Protein AF-A0A7S3ZYG3-F1 (afdb_monomer)

Nearest PDB structures (foldseek):
  3cf6-assembly1_E  TM=6.544E-01  e=4.020E-02  Mus musculus
  6h7e-assembly2_B  TM=4.016E-01  e=6.519E-03  Homo sapiens
  6h7e-assembly1_A  TM=4.280E-01  e=1.326E-02  Homo sapiens

Secondary structure (DSSP, 8-state):
--SHHHHHHHHHHHHHHHHHHHHGGG--SHHHHHHHHHHHHHHHHHHHHHSSS--HHHHHHHHHHHHHHHHHHHHHHHHHS--PPPHHHHHHHHHHHHHHTTS-HHHHHHHHTTSEEEEE-TT-EEEEEBTTB-SEEEEEEEEEEEEE-TTS-EEEEE-TT-EESHHHHHHHHHT----GGG-----PEEEEEEEEEEEEEEEHHHHHHHHHT-HHHHHHHHHHHHHHHHHHHHHHHHHHHHHHTSPP----------PPP-----------------THHHHHHHHHHHHHHHHHHHHHHHHHHHHHHHTTS-----PPPS-GGGTSGGGSS----STHHHHHHHHHHHHHHHHHHHHHHHHHHHHHHHHHTTTHHHHHHHHHHHHHHHHHTT--SHHHHHHHHHHHHHHHHHHHHHSSS--HHHHHHHHHHHHHHHHHHHHHHHS----S----HHHHHHHHHHHHHH-TT--HHHHHHHHH-BTTBPPPEEEEE-TTPBPPTTEEEEEEES-EEEE-TTT--EEEEPTT-EETHHHHHHHHHHSPPPP----S---PPPPP------PPPPEEEESSSEEEEEEEHHHHHHHHHH-HHHHHHHHHHHHHHHHHHHHT--TT-GGGG-

Mean predicted aligned error: 15.98 Å

Structure (mmCIF, N/CA/C/O backbone):
data_AF-A0A7S3ZYG3-F1
#
_entry.id   AF-A0A7S3ZYG3-F1
#
loop_
_atom_site.group_PDB
_atom_site.id
_atom_site.type_symbol
_atom_site.label_atom_id
_atom_site.label_alt_id
_atom_site.label_comp_id
_atom_site.label_asym_id
_atom_site.label_entity_id
_atom_site.label_seq_id
_atom_site.pdbx_PDB_ins_code
_atom_site.Cartn_x
_atom_site.Cartn_y
_atom_site.Cartn_z
_atom_site.occupancy
_atom_site.B_iso_or_equiv
_atom_site.auth_seq_id
_atom_site.auth_comp_id
_atom_site.auth_asym_id
_atom_site.auth_atom_id
_atom_site.pdbx_PDB_model_num
ATOM 1 N N . MET A 1 1 ? 14.252 10.894 -60.697 1.00 45.66 1 MET A N 1
ATOM 2 C CA . MET A 1 1 ? 13.821 11.082 -59.293 1.00 45.66 1 MET A CA 1
ATOM 3 C C . MET A 1 1 ? 13.813 9.708 -58.623 1.00 45.66 1 MET A C 1
ATOM 5 O O . MET A 1 1 ? 12.771 9.105 -58.457 1.00 45.66 1 MET A O 1
ATOM 9 N N . ALA A 1 2 ? 14.942 9.004 -58.580 1.00 53.50 2 ALA A N 1
ATOM 10 C CA . ALA A 1 2 ? 16.051 9.154 -57.634 1.00 53.50 2 ALA A CA 1
ATOM 11 C C . ALA A 1 2 ? 15.616 8.928 -56.162 1.00 53.50 2 ALA A C 1
ATOM 13 O O . ALA A 1 2 ? 14.700 9.601 -55.690 1.00 53.50 2 ALA A O 1
ATOM 14 N N . PRO A 1 3 ? 16.261 7.987 -55.450 1.00 61.09 3 PRO A N 1
ATOM 15 C CA . PRO A 1 3 ? 15.777 7.329 -54.238 1.00 61.09 3 PRO A CA 1
ATOM 16 C C . PRO A 1 3 ? 16.012 8.179 -52.985 1.00 61.09 3 PRO A C 1
ATOM 18 O O . PRO A 1 3 ? 16.639 7.705 -52.056 1.00 61.09 3 PRO A O 1
ATOM 21 N N . VAL A 1 4 ? 15.566 9.435 -52.938 1.00 70.62 4 VAL A N 1
ATOM 22 C CA . VAL A 1 4 ? 15.770 10.305 -51.756 1.00 70.62 4 VAL A CA 1
ATOM 23 C C . VAL A 1 4 ? 14.810 9.937 -50.618 1.00 70.62 4 VAL A C 1
ATOM 25 O O . VAL A 1 4 ? 15.166 10.024 -49.446 1.00 70.62 4 VAL A O 1
ATOM 28 N N . LEU A 1 5 ? 13.607 9.466 -50.961 1.00 74.69 5 LEU A N 1
ATOM 29 C CA . LEU A 1 5 ? 12.551 9.156 -49.996 1.00 74.69 5 LEU A CA 1
ATOM 30 C C . LEU A 1 5 ? 12.933 8.054 -48.978 1.00 74.69 5 LEU A C 1
ATOM 32 O O . LEU A 1 5 ? 12.675 8.267 -47.795 1.00 74.69 5 LEU A O 1
ATOM 36 N N . PRO A 1 6 ? 13.586 6.936 -49.368 1.00 77.81 6 PRO A N 1
ATOM 37 C CA . PRO A 1 6 ? 14.059 5.927 -48.416 1.00 77.81 6 PRO A CA 1
ATOM 38 C C . PRO A 1 6 ? 15.040 6.478 -47.371 1.00 77.81 6 PRO A C 1
ATOM 40 O O . PRO A 1 6 ? 14.839 6.255 -46.186 1.00 77.81 6 PRO A O 1
ATOM 43 N N . TRP A 1 7 ? 16.033 7.280 -47.775 1.00 78.25 7 TRP A N 1
ATOM 44 C CA . TRP A 1 7 ? 17.036 7.821 -46.841 1.00 78.25 7 TRP A CA 1
ATOM 45 C C . TRP A 1 7 ? 16.442 8.793 -45.823 1.00 78.25 7 TRP A C 1
ATOM 47 O O . TRP A 1 7 ? 16.851 8.811 -44.662 1.00 78.25 7 TRP A O 1
ATOM 57 N N . VAL A 1 8 ? 15.474 9.607 -46.252 1.00 82.25 8 VAL A N 1
ATOM 58 C CA . VAL A 1 8 ? 14.773 10.531 -45.352 1.00 82.25 8 VAL A CA 1
ATOM 59 C C . VAL A 1 8 ? 13.933 9.748 -44.344 1.00 82.25 8 VAL A C 1
ATOM 61 O O . VAL A 1 8 ? 13.960 10.066 -43.156 1.00 82.25 8 VAL A O 1
ATOM 64 N N . LEU A 1 9 ? 13.231 8.702 -44.791 1.00 84.12 9 LEU A N 1
ATOM 65 C CA . LEU A 1 9 ? 12.429 7.853 -43.912 1.00 84.12 9 LEU A CA 1
ATOM 66 C C . LEU A 1 9 ? 13.303 7.111 -42.889 1.00 84.12 9 LEU A C 1
ATOM 68 O O . LEU A 1 9 ? 12.982 7.120 -41.701 1.00 84.12 9 LEU A O 1
ATOM 72 N N . ASP A 1 10 ? 14.431 6.551 -43.327 1.00 83.25 10 ASP A N 1
ATOM 73 C CA . ASP A 1 10 ? 15.390 5.852 -42.466 1.00 83.25 10 ASP A CA 1
ATOM 74 C C . ASP A 1 10 ? 15.956 6.787 -41.388 1.00 83.25 10 ASP A C 1
ATOM 76 O O . ASP A 1 10 ? 15.989 6.441 -40.204 1.00 83.25 10 ASP A O 1
ATOM 80 N N . GLY A 1 11 ? 16.339 8.008 -41.774 1.00 84.69 11 GLY A N 1
ATOM 81 C CA . GLY A 1 11 ? 16.826 9.020 -40.838 1.00 84.69 11 GLY A CA 1
ATOM 82 C C . GLY A 1 11 ? 15.769 9.446 -39.815 1.00 84.69 11 GLY A C 1
ATOM 83 O O . GLY A 1 11 ? 16.085 9.614 -38.635 1.00 84.69 11 GLY A O 1
ATOM 84 N N . ILE A 1 12 ? 14.509 9.599 -40.231 1.00 87.31 12 ILE A N 1
ATOM 85 C CA . ILE A 1 12 ? 13.410 9.942 -39.318 1.00 87.31 12 ILE A CA 1
ATOM 86 C C . ILE A 1 12 ? 13.159 8.797 -38.335 1.00 87.31 12 ILE A C 1
ATOM 88 O O . ILE A 1 12 ? 13.109 9.044 -37.131 1.00 87.31 12 ILE A O 1
ATOM 92 N N . LEU A 1 13 ? 13.052 7.555 -38.819 1.00 86.50 13 LEU A N 1
ATOM 93 C CA . LEU A 1 13 ? 12.803 6.388 -37.971 1.00 86.50 13 LEU A CA 1
ATOM 94 C C . LEU A 1 13 ? 13.900 6.212 -36.916 1.00 86.50 13 LEU A C 1
ATOM 96 O O . LEU A 1 13 ? 13.578 6.051 -35.739 1.00 86.50 13 LEU A O 1
ATOM 100 N N . ALA A 1 14 ? 15.170 6.332 -37.311 1.00 85.75 14 ALA A N 1
ATOM 101 C CA . ALA A 1 14 ? 16.300 6.243 -36.389 1.00 85.75 14 ALA A CA 1
ATOM 102 C C . ALA A 1 14 ? 16.261 7.329 -35.304 1.00 85.75 14 ALA A C 1
ATOM 104 O O . ALA A 1 14 ? 16.437 7.048 -34.120 1.00 85.75 14 ALA A O 1
ATOM 105 N N . ASN A 1 15 ? 16.023 8.586 -35.687 1.00 88.50 15 ASN A N 1
ATOM 106 C CA . ASN A 1 15 ? 16.016 9.691 -34.727 1.00 88.50 15 ASN A CA 1
ATOM 107 C C . ASN A 1 15 ? 14.804 9.630 -33.790 1.00 88.50 15 ASN A C 1
ATOM 109 O O . ASN A 1 15 ? 14.942 9.896 -32.597 1.00 88.50 15 ASN A O 1
ATOM 113 N N . VAL A 1 16 ? 13.630 9.243 -34.297 1.00 90.69 16 VAL A N 1
ATOM 114 C CA . VAL A 1 16 ? 12.424 9.055 -33.475 1.00 90.69 16 VAL A CA 1
ATOM 115 C C . VAL A 1 16 ? 12.632 7.924 -32.474 1.00 90.69 16 VAL A C 1
ATOM 117 O O . VAL A 1 16 ? 12.309 8.077 -31.293 1.00 90.69 16 VAL A O 1
ATOM 120 N N . SER A 1 17 ? 13.207 6.804 -32.909 1.00 89.19 17 SER A N 1
ATOM 121 C CA . SER A 1 17 ? 13.421 5.657 -32.034 1.00 89.19 17 SER A CA 1
ATOM 122 C C . SER A 1 17 ? 14.435 5.959 -30.925 1.00 89.19 17 SER A C 1
ATOM 124 O O . SER A 1 17 ? 14.202 5.613 -29.767 1.00 89.19 17 SER A O 1
ATOM 126 N N . GLN A 1 18 ? 15.528 6.660 -31.249 1.00 86.88 18 GLN A N 1
ATOM 127 C CA . GLN A 1 18 ? 16.538 7.078 -30.269 1.00 86.88 18 GLN A CA 1
ATOM 128 C C . GLN A 1 18 ? 16.019 8.180 -29.337 1.00 86.88 18 GLN A C 1
ATOM 130 O O . GLN A 1 18 ? 16.192 8.101 -28.123 1.00 86.88 18 GLN A O 1
ATOM 135 N N . GLY A 1 19 ? 15.311 9.177 -29.873 1.00 89.88 19 GLY A N 1
ATOM 136 C CA . GLY A 1 19 ? 14.706 10.240 -29.070 1.00 89.88 19 GLY A CA 1
ATOM 137 C C . GLY A 1 19 ? 13.687 9.700 -28.066 1.00 89.88 19 GLY A C 1
ATOM 138 O O . GLY A 1 19 ? 13.674 10.119 -26.910 1.00 89.88 19 GLY A O 1
ATOM 139 N N . THR A 1 20 ? 12.882 8.715 -28.467 1.00 89.25 20 THR A N 1
ATOM 140 C CA . THR A 1 20 ? 11.936 8.046 -27.559 1.00 89.25 20 THR A CA 1
ATOM 141 C C . THR A 1 20 ? 12.629 7.128 -26.556 1.00 89.25 20 THR A C 1
ATOM 143 O O . THR A 1 20 ? 12.207 7.098 -25.405 1.00 89.25 20 THR A O 1
ATOM 146 N N . ALA A 1 21 ? 13.731 6.461 -26.925 1.00 85.56 21 ALA A N 1
ATOM 147 C CA . ALA A 1 21 ? 14.558 5.722 -25.964 1.00 85.56 21 ALA A CA 1
ATOM 148 C C . ALA A 1 21 ? 15.124 6.652 -24.884 1.00 85.56 21 ALA A C 1
ATOM 150 O O . ALA A 1 21 ? 15.070 6.337 -23.703 1.00 85.56 21 ALA A O 1
ATOM 151 N N . LEU A 1 22 ? 15.623 7.833 -25.258 1.00 86.81 22 LEU A N 1
ATOM 152 C CA . LEU A 1 22 ? 16.083 8.819 -24.279 1.00 86.81 22 LEU A CA 1
ATOM 153 C C . LEU A 1 22 ? 14.931 9.368 -23.431 1.00 86.81 22 LEU A C 1
ATOM 155 O O . LEU A 1 22 ? 15.106 9.631 -22.240 1.00 86.81 22 LEU A O 1
ATOM 159 N N . ALA A 1 23 ? 13.745 9.513 -24.027 1.00 87.94 23 ALA A N 1
ATOM 160 C CA . ALA A 1 23 ? 12.571 10.008 -23.327 1.00 87.94 23 ALA A CA 1
ATOM 161 C C . ALA A 1 23 ? 12.189 9.131 -22.120 1.00 87.94 23 ALA A C 1
ATOM 163 O O . ALA A 1 23 ? 11.681 9.663 -21.131 1.00 87.94 23 ALA A O 1
ATOM 164 N N . THR A 1 24 ? 12.485 7.820 -22.142 1.00 85.69 24 THR A N 1
ATOM 165 C CA . THR A 1 24 ? 12.172 6.909 -21.024 1.00 85.69 24 THR A CA 1
ATOM 166 C C . THR A 1 24 ? 12.816 7.346 -19.709 1.00 85.69 24 THR A C 1
ATOM 168 O O . THR A 1 24 ? 12.233 7.123 -18.653 1.00 85.69 24 THR A O 1
ATOM 171 N N . TYR A 1 25 ? 13.973 8.018 -19.757 1.00 78.69 25 TYR A N 1
ATOM 172 C CA . TYR A 1 25 ? 14.697 8.487 -18.569 1.00 78.69 25 TYR A CA 1
ATOM 173 C C . TYR A 1 25 ? 14.051 9.697 -17.878 1.00 78.69 25 TYR A C 1
ATOM 175 O O . TYR A 1 25 ? 14.407 10.022 -16.744 1.00 78.69 25 TYR A O 1
ATOM 183 N N . PHE A 1 26 ? 13.093 10.370 -18.525 1.00 82.81 26 PHE A N 1
ATOM 184 C CA . PHE A 1 26 ? 12.358 11.475 -17.904 1.00 82.81 26 PHE A CA 1
ATOM 185 C C . PHE A 1 26 ? 11.148 11.009 -17.087 1.00 82.81 26 PHE A C 1
ATOM 187 O O . PHE A 1 26 ? 10.702 11.743 -16.198 1.00 82.81 26 PHE A O 1
ATOM 194 N N . PHE A 1 27 ? 10.636 9.802 -17.344 1.00 81.00 27 PHE A N 1
ATOM 195 C CA . PHE A 1 27 ? 9.450 9.275 -16.675 1.00 81.00 27 PHE A CA 1
ATOM 196 C C . PHE A 1 27 ? 9.808 8.596 -15.351 1.00 81.00 27 PHE A C 1
ATOM 198 O O . PHE A 1 27 ? 10.642 7.699 -15.295 1.00 81.00 27 PHE A O 1
ATOM 205 N N . ILE A 1 28 ? 9.148 9.035 -14.277 1.00 74.56 28 ILE A N 1
ATOM 206 C CA . ILE A 1 28 ? 9.220 8.392 -12.955 1.00 74.56 28 ILE A CA 1
ATOM 207 C C . ILE A 1 28 ? 8.185 7.267 -12.872 1.00 74.56 28 ILE A C 1
ATOM 209 O O . ILE A 1 28 ? 8.443 6.228 -12.269 1.00 74.56 28 ILE A O 1
ATOM 213 N N . ASP A 1 29 ? 7.025 7.471 -13.502 1.00 75.19 29 ASP A N 1
ATOM 214 C CA . ASP A 1 29 ? 5.945 6.500 -13.474 1.00 75.19 29 ASP A CA 1
ATOM 215 C C . ASP A 1 29 ? 6.316 5.258 -14.291 1.00 75.19 29 ASP A C 1
ATOM 217 O O . ASP A 1 29 ? 6.591 5.371 -15.494 1.00 75.19 29 ASP A O 1
ATOM 221 N N . PRO A 1 30 ? 6.259 4.058 -13.686 1.00 80.31 30 PRO A N 1
ATOM 222 C CA . PRO A 1 30 ? 6.648 2.824 -14.360 1.00 80.31 30 PRO A CA 1
ATOM 223 C C . PRO A 1 30 ? 5.768 2.534 -15.582 1.00 80.31 30 PRO A C 1
ATOM 225 O O . PRO A 1 30 ? 6.239 1.949 -16.549 1.00 80.31 30 PRO A O 1
ATOM 228 N N . TRP A 1 31 ? 4.516 2.997 -15.588 1.00 85.88 31 TRP A N 1
ATOM 229 C CA . TRP A 1 31 ? 3.607 2.886 -16.730 1.00 85.88 31 TRP A CA 1
ATOM 230 C C . TRP A 1 31 ? 4.104 3.621 -17.971 1.00 85.88 31 TRP A C 1
ATOM 232 O O . TRP A 1 31 ? 4.250 3.023 -19.038 1.00 85.88 31 TRP A O 1
ATOM 242 N N . ASN A 1 32 ? 4.387 4.914 -17.817 1.00 87.19 32 ASN A N 1
ATOM 243 C CA . ASN A 1 32 ? 4.826 5.762 -18.919 1.00 87.19 32 ASN A CA 1
ATOM 244 C C . ASN A 1 32 ? 6.206 5.330 -19.419 1.00 87.19 32 ASN A C 1
ATOM 246 O O . ASN A 1 32 ? 6.427 5.263 -20.627 1.00 87.19 32 ASN A O 1
ATOM 250 N N . LEU A 1 33 ? 7.102 4.955 -18.498 1.00 88.25 33 LEU A N 1
ATOM 251 C CA . LEU A 1 33 ? 8.426 4.437 -18.836 1.00 88.25 33 LEU A CA 1
ATOM 252 C C . LEU A 1 33 ? 8.328 3.213 -19.756 1.00 88.25 33 LEU A C 1
ATOM 254 O O . LEU A 1 33 ? 8.951 3.192 -20.816 1.00 88.25 33 LEU A O 1
ATOM 258 N N . GLN A 1 34 ? 7.521 2.218 -19.380 1.00 89.62 34 GLN A N 1
ATOM 259 C CA . GLN A 1 34 ? 7.405 0.970 -20.139 1.00 89.62 34 GLN A CA 1
ATOM 260 C C . GLN A 1 34 ? 6.678 1.178 -21.478 1.00 89.62 34 GLN A C 1
ATOM 262 O O . GLN A 1 34 ? 7.076 0.597 -22.487 1.00 89.62 34 GLN A O 1
ATOM 267 N N . ALA A 1 35 ? 5.657 2.042 -21.529 1.00 90.44 35 ALA A N 1
ATOM 268 C CA . ALA A 1 35 ? 4.943 2.359 -22.770 1.00 90.44 35 ALA A CA 1
ATOM 269 C C . ALA A 1 35 ? 5.843 3.064 -23.800 1.00 90.44 35 ALA A C 1
ATOM 271 O O . ALA A 1 35 ? 5.860 2.693 -24.976 1.00 90.44 35 ALA A O 1
ATOM 272 N N . VAL A 1 36 ? 6.635 4.046 -23.358 1.00 92.38 36 VAL A N 1
ATOM 273 C CA . VAL A 1 36 ? 7.582 4.757 -24.230 1.00 92.38 36 VAL A CA 1
ATOM 274 C C . VAL A 1 36 ? 8.729 3.836 -24.660 1.00 92.38 36 VAL A C 1
ATOM 276 O O . VAL A 1 36 ? 9.115 3.856 -25.830 1.00 92.38 36 VAL A O 1
ATOM 279 N N . ALA A 1 37 ? 9.221 2.969 -23.768 1.00 89.38 37 ALA A N 1
ATOM 280 C CA . ALA A 1 37 ? 10.229 1.963 -24.106 1.00 89.38 37 ALA A CA 1
ATOM 281 C C . ALA A 1 37 ? 9.719 0.962 -25.158 1.00 89.38 37 ALA A C 1
ATOM 283 O O . ALA A 1 37 ? 10.444 0.634 -26.099 1.00 89.38 37 ALA A O 1
ATOM 284 N N . LEU A 1 38 ? 8.459 0.522 -25.050 1.00 92.75 38 LEU A N 1
ATOM 285 C CA . LEU A 1 38 ? 7.818 -0.349 -26.038 1.00 92.75 38 LEU A CA 1
ATOM 286 C C . LEU A 1 38 ? 7.710 0.332 -27.411 1.00 92.75 38 LEU A C 1
ATOM 288 O O . LEU A 1 38 ? 8.012 -0.283 -28.438 1.00 92.75 38 LEU A O 1
ATOM 292 N N . PHE A 1 39 ? 7.314 1.608 -27.436 1.00 94.94 39 PHE A N 1
ATOM 293 C CA . PHE A 1 39 ? 7.238 2.395 -28.669 1.00 94.94 39 PHE A CA 1
ATOM 294 C C . PHE A 1 39 ? 8.620 2.572 -29.318 1.00 94.94 39 PHE A C 1
ATOM 296 O O . PHE A 1 39 ? 8.774 2.374 -30.528 1.00 94.94 39 PHE A O 1
ATOM 303 N N . SER A 1 40 ? 9.644 2.865 -28.512 1.00 93.69 40 SER A N 1
ATOM 304 C CA . SER A 1 40 ? 11.026 2.942 -28.989 1.00 93.69 40 SER A CA 1
ATOM 305 C C . SER A 1 40 ? 11.491 1.608 -29.582 1.00 93.69 40 SER A C 1
ATOM 307 O O . SER A 1 40 ? 11.934 1.575 -30.727 1.00 93.69 40 SER A O 1
ATOM 309 N N . ALA A 1 41 ? 11.307 0.488 -28.877 1.00 91.25 41 ALA A N 1
ATOM 310 C CA . ALA A 1 41 ? 11.699 -0.831 -29.380 1.00 91.25 41 ALA A CA 1
ATOM 311 C C . ALA A 1 41 ? 10.996 -1.173 -30.707 1.00 91.25 41 ALA A C 1
ATOM 313 O O . ALA A 1 41 ? 11.632 -1.647 -31.646 1.00 91.25 41 ALA A O 1
ATOM 314 N N . THR A 1 42 ? 9.702 -0.862 -30.825 1.00 94.06 42 THR A N 1
ATOM 315 C CA . THR A 1 42 ? 8.917 -1.106 -32.049 1.00 94.06 42 THR A CA 1
ATOM 316 C C . THR A 1 42 ? 9.461 -0.313 -33.242 1.00 94.06 42 THR A C 1
ATOM 318 O O . THR A 1 42 ? 9.637 -0.861 -34.331 1.00 94.06 42 THR A O 1
ATOM 321 N N . THR A 1 43 ? 9.770 0.971 -33.040 1.00 92.81 43 THR A N 1
ATOM 322 C CA . THR A 1 43 ? 10.337 1.826 -34.096 1.00 92.81 43 THR A CA 1
ATOM 323 C C . THR A 1 43 ? 11.758 1.404 -34.481 1.00 92.81 43 THR A C 1
ATOM 325 O O . THR A 1 43 ? 12.086 1.420 -35.668 1.00 92.81 43 THR A O 1
ATOM 328 N N . GLN A 1 44 ? 12.570 0.931 -33.526 1.00 91.31 44 GLN A N 1
ATOM 329 C CA . GLN A 1 44 ? 13.896 0.367 -33.808 1.00 91.31 44 GLN A CA 1
ATOM 330 C C . GLN A 1 44 ? 13.827 -0.936 -34.614 1.00 91.31 44 GLN A C 1
ATOM 332 O O . GLN A 1 44 ? 14.591 -1.089 -35.567 1.00 91.31 44 GLN A O 1
ATOM 337 N N . VAL A 1 45 ? 12.912 -1.859 -34.280 1.00 92.56 45 VAL A N 1
ATOM 338 C CA . VAL A 1 45 ? 12.698 -3.083 -35.079 1.00 92.56 45 VAL A CA 1
ATOM 339 C C . VAL A 1 45 ? 12.393 -2.713 -36.528 1.00 92.56 45 VAL A C 1
ATOM 341 O O . VAL A 1 45 ? 13.025 -3.248 -37.437 1.00 92.56 45 VAL A O 1
ATOM 344 N N . LEU A 1 46 ? 11.467 -1.771 -36.741 1.00 91.81 46 LEU A N 1
ATOM 345 C CA . LEU A 1 46 ? 11.088 -1.333 -38.082 1.00 91.81 46 LEU A CA 1
ATOM 346 C C . LEU A 1 46 ? 12.280 -0.724 -38.834 1.00 91.81 46 LEU A C 1
ATOM 348 O O . LEU A 1 46 ? 12.519 -1.083 -39.984 1.00 91.81 46 LEU A O 1
ATOM 352 N N . PHE A 1 47 ? 13.055 0.140 -38.176 1.00 91.81 47 PHE A N 1
ATOM 353 C CA . PHE A 1 47 ? 14.247 0.752 -38.760 1.00 91.81 47 PHE A CA 1
ATOM 354 C C . PHE A 1 47 ? 15.285 -0.291 -39.204 1.00 91.81 47 PHE A C 1
ATOM 356 O O . PHE A 1 47 ? 15.657 -0.323 -40.375 1.00 91.81 47 PHE A O 1
ATOM 363 N N . TYR A 1 48 ? 15.723 -1.181 -38.307 1.00 90.31 48 TYR A N 1
ATOM 364 C CA . TYR A 1 48 ? 16.769 -2.164 -38.628 1.00 90.31 48 TYR A CA 1
ATOM 365 C C . TYR A 1 48 ? 16.314 -3.240 -39.621 1.00 90.31 48 TYR A C 1
ATOM 367 O O . TYR A 1 48 ? 17.147 -3.811 -40.329 1.00 90.31 48 TYR A O 1
ATOM 375 N N . PHE A 1 49 ? 15.009 -3.511 -39.689 1.00 91.62 49 PHE A N 1
ATOM 376 C CA . PHE A 1 49 ? 14.430 -4.439 -40.655 1.00 91.62 49 PHE A CA 1
ATOM 377 C C . PHE A 1 49 ? 14.345 -3.845 -42.070 1.00 91.62 49 PHE A C 1
ATOM 379 O O . PHE A 1 49 ? 14.521 -4.572 -43.046 1.00 91.62 49 PHE A O 1
ATOM 386 N N . LEU A 1 50 ? 14.091 -2.535 -42.194 1.00 89.81 50 LEU A N 1
ATOM 387 C CA . LEU A 1 50 ? 13.995 -1.845 -43.488 1.00 89.81 50 LEU A CA 1
ATOM 388 C C . LEU A 1 50 ? 15.360 -1.535 -44.124 1.00 89.81 50 LEU A C 1
ATOM 390 O O . LEU A 1 50 ? 15.425 -1.321 -45.338 1.00 89.81 50 LEU A O 1
ATOM 394 N N . GLN A 1 51 ? 16.444 -1.561 -43.342 1.00 85.88 51 GLN A N 1
ATOM 395 C CA . GLN A 1 51 ? 17.803 -1.417 -43.865 1.00 85.88 51 GLN A CA 1
ATOM 396 C C . GLN A 1 51 ? 18.144 -2.517 -44.880 1.00 85.88 51 GLN A C 1
ATOM 398 O O . GLN A 1 51 ? 17.698 -3.660 -44.779 1.00 85.88 51 GLN A O 1
ATOM 403 N N . ARG A 1 52 ? 18.960 -2.170 -45.882 1.00 87.19 52 ARG A N 1
ATOM 404 C CA . ARG A 1 52 ? 19.448 -3.107 -46.903 1.00 87.19 52 ARG A CA 1
ATOM 405 C C . ARG A 1 52 ? 20.981 -3.162 -46.878 1.00 87.19 52 ARG A C 1
ATOM 407 O O . ARG A 1 52 ? 21.599 -2.185 -47.294 1.00 87.19 52 ARG A O 1
ATOM 414 N N . PRO A 1 53 ? 21.591 -4.289 -46.464 1.00 88.12 53 PRO A N 1
ATOM 415 C CA . PRO A 1 53 ? 20.953 -5.499 -45.927 1.00 88.12 53 PRO A CA 1
ATOM 416 C C . PRO A 1 53 ? 20.362 -5.294 -44.513 1.00 88.12 53 PRO A C 1
ATOM 418 O O . PRO A 1 53 ? 20.853 -4.435 -43.779 1.00 88.12 53 PRO A O 1
ATOM 421 N N . PRO A 1 54 ? 19.341 -6.080 -44.108 1.00 86.06 54 PRO A N 1
ATOM 422 C CA . PRO A 1 54 ? 18.772 -5.992 -42.765 1.00 86.06 54 PRO A CA 1
ATOM 423 C C . PRO A 1 54 ? 19.798 -6.352 -41.695 1.00 86.06 54 PRO A C 1
ATOM 425 O O . PRO A 1 54 ? 20.520 -7.348 -41.818 1.00 86.06 54 PRO A O 1
ATOM 428 N N . VAL A 1 55 ? 19.823 -5.584 -40.606 1.00 88.00 55 VAL A N 1
ATOM 429 C CA . VAL A 1 55 ? 20.763 -5.816 -39.503 1.00 88.00 55 VAL A CA 1
ATOM 430 C C . VAL A 1 55 ? 20.094 -6.678 -38.434 1.00 88.00 55 VAL A C 1
ATOM 432 O O . VAL A 1 55 ? 19.654 -6.203 -37.386 1.00 88.00 55 VAL A O 1
ATOM 435 N N . TRP A 1 56 ? 20.000 -7.978 -38.727 1.00 87.69 56 TRP A N 1
ATOM 436 C CA . TRP A 1 56 ? 19.248 -8.966 -37.940 1.00 87.69 56 TRP A CA 1
ATOM 437 C C . TRP A 1 56 ? 19.613 -9.016 -36.457 1.00 87.69 56 TRP A C 1
ATOM 439 O O . TRP A 1 56 ? 18.736 -9.244 -35.626 1.00 87.69 56 TRP A O 1
ATOM 449 N N . ILE A 1 57 ? 20.877 -8.760 -36.110 1.00 82.75 57 ILE A N 1
ATOM 450 C CA . ILE A 1 57 ? 21.315 -8.756 -34.711 1.00 82.75 57 ILE A CA 1
ATOM 451 C C . ILE A 1 57 ? 20.582 -7.684 -33.889 1.00 82.75 57 ILE A C 1
ATOM 453 O O . ILE A 1 57 ? 20.079 -7.980 -32.807 1.00 82.75 57 ILE A O 1
ATOM 457 N N . PHE A 1 58 ? 20.422 -6.464 -34.411 1.00 83.38 58 PHE A N 1
ATOM 458 C CA . PHE A 1 58 ? 19.688 -5.409 -33.705 1.00 83.38 58 PHE A CA 1
ATOM 459 C C . PHE A 1 58 ? 18.180 -5.641 -33.726 1.00 83.38 58 PHE A C 1
ATOM 461 O O . PHE A 1 58 ? 17.502 -5.295 -32.757 1.00 83.38 58 PHE A O 1
ATOM 468 N N . VAL A 1 59 ? 17.652 -6.252 -34.792 1.00 87.81 59 VAL A N 1
ATOM 469 C CA . VAL A 1 59 ? 16.245 -6.677 -34.844 1.00 87.81 59 VAL A CA 1
ATOM 470 C C . VAL A 1 59 ? 15.956 -7.664 -33.712 1.00 87.81 59 VAL A C 1
ATOM 472 O O . VAL A 1 59 ? 15.004 -7.462 -32.962 1.00 87.81 59 VAL A O 1
ATOM 475 N N . PHE A 1 60 ? 16.804 -8.680 -33.532 1.00 87.25 60 PHE A N 1
ATOM 476 C CA . PHE A 1 60 ? 16.658 -9.673 -32.468 1.00 87.25 60 PHE A CA 1
ATOM 477 C C . PHE A 1 60 ? 16.620 -9.033 -31.070 1.00 87.25 60 PHE A C 1
ATOM 479 O O . PHE A 1 60 ? 15.681 -9.278 -30.308 1.00 87.25 60 PHE A O 1
ATOM 486 N N . TRP A 1 61 ? 17.586 -8.165 -30.749 1.00 85.38 61 TRP A N 1
ATOM 487 C CA . TRP A 1 61 ? 17.638 -7.494 -29.444 1.00 85.38 61 TRP A CA 1
ATOM 488 C C . TRP A 1 61 ? 16.433 -6.581 -29.198 1.00 85.38 61 TRP A C 1
ATOM 490 O O . TRP A 1 61 ? 15.860 -6.598 -28.109 1.00 85.38 61 TRP A O 1
ATOM 500 N N . ASN A 1 62 ? 15.981 -5.843 -30.215 1.00 87.75 62 ASN A N 1
ATOM 501 C CA . ASN A 1 62 ? 14.807 -4.983 -30.079 1.00 87.75 62 ASN A CA 1
ATOM 502 C C . ASN A 1 62 ? 13.497 -5.775 -29.942 1.00 87.75 62 ASN A C 1
ATOM 504 O O . ASN A 1 62 ? 12.610 -5.355 -29.199 1.00 87.75 62 ASN A O 1
ATOM 508 N N . VAL A 1 63 ? 13.378 -6.944 -30.579 1.00 88.81 63 VAL A N 1
ATOM 509 C CA . VAL A 1 63 ? 12.246 -7.860 -30.351 1.00 88.81 63 VAL A CA 1
ATOM 510 C C . VAL A 1 63 ? 12.263 -8.395 -28.916 1.00 88.81 63 VAL A C 1
ATOM 512 O O . VAL A 1 63 ? 11.220 -8.433 -28.262 1.00 88.81 63 VAL A O 1
ATOM 515 N N . LEU A 1 64 ? 13.432 -8.758 -28.382 1.00 84.69 64 LEU A N 1
ATOM 516 C CA . LEU A 1 64 ? 13.550 -9.193 -26.988 1.00 84.69 64 LEU A CA 1
ATOM 517 C C . LEU A 1 64 ? 13.145 -8.075 -26.014 1.00 84.69 64 LEU A C 1
ATOM 519 O O . LEU A 1 64 ? 12.357 -8.307 -25.095 1.00 84.69 64 LEU A O 1
ATOM 523 N N . GLN A 1 65 ? 13.624 -6.855 -26.256 1.00 84.81 65 GLN A N 1
ATOM 524 C CA . GLN A 1 65 ? 13.254 -5.660 -25.504 1.00 84.81 65 GLN A CA 1
ATOM 525 C C . GLN A 1 65 ? 11.740 -5.402 -25.568 1.00 84.81 65 GLN A C 1
ATOM 527 O O . GLN A 1 65 ? 11.103 -5.178 -24.537 1.00 84.81 65 GLN A O 1
ATOM 532 N N . PHE A 1 66 ? 11.133 -5.490 -26.753 1.00 89.69 66 PHE A N 1
ATOM 533 C CA . PHE A 1 66 ? 9.685 -5.382 -26.937 1.00 89.69 66 PHE A CA 1
ATOM 534 C C . PHE A 1 66 ? 8.924 -6.400 -26.070 1.00 89.69 66 PHE A C 1
ATOM 536 O O . PHE A 1 66 ? 7.996 -6.030 -25.344 1.00 89.69 66 PHE A O 1
ATOM 543 N N . CYS A 1 67 ? 9.348 -7.667 -26.077 1.00 88.62 67 CYS A N 1
ATOM 544 C CA . CYS A 1 67 ? 8.737 -8.722 -25.267 1.00 88.62 67 CYS A CA 1
ATOM 545 C C . CYS A 1 67 ? 8.839 -8.430 -23.762 1.00 88.62 67 CYS A C 1
ATOM 547 O O . CYS A 1 67 ? 7.848 -8.575 -23.043 1.00 88.62 67 CYS A O 1
ATOM 549 N N . ILE A 1 68 ? 10.004 -7.980 -23.283 1.00 84.31 68 ILE A N 1
ATOM 550 C CA . ILE A 1 68 ? 10.214 -7.641 -21.866 1.00 84.31 68 ILE A CA 1
ATOM 551 C C . ILE A 1 68 ? 9.282 -6.503 -21.436 1.00 84.31 68 ILE A C 1
ATOM 553 O O . ILE A 1 68 ? 8.554 -6.659 -20.453 1.00 84.31 68 ILE A O 1
A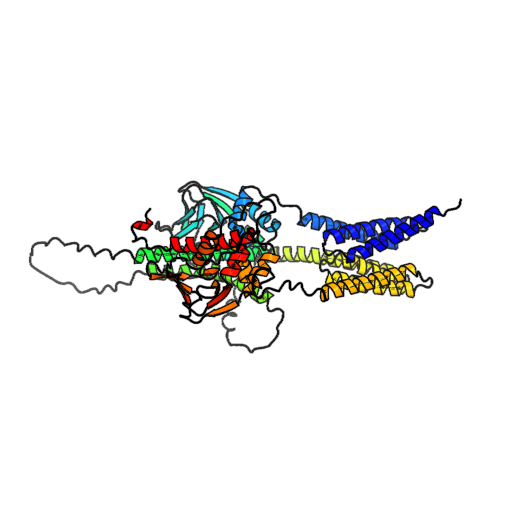TOM 557 N N . ASN A 1 69 ? 9.252 -5.395 -22.185 1.00 85.25 69 ASN A N 1
ATOM 558 C CA . ASN A 1 69 ? 8.388 -4.257 -21.848 1.00 85.25 69 ASN A CA 1
ATOM 559 C C . ASN A 1 69 ? 6.903 -4.637 -21.922 1.00 85.25 69 ASN A C 1
ATOM 561 O O . ASN A 1 69 ? 6.121 -4.233 -21.064 1.00 85.25 69 ASN A O 1
ATOM 565 N N . THR A 1 70 ? 6.507 -5.485 -22.878 1.00 86.25 70 THR A N 1
ATOM 566 C CA . THR A 1 70 ? 5.128 -5.996 -22.968 1.00 86.25 70 THR A CA 1
ATOM 567 C C . THR A 1 70 ? 4.737 -6.772 -21.711 1.00 86.25 70 THR A C 1
ATOM 569 O O . THR A 1 70 ? 3.679 -6.523 -21.135 1.00 86.25 70 THR A O 1
ATOM 572 N N . VAL A 1 71 ? 5.598 -7.677 -21.231 1.00 84.31 71 VAL A N 1
ATOM 573 C CA . VAL A 1 71 ? 5.344 -8.435 -19.993 1.00 84.31 71 VAL A CA 1
ATOM 574 C C . VAL A 1 71 ? 5.245 -7.506 -18.781 1.00 84.31 71 VAL A C 1
ATOM 576 O O . VAL A 1 71 ? 4.377 -7.712 -17.933 1.00 84.31 71 VAL A O 1
ATOM 579 N N . GLN A 1 72 ? 6.088 -6.474 -18.697 1.00 83.19 72 GLN A N 1
ATOM 580 C CA . GLN A 1 72 ? 6.024 -5.491 -17.610 1.00 83.19 72 GLN A CA 1
ATOM 581 C C . GLN A 1 72 ? 4.734 -4.670 -17.657 1.00 83.19 72 GLN A C 1
ATOM 583 O O . GLN A 1 72 ? 4.099 -4.505 -16.620 1.00 83.19 72 GLN A O 1
ATOM 588 N N . ILE A 1 73 ? 4.294 -4.220 -18.836 1.00 85.19 73 ILE A N 1
ATOM 589 C CA . ILE A 1 73 ? 3.010 -3.519 -18.998 1.00 85.19 73 ILE A CA 1
ATOM 590 C C . ILE A 1 73 ? 1.855 -4.428 -18.591 1.00 85.19 73 ILE A C 1
ATOM 592 O O . ILE A 1 73 ? 1.000 -4.010 -17.819 1.00 85.19 73 ILE A O 1
ATOM 596 N N . VAL A 1 74 ? 1.840 -5.685 -19.044 1.00 82.38 74 VAL A N 1
ATOM 597 C CA . VAL A 1 74 ? 0.802 -6.650 -18.650 1.00 82.38 74 VAL A CA 1
ATOM 598 C C . VAL A 1 74 ? 0.825 -6.885 -17.144 1.00 82.38 74 VAL A C 1
ATOM 600 O O . VAL A 1 74 ? -0.236 -6.963 -16.537 1.00 82.38 74 VAL A O 1
ATOM 603 N N . ARG A 1 75 ? 2.002 -6.961 -16.517 1.00 80.06 75 ARG A N 1
ATOM 604 C CA . ARG A 1 75 ? 2.134 -7.095 -15.062 1.00 80.06 75 ARG A CA 1
ATOM 605 C C . ARG A 1 75 ? 1.688 -5.841 -14.316 1.00 80.06 75 ARG A C 1
ATOM 607 O O . ARG A 1 75 ? 1.095 -5.973 -13.256 1.00 80.06 75 ARG A O 1
ATOM 614 N N . LEU A 1 76 ? 1.937 -4.650 -14.845 1.00 77.25 76 LEU A N 1
ATOM 615 C CA . LEU A 1 76 ? 1.439 -3.410 -14.259 1.00 77.25 76 LEU A CA 1
ATOM 616 C C . LEU A 1 76 ? -0.081 -3.306 -14.428 1.00 77.25 76 LEU A C 1
ATOM 618 O O . LEU A 1 76 ? -0.753 -2.964 -13.467 1.00 77.25 76 LEU A O 1
ATOM 622 N N . ALA A 1 77 ? -0.637 -3.669 -15.588 1.00 76.06 77 ALA A N 1
ATOM 623 C CA . ALA A 1 77 ? -2.080 -3.674 -15.875 1.00 76.06 77 ALA A CA 1
ATOM 624 C C . ALA A 1 77 ? -2.827 -4.689 -15.011 1.00 76.06 77 ALA A C 1
ATOM 626 O O . ALA A 1 77 ? -3.727 -4.342 -14.244 1.00 76.06 77 ALA A O 1
ATOM 627 N N . VAL A 1 78 ? -2.360 -5.936 -15.110 1.00 74.38 78 VAL A N 1
ATOM 628 C CA . VAL A 1 78 ? -1.948 -6.771 -13.986 1.00 74.38 78 VAL A CA 1
ATOM 629 C C . VAL A 1 78 ? -2.325 -6.195 -12.648 1.00 74.38 78 VAL A C 1
ATOM 631 O O . VAL A 1 78 ? -3.450 -6.395 -12.231 1.00 74.38 78 VAL A O 1
ATOM 634 N N . ASP A 1 79 ? -1.386 -5.469 -12.040 1.00 64.19 79 ASP A N 1
ATOM 635 C CA . ASP A 1 79 ? -1.309 -4.905 -10.688 1.00 64.19 79 ASP A CA 1
ATOM 636 C C . ASP A 1 79 ? -2.186 -3.662 -10.406 1.00 64.19 79 ASP A C 1
ATOM 638 O O . ASP A 1 79 ? -2.555 -3.470 -9.247 1.00 64.19 79 ASP A O 1
ATOM 642 N N . THR A 1 80 ? -2.622 -2.897 -11.418 1.00 64.50 80 THR A N 1
ATOM 643 C CA . THR A 1 80 ? -3.472 -1.695 -11.238 1.00 64.50 80 THR A CA 1
ATOM 644 C C . THR A 1 80 ? -4.949 -1.841 -11.587 1.00 64.50 80 THR A C 1
ATOM 646 O O . THR A 1 80 ? -5.724 -1.026 -11.102 1.00 64.50 80 THR A O 1
ATOM 649 N N . SER A 1 81 ? -5.373 -2.837 -12.383 1.00 64.88 81 SER A N 1
ATOM 650 C CA . SER A 1 81 ? -6.801 -3.161 -12.559 1.00 64.88 81 SER A CA 1
ATOM 651 C C . SER A 1 81 ? -7.580 -3.046 -11.238 1.00 64.88 81 SER A C 1
ATOM 653 O O . SER A 1 81 ? -7.270 -3.706 -10.236 1.00 64.88 81 SER A O 1
ATOM 655 N N . GLU A 1 82 ? -8.521 -2.109 -11.220 1.00 64.19 82 GLU A N 1
ATOM 656 C CA . GLU A 1 82 ? -9.267 -1.745 -10.026 1.00 64.19 82 GLU A CA 1
ATOM 657 C C . GLU A 1 82 ? -10.015 -2.970 -9.522 1.00 64.19 82 GLU A C 1
ATOM 659 O O . GLU A 1 82 ? -10.732 -3.646 -10.267 1.00 64.19 82 GLU A O 1
ATOM 664 N N . VAL A 1 83 ? -9.813 -3.300 -8.248 1.00 71.81 83 VAL A N 1
ATOM 665 C CA . VAL A 1 83 ? -10.601 -4.366 -7.653 1.00 71.81 83 VAL A CA 1
ATOM 666 C C . VAL A 1 83 ? -11.934 -3.780 -7.263 1.00 71.81 83 VAL A C 1
ATOM 668 O O . VAL A 1 83 ? -12.026 -3.012 -6.313 1.00 71.81 83 VAL A O 1
ATOM 671 N N . GLN A 1 84 ? -12.961 -4.157 -8.011 1.00 73.56 84 GLN A N 1
ATOM 672 C CA . GLN A 1 84 ? -14.330 -3.875 -7.623 1.00 73.56 84 GLN A CA 1
ATOM 673 C C . GLN A 1 84 ? -14.640 -4.672 -6.356 1.00 73.56 84 GLN A C 1
ATOM 675 O O . GLN A 1 84 ? -14.548 -5.903 -6.356 1.00 73.56 84 GLN A O 1
ATOM 680 N N . PHE A 1 85 ? -14.944 -3.956 -5.281 1.00 74.50 85 PHE A N 1
ATOM 681 C CA . PHE A 1 85 ? -15.454 -4.535 -4.049 1.00 74.50 85 PHE A CA 1
ATOM 682 C C . PHE A 1 85 ? -16.971 -4.616 -4.145 1.00 74.50 85 PHE A C 1
ATOM 684 O O . PHE A 1 85 ? -17.615 -3.654 -4.565 1.00 74.50 85 PHE A O 1
ATOM 691 N N . ASP A 1 86 ? -17.531 -5.758 -3.761 1.00 82.56 86 ASP A N 1
ATOM 692 C CA . ASP A 1 86 ? -18.971 -5.839 -3.515 1.00 82.56 86 ASP A CA 1
ATOM 693 C C . ASP A 1 86 ? -19.339 -4.975 -2.291 1.00 82.56 86 ASP A C 1
ATOM 695 O O . ASP A 1 86 ? -18.486 -4.707 -1.443 1.00 82.56 86 ASP A O 1
ATOM 699 N N . GLU A 1 87 ? -20.598 -4.559 -2.156 1.00 82.38 87 GLU A N 1
ATOM 700 C CA . GLU A 1 87 ? -21.061 -3.686 -1.061 1.00 82.38 87 GLU A CA 1
ATOM 701 C C . GLU A 1 87 ? -20.705 -4.268 0.320 1.00 82.38 87 GLU A C 1
ATOM 703 O O . GLU A 1 87 ? -20.244 -3.564 1.219 1.00 82.38 87 GLU A O 1
ATOM 708 N N . ARG A 1 88 ? -20.809 -5.595 0.449 1.00 87.69 88 ARG A N 1
ATOM 709 C CA . ARG A 1 88 ? -20.434 -6.346 1.657 1.00 87.69 88 ARG A CA 1
ATOM 710 C C . ARG A 1 88 ? -18.935 -6.280 1.936 1.00 87.69 88 ARG A C 1
ATOM 712 O O . ARG A 1 88 ? -18.515 -6.113 3.079 1.00 87.69 88 ARG A O 1
ATOM 719 N N . GLU A 1 89 ? -18.119 -6.413 0.895 1.00 83.94 89 GLU A N 1
ATOM 720 C CA . GLU A 1 89 ? -16.664 -6.316 1.014 1.00 83.94 89 GLU A CA 1
ATOM 721 C C . GLU A 1 89 ? -16.246 -4.888 1.368 1.00 83.94 89 GLU A C 1
ATOM 723 O O . GLU A 1 89 ? -15.361 -4.712 2.202 1.00 83.94 89 GLU A O 1
ATOM 728 N N . LEU A 1 90 ? -16.914 -3.883 0.793 1.00 81.38 90 LEU A N 1
ATOM 729 C CA . LEU A 1 90 ? -16.694 -2.472 1.097 1.00 81.38 90 LEU A CA 1
ATOM 730 C C . LEU A 1 90 ? -17.017 -2.164 2.564 1.00 81.38 90 LEU A C 1
ATOM 732 O O . LEU A 1 90 ? -16.270 -1.444 3.218 1.00 81.38 90 LEU A O 1
ATOM 736 N N . GLN A 1 91 ? -18.088 -2.750 3.102 1.00 83.56 91 GLN A N 1
ATOM 737 C CA . GLN A 1 91 ? -18.450 -2.620 4.512 1.00 83.56 91 GLN A CA 1
ATOM 738 C C . GLN A 1 91 ? -17.400 -3.259 5.433 1.00 83.56 91 GLN A C 1
ATOM 740 O O . GLN A 1 91 ? -16.949 -2.623 6.385 1.00 83.56 91 GLN A O 1
ATOM 745 N N . ALA A 1 92 ? -16.951 -4.484 5.136 1.00 84.56 92 ALA A N 1
ATOM 746 C CA . ALA A 1 92 ? -15.877 -5.124 5.903 1.00 84.56 92 ALA A CA 1
ATOM 747 C C . ALA A 1 92 ? -14.554 -4.343 5.810 1.00 84.56 92 ALA A C 1
ATOM 749 O O . ALA A 1 92 ? -13.828 -4.216 6.799 1.00 84.56 92 ALA A O 1
ATOM 750 N N . LEU A 1 93 ? -14.259 -3.781 4.636 1.00 81.81 93 LEU A N 1
ATOM 751 C CA . LEU A 1 93 ? -13.104 -2.920 4.415 1.00 81.81 93 LEU A CA 1
ATOM 752 C C . LEU A 1 93 ? -13.221 -1.618 5.219 1.00 81.81 93 LEU A C 1
ATOM 754 O O . LEU A 1 93 ? -12.257 -1.228 5.861 1.00 81.81 93 LEU A O 1
ATOM 758 N N . ALA A 1 94 ? -14.394 -0.984 5.262 1.00 79.88 94 ALA A N 1
ATOM 759 C CA . ALA A 1 94 ? -14.626 0.242 6.027 1.00 79.88 94 ALA A CA 1
ATOM 760 C C . ALA A 1 94 ? -14.404 0.042 7.535 1.00 79.88 94 ALA A C 1
ATOM 762 O O . ALA A 1 94 ? -13.852 0.916 8.197 1.00 79.88 94 ALA A O 1
ATOM 763 N N . LEU A 1 95 ? -14.764 -1.130 8.067 1.00 80.12 95 LEU A N 1
ATOM 764 C CA . LEU A 1 95 ? -14.531 -1.484 9.472 1.00 80.12 95 LEU A CA 1
ATOM 765 C C . LEU A 1 95 ? -13.063 -1.781 9.792 1.00 80.12 95 LEU A C 1
ATOM 767 O O . LEU A 1 95 ? -12.648 -1.678 10.942 1.00 80.12 95 LEU A O 1
ATOM 771 N N . THR A 1 96 ? -12.278 -2.156 8.783 1.00 75.31 96 THR A N 1
ATOM 772 C CA . THR A 1 96 ? -10.864 -2.523 8.939 1.00 75.31 96 THR A CA 1
ATOM 773 C C . THR A 1 96 ? -9.901 -1.517 8.320 1.00 75.31 96 THR A C 1
ATOM 775 O O . THR A 1 96 ? -8.689 -1.732 8.359 1.00 75.31 96 THR A O 1
ATOM 778 N N . LEU A 1 97 ? -10.426 -0.405 7.793 1.00 65.38 97 LEU A N 1
ATOM 779 C CA . LEU A 1 97 ? -9.689 0.581 7.001 1.00 65.38 97 LEU A CA 1
ATOM 780 C C . LEU A 1 97 ? -8.423 1.031 7.739 1.00 65.38 97 LEU A C 1
ATOM 782 O O . LEU A 1 97 ? -7.325 0.955 7.204 1.00 65.38 97 LEU A O 1
ATOM 786 N N . HIS A 1 98 ? -8.574 1.320 9.035 1.00 64.69 98 HIS A N 1
ATOM 787 C CA . HIS A 1 98 ? -7.499 1.768 9.920 1.00 64.69 98 HIS A CA 1
ATOM 788 C C . HIS A 1 98 ? -6.280 0.838 9.992 1.00 64.69 98 HIS A C 1
ATOM 790 O O . HIS A 1 98 ? -5.197 1.304 10.325 1.00 64.69 98 HIS A O 1
ATOM 796 N N . CYS A 1 99 ? -6.443 -0.460 9.726 1.00 71.44 99 CYS A N 1
ATOM 797 C CA . CYS A 1 99 ? -5.359 -1.442 9.829 1.00 71.44 99 CYS A CA 1
ATOM 798 C C . CYS A 1 99 ? -4.776 -1.814 8.463 1.00 71.44 99 CYS A C 1
ATOM 800 O O . CYS A 1 99 ? -3.672 -2.345 8.391 1.00 71.44 99 CYS A O 1
ATOM 802 N N . PHE A 1 100 ? -5.512 -1.561 7.377 1.00 77.31 100 PHE A N 1
ATOM 803 C CA . PHE A 1 100 ? -5.127 -1.984 6.032 1.00 77.31 100 PHE A CA 1
ATOM 804 C C . PHE A 1 100 ? -4.714 -0.838 5.102 1.00 77.31 100 PHE A C 1
ATOM 806 O O . PHE A 1 100 ? -4.430 -1.103 3.937 1.00 77.31 100 PHE A O 1
ATOM 813 N N . ASP A 1 101 ? -4.609 0.399 5.595 1.00 70.69 101 ASP A N 1
ATOM 814 C CA . ASP A 1 101 ? -4.202 1.566 4.792 1.00 70.69 101 ASP A CA 1
ATOM 815 C C . ASP A 1 101 ? -2.846 1.380 4.082 1.00 70.69 101 ASP A C 1
ATOM 817 O O . ASP A 1 101 ? -2.626 1.903 2.990 1.00 70.69 101 ASP A O 1
ATOM 821 N N . SER A 1 102 ? -1.931 0.603 4.672 1.00 71.06 102 SER A N 1
ATOM 822 C CA . SER A 1 102 ? -0.616 0.298 4.091 1.00 71.06 102 SER A CA 1
ATOM 823 C C . SER A 1 102 ? -0.636 -0.847 3.072 1.00 71.06 102 SER A C 1
ATOM 825 O O . SER A 1 102 ? 0.354 -1.063 2.369 1.00 71.06 102 SER A O 1
ATOM 827 N N . VAL A 1 103 ? -1.740 -1.592 2.975 1.00 78.81 103 VAL A N 1
ATOM 828 C CA . VAL A 1 103 ? -1.835 -2.800 2.156 1.00 78.81 103 VAL A CA 1
ATOM 829 C C . VAL A 1 103 ? -2.562 -2.490 0.844 1.00 78.81 103 VAL A C 1
ATOM 831 O O . VAL A 1 103 ? -3.705 -2.037 0.859 1.00 78.81 103 VAL A O 1
ATOM 834 N N . PRO A 1 104 ? -1.975 -2.814 -0.324 1.00 76.75 104 PRO A N 1
ATOM 835 C CA . PRO A 1 104 ? -2.664 -2.678 -1.603 1.00 76.75 104 PRO A CA 1
ATOM 836 C C . PRO A 1 104 ? -4.043 -3.357 -1.609 1.00 76.75 104 PRO A C 1
ATOM 838 O O . PRO A 1 104 ? -4.158 -4.544 -1.281 1.00 76.75 104 PRO A O 1
ATOM 841 N N . SER A 1 105 ? -5.080 -2.653 -2.079 1.00 79.50 105 SER A N 1
ATOM 842 C CA . SER A 1 105 ? -6.489 -3.096 -2.054 1.00 79.50 105 SER A CA 1
ATOM 843 C C . SER A 1 105 ? -6.706 -4.487 -2.662 1.00 79.50 105 SER A C 1
ATOM 845 O O . SER A 1 105 ? -7.532 -5.267 -2.203 1.00 79.50 105 SER A O 1
ATOM 847 N N . ARG A 1 106 ? -5.881 -4.853 -3.643 1.00 78.81 106 ARG A N 1
ATOM 848 C CA . ARG A 1 106 ? -5.757 -6.191 -4.242 1.00 78.81 106 ARG A CA 1
ATOM 849 C C . ARG A 1 106 ? -5.543 -7.322 -3.251 1.00 78.81 106 ARG A C 1
ATOM 851 O O . ARG A 1 106 ? -6.165 -8.382 -3.358 1.00 78.81 106 ARG A O 1
ATOM 858 N N . LYS A 1 107 ? -4.584 -7.127 -2.350 1.00 87.25 107 LYS A N 1
ATOM 859 C CA . LYS A 1 107 ? -4.196 -8.126 -1.358 1.00 87.25 107 LYS A CA 1
ATOM 860 C C . LYS A 1 107 ? -5.320 -8.284 -0.344 1.00 87.25 107 LYS A C 1
ATOM 862 O O . LYS A 1 107 ? -5.697 -9.416 -0.055 1.00 87.25 107 LYS A O 1
ATOM 867 N N . ILE A 1 108 ? -5.917 -7.169 0.080 1.00 88.06 108 ILE A N 1
ATOM 868 C CA . ILE A 1 108 ? -7.079 -7.168 0.974 1.00 88.06 108 ILE A CA 1
ATOM 869 C C . ILE A 1 108 ? -8.255 -7.887 0.313 1.00 88.06 108 ILE A C 1
ATOM 871 O O . ILE A 1 108 ? -8.790 -8.830 0.884 1.00 88.06 108 ILE A O 1
ATOM 875 N N . ALA A 1 109 ? -8.592 -7.542 -0.932 1.00 86.75 109 ALA A N 1
ATOM 876 C CA . ALA A 1 109 ? -9.668 -8.192 -1.673 1.00 86.75 109 ALA A CA 1
ATOM 877 C C . ALA A 1 109 ? -9.453 -9.701 -1.809 1.00 86.75 109 ALA A C 1
ATOM 879 O O . ALA A 1 109 ? -10.391 -10.480 -1.676 1.00 86.75 109 ALA A O 1
ATOM 880 N N . ARG A 1 110 ? -8.210 -10.145 -2.034 1.00 89.94 110 ARG A N 1
ATOM 881 C CA . ARG A 1 110 ? -7.883 -11.576 -2.060 1.00 89.94 110 ARG A CA 1
ATOM 882 C C . ARG A 1 110 ? -8.172 -12.247 -0.716 1.00 89.94 110 ARG A C 1
ATOM 884 O O . ARG A 1 110 ? -8.628 -13.389 -0.719 1.00 89.94 110 ARG A O 1
ATOM 891 N N . VAL A 1 111 ? -7.903 -11.574 0.403 1.00 92.56 111 VAL A N 1
ATOM 892 C CA . VAL A 1 111 ? -8.241 -12.091 1.734 1.00 92.56 111 VAL A CA 1
ATOM 893 C C . VAL A 1 111 ? -9.746 -12.096 1.942 1.00 92.56 111 VAL A C 1
ATOM 895 O O . VAL A 1 111 ? -10.282 -13.159 2.253 1.00 92.56 111 VAL A O 1
ATO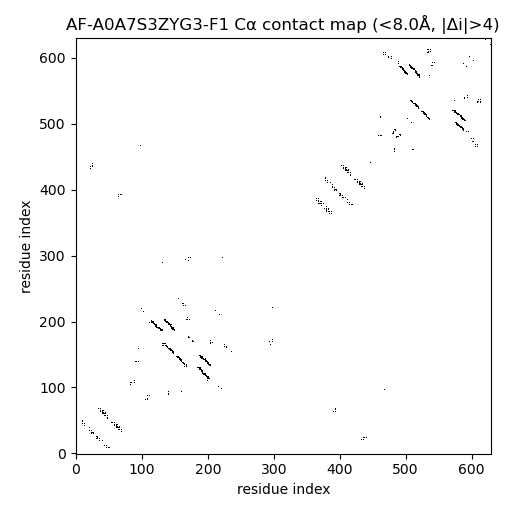M 898 N N . LEU A 1 112 ? -10.429 -10.976 1.700 1.00 91.56 112 LEU A N 1
ATOM 899 C CA . LEU A 1 112 ? -11.878 -10.855 1.871 1.00 91.56 112 LEU A CA 1
ATOM 900 C C . LEU A 1 112 ? -12.626 -11.923 1.058 1.00 91.56 112 LEU A C 1
ATOM 902 O O . LEU A 1 112 ? -13.404 -12.684 1.622 1.00 91.56 112 LEU A O 1
ATOM 906 N N . ARG A 1 113 ? -12.271 -12.100 -0.221 1.00 91.56 113 ARG A N 1
ATOM 907 C CA . ARG A 1 113 ? -12.851 -13.122 -1.119 1.00 91.56 113 ARG A CA 1
ATOM 908 C C . ARG A 1 113 ? -12.506 -14.559 -0.756 1.00 91.56 113 ARG A C 1
ATOM 910 O O . ARG A 1 113 ? -13.133 -15.489 -1.253 1.00 91.56 113 ARG A O 1
ATOM 917 N N . SER A 1 114 ? -11.459 -14.769 0.038 1.00 93.31 114 SER A N 1
ATOM 918 C CA . SER A 1 114 ? -11.126 -16.104 0.542 1.00 93.31 114 SER A CA 1
ATOM 919 C C . SER A 1 114 ? -11.937 -16.492 1.776 1.00 93.31 114 SER A C 1
ATOM 921 O O . SER A 1 114 ? -11.848 -17.647 2.200 1.00 93.31 114 SER A O 1
ATOM 923 N N . GLY A 1 115 ? -12.673 -15.532 2.344 1.00 93.81 115 GLY A N 1
ATOM 924 C CA . GLY A 1 115 ? -13.590 -15.740 3.448 1.00 93.81 115 GLY A CA 1
ATOM 925 C C . GLY A 1 115 ? -14.976 -16.141 2.962 1.00 93.81 115 GLY A C 1
ATOM 926 O O . GLY A 1 115 ? -15.396 -15.822 1.851 1.00 93.81 115 GLY A O 1
ATOM 927 N N . GLU A 1 116 ? -15.681 -16.857 3.819 1.00 96.69 116 GLU A N 1
ATOM 928 C CA . GLU A 1 116 ? -17.059 -17.275 3.631 1.00 96.69 116 GLU A CA 1
ATOM 929 C C . GLU A 1 116 ? -17.963 -16.368 4.461 1.00 96.69 116 GLU A C 1
ATOM 931 O O . GLU A 1 116 ? -17.742 -16.162 5.655 1.00 96.69 116 GLU A O 1
ATOM 936 N N . TRP A 1 117 ? -18.986 -15.805 3.828 1.00 96.31 117 TRP A N 1
ATOM 937 C CA . TRP A 1 117 ? -19.976 -14.983 4.512 1.00 96.31 117 TRP A CA 1
ATOM 938 C C . TRP A 1 117 ? -20.969 -15.876 5.254 1.00 96.31 117 TRP A C 1
ATOM 940 O O . TRP A 1 117 ? -21.604 -16.737 4.646 1.00 96.31 117 TRP A O 1
ATOM 950 N N . LEU A 1 118 ? -21.131 -15.647 6.555 1.00 96.88 118 LEU A N 1
ATOM 951 C CA . LEU A 1 118 ? -22.045 -16.391 7.413 1.00 96.88 118 LEU A CA 1
ATOM 952 C C . LEU A 1 118 ? -23.034 -15.431 8.075 1.00 96.88 118 LEU A C 1
ATOM 954 O O . LEU A 1 118 ? -22.634 -14.488 8.758 1.00 96.88 118 LEU A O 1
ATOM 958 N N . GLN A 1 119 ? -24.326 -15.698 7.900 1.00 97.00 119 GLN A N 1
ATOM 959 C CA . GLN A 1 119 ? -25.400 -15.003 8.601 1.00 97.00 119 GLN A CA 1
ATOM 960 C C . GLN A 1 119 ? -25.980 -15.928 9.669 1.00 97.00 119 GLN A C 1
ATOM 962 O O . GLN A 1 119 ? -26.343 -17.065 9.375 1.00 97.00 119 GLN A O 1
ATOM 967 N N . THR A 1 120 ? -26.032 -15.444 10.904 1.00 97.38 120 THR A N 1
ATOM 968 C CA . THR A 1 120 ? -26.434 -16.214 12.086 1.00 97.38 120 THR A CA 1
ATOM 969 C C . THR A 1 120 ? -27.562 -15.466 12.785 1.00 97.38 120 THR A C 1
ATOM 971 O O . THR A 1 120 ? -27.471 -14.247 12.932 1.00 97.38 120 THR A O 1
ATOM 974 N N . LYS A 1 121 ? -28.638 -16.160 13.169 1.00 97.19 121 LYS A N 1
ATOM 975 C CA . LYS A 1 121 ? -29.770 -15.530 13.863 1.00 97.19 121 LYS A CA 1
ATOM 976 C C . LYS A 1 121 ? -29.491 -15.414 15.356 1.00 97.19 121 LYS A C 1
ATOM 978 O O . LYS A 1 121 ? -28.624 -16.100 15.894 1.00 97.19 121 LYS A O 1
ATOM 983 N N . ASN A 1 122 ? -30.276 -14.585 16.032 1.00 96.25 122 ASN A N 1
ATOM 984 C CA . ASN A 1 122 ? -30.179 -14.426 17.478 1.00 96.25 122 ASN A CA 1
ATOM 985 C C . ASN A 1 122 ? -30.268 -15.773 18.219 1.00 96.25 122 ASN A C 1
ATOM 987 O O . ASN A 1 122 ? -31.221 -16.527 18.022 1.00 96.25 122 ASN A O 1
ATOM 991 N N . GLY A 1 123 ? -29.304 -16.045 19.098 1.00 93.56 123 GLY A N 1
ATOM 992 C CA . GLY A 1 123 ? -29.227 -17.277 19.886 1.00 93.56 123 GLY A CA 1
ATOM 993 C C . GLY A 1 123 ? -28.583 -18.468 19.167 1.00 93.56 123 GLY A C 1
ATOM 994 O O . GLY A 1 123 ? -28.254 -19.458 19.826 1.00 93.56 123 GLY A O 1
ATOM 995 N N . ASP A 1 124 ? -28.343 -18.381 17.855 1.00 95.69 124 ASP A N 1
ATOM 996 C CA . ASP A 1 124 ? -27.636 -19.427 17.120 1.00 95.69 124 ASP A CA 1
ATOM 997 C C . ASP A 1 124 ? -26.129 -19.389 17.419 1.00 95.69 124 ASP A C 1
ATOM 999 O O . ASP A 1 124 ? -25.533 -18.369 17.777 1.00 95.69 124 ASP A O 1
ATOM 1003 N N . THR A 1 125 ? -25.490 -20.549 17.276 1.00 94.38 125 THR A N 1
ATOM 1004 C CA . THR A 1 125 ? -24.046 -20.694 17.500 1.00 94.38 125 THR A CA 1
ATOM 1005 C C . THR A 1 125 ? -23.274 -20.267 16.264 1.00 94.38 125 THR A C 1
ATOM 1007 O O . THR A 1 125 ? -23.434 -20.868 15.207 1.00 94.38 125 THR A O 1
ATOM 1010 N N . VAL A 1 126 ? -22.395 -19.279 16.418 1.00 92.12 126 VAL A N 1
ATOM 1011 C CA . VAL A 1 126 ? -21.486 -18.815 15.362 1.00 92.12 126 VAL A CA 1
ATOM 1012 C C . VAL A 1 126 ? -20.320 -19.792 15.204 1.00 92.12 126 VAL A C 1
ATOM 1014 O O . VAL A 1 126 ? -20.022 -20.247 14.101 1.00 92.12 126 VAL A O 1
ATOM 1017 N N . CYS A 1 127 ? -19.671 -20.137 16.318 1.00 92.00 127 CYS A N 1
ATOM 1018 C CA . CYS A 1 127 ? -18.599 -21.126 16.373 1.00 92.00 127 CYS A CA 1
ATOM 1019 C C . CYS A 1 127 ? -18.436 -21.685 17.789 1.00 92.00 127 CYS A C 1
ATOM 1021 O O . CYS A 1 127 ? -18.900 -21.107 18.772 1.00 92.00 127 CYS A O 1
ATOM 1023 N N . THR A 1 128 ? -17.761 -22.821 17.894 1.00 87.19 128 THR A N 1
ATOM 1024 C CA . THR A 1 128 ? -17.301 -23.393 19.160 1.00 87.19 128 THR A CA 1
ATOM 1025 C C . THR A 1 128 ? -15.790 -23.266 19.212 1.00 87.19 128 THR A C 1
ATOM 1027 O O . THR A 1 128 ? -15.110 -23.648 18.261 1.00 87.19 128 THR A O 1
ATOM 1030 N N . LEU A 1 129 ? -15.288 -22.694 20.299 1.00 82.19 129 LEU A N 1
ATOM 1031 C CA . LEU A 1 129 ? -13.868 -22.581 20.580 1.00 82.19 129 LEU A CA 1
ATOM 1032 C C . LEU A 1 129 ? -13.513 -23.668 21.587 1.00 82.19 129 LEU A C 1
ATOM 1034 O O . LEU A 1 129 ? -13.883 -23.560 22.756 1.00 82.19 129 LEU A O 1
ATOM 1038 N N . GLU A 1 130 ? -12.848 -24.719 21.134 1.00 76.00 130 GLU A N 1
ATOM 1039 C CA . GLU A 1 130 ? -12.275 -25.733 22.014 1.00 76.00 130 GLU A CA 1
ATOM 1040 C C . GLU A 1 130 ? -10.927 -25.197 22.498 1.00 76.00 130 GLU A C 1
ATOM 1042 O O . GLU A 1 130 ? -10.085 -24.798 21.703 1.00 76.00 130 GLU A O 1
ATOM 1047 N N . ASP A 1 131 ? -10.771 -25.063 23.812 1.00 68.31 131 ASP A N 1
ATOM 1048 C CA . ASP A 1 131 ? -9.554 -24.530 24.442 1.00 68.31 131 ASP A CA 1
ATOM 1049 C C . ASP A 1 131 ? -9.185 -23.100 24.013 1.00 68.31 131 ASP A C 1
ATOM 1051 O O . ASP A 1 131 ? -8.025 -22.696 24.000 1.00 68.31 131 ASP A O 1
ATOM 1055 N N . GLY A 1 132 ? -10.204 -22.300 23.681 1.00 64.44 132 GLY A N 1
ATOM 1056 C CA . GLY A 1 132 ? -10.020 -20.943 23.159 1.00 64.44 132 GLY A CA 1
ATOM 1057 C C . GLY A 1 132 ? -9.619 -20.906 21.685 1.00 64.44 132 GLY A C 1
ATOM 1058 O O . GLY A 1 132 ? -9.417 -19.818 21.140 1.00 64.44 132 GLY A O 1
ATOM 1059 N N . GLU A 1 133 ? -9.567 -22.065 21.028 1.00 71.56 133 GLU A N 1
ATOM 1060 C CA . GLU A 1 133 ? -9.223 -22.200 19.629 1.00 71.56 133 GLU A CA 1
ATOM 1061 C C . GLU A 1 133 ? -10.371 -22.741 18.773 1.00 71.56 133 GLU A C 1
ATOM 1063 O O . GLU A 1 133 ? -11.164 -23.578 19.187 1.00 71.56 133 GLU A O 1
ATOM 1068 N N . GLY A 1 134 ? -10.475 -22.247 17.544 1.00 81.38 134 GLY A N 1
ATOM 1069 C CA . GLY A 1 134 ? -11.421 -22.733 16.553 1.00 81.38 134 GLY A CA 1
ATOM 1070 C C . GLY A 1 134 ? -10.734 -23.025 15.228 1.00 81.38 134 GLY A C 1
ATOM 1071 O O . GLY A 1 134 ? -9.694 -22.462 14.893 1.00 81.38 134 GLY A O 1
ATOM 1072 N N . ASP A 1 135 ? -11.374 -23.854 14.407 1.00 88.69 135 ASP A N 1
ATOM 1073 C CA . ASP A 1 135 ? -10.917 -24.118 13.037 1.00 88.69 135 ASP A CA 1
ATOM 1074 C C . ASP A 1 135 ? -10.969 -22.875 12.137 1.00 88.69 135 ASP A C 1
ATOM 1076 O O . ASP A 1 135 ? -10.383 -22.845 11.047 1.00 88.69 135 ASP A O 1
ATOM 1080 N N . HIS A 1 136 ? -11.729 -21.863 12.560 1.00 94.31 136 HIS A N 1
ATOM 1081 C CA . HIS A 1 136 ? -12.027 -20.679 11.779 1.00 94.31 136 HIS A CA 1
ATOM 1082 C C . HIS A 1 136 ? -11.885 -19.409 12.607 1.00 94.31 136 HIS A C 1
ATOM 1084 O O . HIS A 1 136 ? -12.192 -19.385 13.794 1.00 94.31 136 HIS A O 1
ATOM 1090 N N . VAL A 1 137 ? -11.466 -18.347 11.928 1.00 94.62 137 VAL A N 1
ATOM 1091 C CA . VAL A 1 137 ? -11.488 -16.980 12.444 1.00 94.62 137 VAL A CA 1
ATOM 1092 C C . VAL A 1 137 ? -12.695 -16.289 11.854 1.00 94.62 137 VAL A C 1
ATOM 1094 O O . VAL A 1 137 ? -12.916 -16.370 10.644 1.00 94.62 137 VAL A O 1
ATOM 1097 N N . HIS A 1 138 ? -13.460 -15.613 12.696 1.00 96.31 138 HIS A N 1
ATOM 1098 C CA . HIS A 1 138 ? -14.611 -14.832 12.278 1.00 96.31 138 HIS A CA 1
ATOM 1099 C C . HIS A 1 138 ? -14.313 -13.354 12.497 1.00 96.31 138 HIS A C 1
ATOM 1101 O O . HIS A 1 138 ? -13.805 -12.971 13.544 1.00 96.31 138 HIS A O 1
ATOM 1107 N N . PHE A 1 139 ? -14.638 -12.531 11.513 1.00 96.31 139 PHE A N 1
ATOM 1108 C CA . PHE A 1 139 ? -14.662 -11.081 11.625 1.00 96.31 139 PHE A CA 1
ATOM 1109 C C . PHE A 1 139 ? -16.117 -10.624 11.621 1.00 96.31 139 PHE A C 1
ATOM 1111 O O . PHE A 1 139 ? -16.875 -10.966 10.706 1.00 96.31 139 PHE A O 1
ATOM 1118 N N . VAL A 1 140 ? -16.527 -9.913 12.665 1.00 96.38 140 VAL A N 1
ATOM 1119 C CA . VAL A 1 140 ? -17.912 -9.473 12.850 1.00 96.38 140 VAL A CA 1
ATOM 1120 C C . VAL A 1 140 ? -18.141 -8.218 12.012 1.00 96.38 140 VAL A C 1
ATOM 1122 O O . VAL A 1 140 ? -17.590 -7.162 12.303 1.00 96.38 140 VAL A O 1
ATOM 1125 N N . VAL A 1 141 ? -18.941 -8.332 10.951 1.00 94.69 141 VAL A N 1
ATOM 1126 C CA . VAL A 1 141 ? -19.239 -7.212 10.038 1.00 94.69 141 VAL A CA 1
ATOM 1127 C C . VAL A 1 141 ? -20.503 -6.476 10.472 1.00 94.69 141 VAL A C 1
ATOM 1129 O O . VAL A 1 141 ? -20.580 -5.260 10.347 1.00 94.69 141 VAL A O 1
ATOM 1132 N N . GLU A 1 142 ? -21.485 -7.196 11.011 1.00 94.81 142 GLU A N 1
ATOM 1133 C CA . GLU A 1 142 ? -22.704 -6.623 11.585 1.00 94.81 142 GLU A CA 1
ATOM 1134 C C . GLU A 1 142 ? -23.133 -7.439 12.806 1.00 94.81 142 GLU A C 1
ATOM 1136 O O . GLU A 1 142 ? -23.088 -8.671 12.774 1.00 94.81 142 GLU A O 1
ATOM 1141 N N . GLY A 1 143 ? -23.601 -6.752 13.849 1.00 95.44 143 GLY A N 1
ATOM 1142 C CA . GLY A 1 143 ? -24.126 -7.361 15.069 1.00 95.44 143 GLY A CA 1
ATOM 1143 C C . GLY A 1 143 ? -23.059 -7.602 16.138 1.00 95.44 143 GLY A C 1
ATOM 1144 O O . GLY A 1 143 ? -21.971 -7.029 16.103 1.00 95.44 143 GLY A O 1
ATOM 1145 N N . THR A 1 144 ? -23.395 -8.448 17.109 1.00 95.56 144 THR A N 1
ATOM 1146 C CA . THR A 1 144 ? -22.543 -8.737 18.266 1.00 95.56 144 THR A CA 1
ATOM 1147 C C . THR A 1 144 ? -22.503 -10.239 18.529 1.00 95.56 144 THR A C 1
ATOM 1149 O O . THR A 1 144 ? -23.526 -10.920 18.477 1.00 95.56 144 THR A O 1
ATOM 1152 N N . VAL A 1 145 ? -21.324 -10.764 18.855 1.00 96.12 145 VAL A N 1
ATOM 1153 C CA . VAL A 1 145 ? -21.107 -12.168 19.220 1.00 96.12 145 VAL A CA 1
ATOM 1154 C C . VAL A 1 145 ? -20.599 -12.249 20.653 1.00 96.12 145 VAL A C 1
ATOM 1156 O O . VAL A 1 145 ? -19.653 -11.555 21.024 1.00 96.12 145 VAL A O 1
ATOM 1159 N N . GLU A 1 146 ? -21.191 -13.124 21.460 1.00 94.31 146 GLU A N 1
ATOM 1160 C CA . GLU A 1 146 ? -20.727 -13.413 22.818 1.00 94.31 146 GLU A CA 1
ATOM 1161 C C . GLU A 1 146 ? -20.118 -14.802 22.904 1.00 94.31 146 GLU A C 1
ATOM 1163 O O . GLU A 1 146 ? -20.739 -15.788 22.519 1.00 94.31 146 GLU A O 1
ATOM 1168 N N . ALA A 1 147 ? -18.912 -14.896 23.452 1.00 91.31 147 ALA A N 1
ATOM 1169 C CA . ALA A 1 147 ? -18.332 -16.169 23.839 1.00 91.31 147 ALA A CA 1
ATOM 1170 C C . ALA A 1 147 ? -18.827 -16.535 25.240 1.00 91.31 147 ALA A C 1
ATOM 1172 O O . ALA A 1 147 ? -18.518 -15.840 26.205 1.00 91.31 147 ALA A O 1
ATOM 1173 N N . VAL A 1 148 ? -19.578 -17.624 25.357 1.00 90.31 148 VAL A N 1
ATOM 1174 C CA . VAL A 1 148 ? -20.158 -18.116 26.611 1.00 90.31 148 VAL A CA 1
ATOM 1175 C C . VAL A 1 148 ? -19.452 -19.410 27.015 1.00 90.31 148 VAL A C 1
ATOM 1177 O O . VAL A 1 148 ? -19.334 -20.333 26.209 1.00 90.31 148 VAL A O 1
ATOM 1180 N N . SER A 1 149 ? -18.962 -19.499 28.250 1.00 86.62 149 SER A N 1
ATOM 1181 C CA . SER A 1 149 ? -18.379 -20.730 28.793 1.00 86.62 149 SER A CA 1
ATOM 1182 C C . SER A 1 149 ? -19.437 -21.824 28.980 1.00 86.62 149 SER A C 1
ATOM 1184 O O . SER A 1 149 ? -20.641 -21.558 28.976 1.00 86.62 149 SER A O 1
ATOM 1186 N N . ARG A 1 150 ? -19.003 -23.068 29.220 1.00 82.25 150 ARG A N 1
ATOM 1187 C CA . ARG A 1 150 ? -19.914 -24.179 29.566 1.00 82.25 150 ARG A CA 1
ATOM 1188 C C . ARG A 1 150 ? -20.777 -23.895 30.800 1.00 82.25 150 ARG A C 1
ATOM 1190 O O . ARG A 1 150 ? -21.908 -24.366 30.860 1.00 82.25 150 ARG A O 1
ATOM 1197 N N . ASP A 1 151 ? -20.273 -23.086 31.731 1.00 82.19 151 ASP A N 1
ATOM 1198 C CA . ASP A 1 151 ? -20.985 -22.665 32.945 1.00 82.19 151 ASP A CA 1
ATOM 1199 C C . ASP A 1 151 ? -22.062 -21.590 32.678 1.00 82.19 151 ASP A C 1
ATOM 1201 O O . ASP A 1 151 ? -22.733 -21.140 33.606 1.00 82.19 151 ASP A O 1
ATOM 1205 N N . GLY A 1 152 ? -22.218 -21.132 31.429 1.00 85.44 152 GLY A N 1
ATOM 1206 C CA . GLY A 1 152 ? -23.151 -20.063 31.062 1.00 85.44 152 GLY A CA 1
ATOM 1207 C C . GLY A 1 152 ? -22.623 -18.651 31.333 1.00 85.44 152 GLY A C 1
ATOM 1208 O O . GLY A 1 152 ? -23.374 -17.683 31.222 1.00 85.44 152 GLY A O 1
ATOM 1209 N N . HIS A 1 153 ? -21.344 -18.504 31.686 1.00 84.12 153 HIS A N 1
ATOM 1210 C CA . HIS A 1 153 ? -20.731 -17.197 31.905 1.00 84.12 153 HIS A CA 1
ATOM 1211 C C . HIS A 1 153 ? -20.223 -16.605 30.593 1.00 84.12 153 HIS A C 1
ATOM 1213 O O . HIS A 1 153 ? -19.514 -17.268 29.843 1.00 84.12 153 HIS A O 1
ATOM 1219 N N . VAL A 1 154 ? -20.537 -15.336 30.335 1.00 85.25 154 VAL A N 1
ATOM 1220 C CA . VAL A 1 154 ? -19.978 -14.603 29.194 1.00 85.25 154 VAL A CA 1
ATOM 1221 C C . VAL A 1 154 ? -18.495 -14.346 29.459 1.00 85.25 154 VAL A C 1
ATOM 1223 O O . VAL A 1 154 ? -18.141 -13.649 30.409 1.00 85.25 154 VAL A O 1
ATOM 1226 N N . CYS A 1 155 ? -17.637 -14.941 28.634 1.00 83.94 155 CYS A N 1
ATOM 1227 C CA . CYS A 1 155 ? -16.192 -14.765 28.671 1.00 83.94 155 CYS A CA 1
ATOM 1228 C C . CYS A 1 155 ? -15.806 -13.417 28.064 1.00 83.94 155 CYS A C 1
ATOM 1230 O O . CYS A 1 155 ? -15.171 -12.617 28.734 1.00 83.94 155 CYS A O 1
ATOM 1232 N N . TYR A 1 156 ? -16.214 -13.165 26.818 1.00 84.62 156 TYR A N 1
ATOM 1233 C CA . TYR A 1 156 ? -15.954 -11.911 26.113 1.00 84.62 156 TYR A CA 1
ATOM 1234 C C . TYR A 1 156 ? -17.026 -11.643 25.053 1.00 84.62 156 TYR A C 1
ATOM 1236 O O . TYR A 1 156 ? -17.796 -12.533 24.679 1.00 84.62 156 TYR A O 1
ATOM 1244 N N . ARG A 1 157 ? -17.049 -10.406 24.551 1.00 90.31 157 ARG A N 1
ATOM 1245 C CA . ARG A 1 157 ? -17.973 -9.935 23.518 1.00 90.31 157 ARG A CA 1
ATOM 1246 C C . ARG A 1 157 ? -17.196 -9.306 22.360 1.00 90.31 157 ARG A C 1
ATOM 1248 O O . ARG A 1 157 ? -16.361 -8.430 22.586 1.00 90.31 157 ARG A O 1
ATOM 1255 N N . ALA A 1 158 ? -17.486 -9.750 21.141 1.00 91.88 158 ALA A N 1
ATOM 1256 C CA . ALA A 1 158 ? -16.981 -9.180 19.899 1.00 91.88 158 ALA A CA 1
ATOM 1257 C C . ALA A 1 158 ? -18.114 -8.413 19.205 1.00 91.88 158 ALA A C 1
ATOM 1259 O O . ALA A 1 158 ? -19.123 -8.998 18.814 1.00 91.88 158 ALA A O 1
ATOM 1260 N N . ASP A 1 159 ? -17.949 -7.101 19.084 1.00 93.56 159 ASP A N 1
ATOM 1261 C CA . ASP A 1 159 ? -18.885 -6.227 18.372 1.00 93.56 159 ASP A CA 1
ATOM 1262 C C . ASP A 1 159 ? -18.461 -6.084 16.905 1.00 93.56 159 ASP A C 1
ATOM 1264 O O . ASP A 1 159 ? -17.424 -6.610 16.499 1.00 93.56 159 ASP A O 1
ATOM 1268 N N . THR A 1 160 ? -19.238 -5.346 16.116 1.00 93.25 160 THR A N 1
ATOM 1269 C CA . THR A 1 160 ? -18.872 -4.934 14.758 1.00 93.25 160 THR A CA 1
ATOM 1270 C C . THR A 1 160 ? -17.426 -4.418 14.683 1.00 93.25 160 THR A C 1
ATOM 1272 O O . THR A 1 160 ? -17.042 -3.510 15.420 1.00 93.25 160 THR A O 1
ATOM 1275 N N . GLY A 1 161 ? -16.630 -4.988 13.777 1.00 90.31 161 GLY A N 1
ATOM 1276 C CA . GLY A 1 161 ? -15.196 -4.723 13.633 1.00 90.31 161 GLY A CA 1
ATOM 1277 C C . GLY A 1 161 ? -14.289 -5.617 14.488 1.00 90.31 161 GLY A C 1
ATOM 1278 O O . GLY A 1 161 ? -13.070 -5.540 14.354 1.00 90.31 161 GLY A O 1
ATOM 1279 N N . GLY A 1 162 ? -14.853 -6.463 15.351 1.00 92.12 162 GLY A N 1
ATOM 1280 C CA . GLY A 1 162 ? -14.100 -7.380 16.200 1.00 92.12 162 GLY A CA 1
ATOM 1281 C C . GLY A 1 162 ? -13.850 -8.746 15.563 1.00 92.12 162 GLY A C 1
ATOM 1282 O O . GLY A 1 162 ? -14.544 -9.165 14.629 1.00 92.12 162 GLY A O 1
ATOM 1283 N N . PHE A 1 163 ? -12.866 -9.467 16.097 1.00 94.38 163 PHE A N 1
ATOM 1284 C CA . PHE A 1 163 ? -12.549 -10.832 15.685 1.00 94.38 163 PHE A CA 1
ATOM 1285 C C . PHE A 1 163 ? -13.059 -11.861 16.698 1.00 94.38 163 PHE A C 1
ATOM 1287 O O . PHE A 1 163 ? -13.353 -11.558 17.851 1.00 94.38 163 PHE A O 1
ATOM 1294 N N . VAL A 1 164 ? -13.193 -13.106 16.261 1.00 93.56 164 VAL A N 1
ATOM 1295 C CA . VAL A 1 164 ? -13.425 -14.275 17.111 1.00 93.56 164 VAL A CA 1
ATOM 1296 C C . VAL A 1 164 ? -12.509 -15.382 16.602 1.00 93.56 164 VAL A C 1
ATOM 1298 O O . VAL A 1 164 ? -12.452 -15.634 15.395 1.00 93.56 164 VAL A O 1
ATOM 1301 N N . GLY A 1 165 ? -11.787 -16.039 17.510 1.00 90.06 165 GLY A N 1
ATOM 1302 C CA . GLY A 1 165 ? -10.788 -17.054 17.157 1.00 90.06 165 GLY A CA 1
ATOM 1303 C C . GLY A 1 165 ? -9.411 -16.470 16.814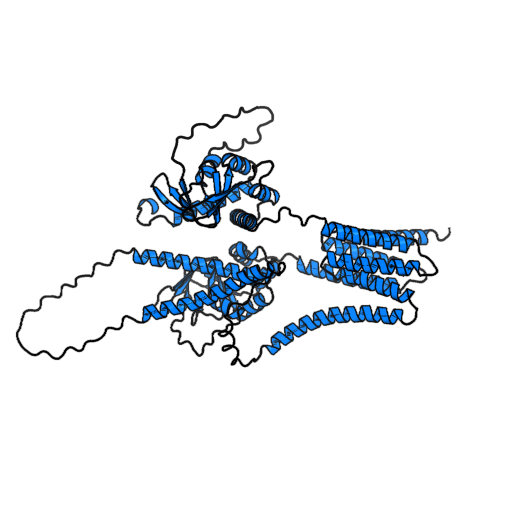 1.00 90.06 165 GLY A C 1
ATOM 1304 O O . GLY A 1 165 ? -8.616 -17.123 16.135 1.00 90.06 165 GLY A O 1
ATOM 1305 N N . GLU A 1 166 ? -9.100 -15.249 17.265 1.00 88.19 166 GLU A N 1
ATOM 1306 C CA . GLU A 1 166 ? -7.799 -14.611 17.028 1.00 88.19 166 GLU A CA 1
ATOM 1307 C C . GLU A 1 166 ? -6.611 -15.407 17.588 1.00 88.19 166 GLU A C 1
ATOM 1309 O O . GLU A 1 166 ? -5.551 -15.440 16.962 1.00 88.19 166 GLU A O 1
ATOM 1314 N N . ALA A 1 167 ? -6.798 -16.103 18.716 1.00 84.00 167 ALA A N 1
ATOM 1315 C CA . ALA A 1 167 ? -5.770 -16.941 19.328 1.00 84.00 167 ALA A CA 1
ATOM 1316 C C . ALA A 1 167 ? -5.334 -18.063 18.372 1.00 84.00 167 ALA A C 1
ATOM 1318 O O . ALA A 1 167 ? -4.142 -18.225 18.113 1.00 84.00 167 ALA A O 1
ATOM 1319 N N . SER A 1 168 ? -6.289 -18.749 17.737 1.00 87.56 168 SER A N 1
ATOM 1320 C CA . SER A 1 168 ? -5.998 -19.787 16.740 1.00 87.56 168 SER A CA 1
ATOM 1321 C C . SER A 1 168 ? -5.214 -19.252 15.555 1.00 87.56 168 SER A C 1
ATOM 1323 O O . SER A 1 168 ? -4.315 -19.926 15.052 1.00 87.56 168 SER A O 1
ATOM 1325 N N . LEU A 1 169 ? -5.530 -18.037 15.092 1.00 90.00 169 LEU A N 1
ATOM 1326 C CA . LEU A 1 169 ? -4.775 -17.419 14.005 1.00 90.00 169 LEU A CA 1
ATOM 1327 C C . LEU A 1 169 ? -3.353 -17.076 14.437 1.00 90.00 169 LEU A C 1
ATOM 1329 O O . LEU A 1 169 ? -2.416 -17.358 13.688 1.00 90.00 169 LEU A O 1
ATOM 1333 N N . ALA A 1 170 ? -3.189 -16.510 15.633 1.00 86.44 170 ALA A N 1
ATOM 1334 C CA . ALA A 1 170 ? -1.889 -16.182 16.205 1.00 86.44 170 ALA A CA 1
ATOM 1335 C C . ALA A 1 170 ? -0.998 -17.431 16.307 1.00 86.44 170 ALA A C 1
ATOM 1337 O O . ALA A 1 170 ? 0.117 -17.436 15.777 1.00 86.44 170 ALA A O 1
ATOM 1338 N N . HIS A 1 171 ? -1.518 -18.521 16.874 1.00 84.06 171 HIS A N 1
ATOM 1339 C CA . HIS A 1 171 ? -0.841 -19.820 16.947 1.00 84.06 171 HIS A CA 1
ATOM 1340 C C . HIS A 1 171 ? -0.503 -20.376 15.559 1.00 84.06 171 HIS A C 1
ATOM 1342 O O . HIS A 1 171 ? 0.651 -20.705 15.249 1.00 84.06 171 HIS A O 1
ATOM 1348 N N . ALA A 1 172 ? -1.490 -20.398 14.661 1.00 86.56 172 ALA A N 1
ATOM 1349 C CA . ALA A 1 172 ? -1.318 -20.924 13.315 1.00 86.56 172 ALA A CA 1
ATOM 1350 C C . ALA A 1 172 ? -0.339 -20.116 12.465 1.00 86.56 172 ALA A C 1
ATOM 1352 O O . ALA A 1 172 ? 0.252 -20.696 11.555 1.00 86.56 172 ALA A O 1
ATOM 1353 N N . VAL A 1 173 ? -0.147 -18.818 12.719 1.00 86.75 173 VAL A N 1
ATOM 1354 C CA . VAL A 1 173 ? 0.870 -18.006 12.038 1.00 86.75 173 VAL A CA 1
ATOM 1355 C C . VAL A 1 173 ? 2.240 -18.160 12.693 1.00 86.75 173 VAL A C 1
ATOM 1357 O O . VAL A 1 173 ? 3.221 -18.343 11.966 1.00 86.75 173 VAL A O 1
ATOM 1360 N N . SER A 1 174 ? 2.323 -18.169 14.022 1.00 82.06 174 SER A N 1
ATOM 1361 C CA . SER A 1 174 ? 3.583 -18.352 14.757 1.00 82.06 174 SER A CA 1
ATOM 1362 C C . SER A 1 174 ? 4.182 -19.750 14.576 1.00 82.06 174 SER A C 1
ATOM 1364 O O . SER A 1 174 ? 5.379 -19.939 14.762 1.00 82.06 174 SER A O 1
ATOM 1366 N N . GLY A 1 175 ? 3.380 -20.729 14.141 1.00 76.62 175 GLY A N 1
ATOM 1367 C CA . GLY A 1 175 ? 3.843 -22.111 13.947 1.00 76.62 175 GLY A CA 1
ATOM 1368 C C . GLY A 1 175 ? 3.937 -22.892 15.251 1.00 76.62 175 GLY A C 1
ATOM 1369 O O . GLY A 1 175 ? 4.283 -24.067 15.239 1.00 76.62 175 GLY A O 1
ATOM 1370 N N . THR A 1 176 ? 3.563 -22.248 16.350 1.00 65.69 176 THR A N 1
ATOM 1371 C CA . THR A 1 176 ? 3.288 -22.842 17.644 1.00 65.69 176 THR A CA 1
ATOM 1372 C C . THR A 1 176 ? 1.873 -23.406 17.604 1.00 65.69 176 THR A C 1
ATOM 1374 O O . THR A 1 176 ? 0.939 -22.808 18.131 1.00 65.69 176 THR A O 1
ATOM 1377 N N . LEU A 1 177 ? 1.696 -24.544 16.924 1.00 54.78 177 LEU A N 1
ATOM 1378 C CA . LEU A 1 177 ? 0.534 -25.379 17.226 1.00 54.78 177 LEU A CA 1
ATOM 1379 C C . LEU A 1 177 ? 0.625 -25.735 18.715 1.00 54.78 177 LEU A C 1
ATOM 1381 O O . LEU A 1 177 ? 1.713 -26.133 19.148 1.00 54.78 177 LEU A O 1
ATOM 1385 N N . PRO A 1 178 ? -0.446 -25.558 19.501 1.00 53.25 178 PRO A N 1
ATOM 1386 C CA . PRO A 1 178 ? -0.470 -26.088 20.852 1.00 53.25 178 PRO A CA 1
ATOM 1387 C C . PRO A 1 178 ? -0.175 -27.586 20.782 1.00 53.25 178 PRO A C 1
ATOM 1389 O O . PRO A 1 178 ? -0.729 -28.299 19.944 1.00 53.25 178 PRO A O 1
ATOM 1392 N N . ASP A 1 179 ? 0.734 -28.060 21.626 1.00 47.56 179 ASP A N 1
ATOM 1393 C CA . ASP A 1 179 ? 0.916 -29.490 21.835 1.00 47.56 179 ASP A CA 1
ATOM 1394 C C . ASP A 1 179 ? -0.287 -29.960 22.670 1.00 47.56 179 ASP A C 1
ATOM 1396 O O . ASP A 1 179 ? -0.297 -29.837 23.897 1.00 47.56 179 ASP A O 1
ATOM 1400 N N . TYR A 1 180 ? -1.366 -30.363 21.987 1.00 48.41 180 TYR A N 1
ATOM 1401 C CA . TYR A 1 180 ? -2.670 -30.686 22.589 1.00 48.41 180 TYR A CA 1
ATOM 1402 C C . TYR A 1 180 ? -2.621 -31.882 23.559 1.00 48.41 180 TYR A C 1
ATOM 1404 O O . TYR A 1 180 ? -3.560 -32.084 24.322 1.00 48.41 180 TYR A O 1
ATOM 1412 N N . ASP A 1 181 ? -1.525 -32.645 23.590 1.00 45.03 181 ASP A N 1
ATOM 1413 C CA . ASP A 1 181 ? -1.401 -33.844 24.427 1.00 45.03 181 ASP A CA 1
ATOM 1414 C C . ASP A 1 181 ? -1.035 -33.549 25.900 1.00 45.03 181 ASP A C 1
ATOM 1416 O O . ASP A 1 181 ? -1.032 -34.463 26.724 1.00 45.03 181 ASP A O 1
ATOM 1420 N N . ALA A 1 182 ? -0.740 -32.294 26.274 1.00 39.78 182 ALA A N 1
ATOM 1421 C CA . ALA A 1 182 ? -0.225 -31.960 27.614 1.00 39.78 182 ALA A CA 1
ATOM 1422 C C . ALA A 1 182 ? -1.119 -31.035 28.462 1.00 39.78 182 ALA A C 1
ATOM 1424 O O . ALA A 1 182 ? -0.751 -30.684 29.588 1.00 39.78 182 ALA A O 1
ATOM 1425 N N . LEU A 1 183 ? -2.280 -30.623 27.957 1.00 38.41 183 LEU A N 1
ATOM 1426 C CA . LEU A 1 183 ? -3.099 -29.592 28.587 1.00 38.41 183 LEU A CA 1
ATOM 1427 C C . LEU A 1 183 ? -4.547 -30.080 28.712 1.00 38.41 183 LEU A C 1
ATOM 1429 O O . LEU A 1 183 ? -5.358 -29.903 27.815 1.00 38.41 183 LEU A O 1
ATOM 1433 N N . ASP A 1 184 ? -4.875 -30.672 29.868 1.00 39.31 184 ASP A N 1
ATOM 1434 C CA . ASP A 1 184 ? -6.257 -30.827 30.343 1.00 39.31 184 ASP A CA 1
ATOM 1435 C C . ASP A 1 184 ? -6.884 -29.422 30.467 1.00 39.31 184 ASP A C 1
ATOM 1437 O O . ASP A 1 184 ? -6.799 -28.762 31.518 1.00 39.31 184 ASP A O 1
ATOM 1441 N N . VAL A 1 185 ? -7.472 -28.927 29.376 1.00 42.53 185 VAL A N 1
ATOM 1442 C CA . VAL A 1 185 ? -8.165 -27.638 29.310 1.00 42.53 185 VAL A CA 1
ATOM 1443 C C . VAL A 1 185 ? -9.674 -27.897 29.334 1.00 42.53 185 VAL A C 1
ATOM 1445 O O . VAL A 1 185 ? -10.308 -28.211 28.336 1.00 42.53 185 VAL A O 1
ATOM 1448 N N . PRO A 1 186 ? -10.310 -27.790 30.509 1.00 44.75 186 PRO A N 1
ATOM 1449 C CA . PRO A 1 186 ? -11.743 -27.621 30.585 1.00 44.75 186 PRO A CA 1
ATOM 1450 C C . PRO A 1 186 ? -12.035 -26.138 30.338 1.00 44.75 186 PRO A C 1
ATOM 1452 O O . PRO A 1 186 ? -11.750 -25.310 31.201 1.00 44.75 186 PRO A O 1
ATOM 1455 N N . ASP A 1 187 ? -12.501 -25.793 29.137 1.00 59.53 187 ASP A N 1
ATOM 1456 C CA . ASP A 1 187 ? -13.730 -25.006 28.932 1.00 59.53 187 ASP A CA 1
ATOM 1457 C C . ASP A 1 187 ? -13.852 -24.582 27.462 1.00 59.53 187 ASP A C 1
ATOM 1459 O O . ASP A 1 187 ? -13.419 -23.506 27.056 1.00 59.53 187 ASP A O 1
ATOM 1463 N N . ALA A 1 188 ? -14.505 -25.428 26.660 1.00 65.62 188 ALA A N 1
ATOM 1464 C CA . ALA A 1 188 ? -14.959 -25.028 25.336 1.00 65.62 188 ALA A CA 1
ATOM 1465 C C . ALA A 1 188 ? -15.922 -23.833 25.468 1.00 65.62 188 ALA A C 1
ATOM 1467 O O . ALA A 1 188 ? -16.957 -23.940 26.136 1.00 65.62 188 ALA A O 1
ATOM 1468 N N . ALA A 1 189 ? -15.590 -22.700 24.851 1.00 82.38 189 ALA A N 1
ATOM 1469 C CA . ALA A 1 189 ? -16.453 -21.528 24.811 1.00 82.38 189 ALA A CA 1
ATOM 1470 C C . ALA A 1 189 ? -17.331 -21.586 23.558 1.00 82.38 189 ALA A C 1
ATOM 1472 O O . ALA A 1 189 ? -16.856 -21.790 22.441 1.00 82.38 189 ALA A O 1
ATOM 1473 N N . ARG A 1 190 ? -18.636 -21.406 23.733 1.00 90.38 190 ARG A N 1
ATOM 1474 C CA . ARG A 1 190 ? -19.598 -21.341 22.637 1.00 90.38 190 ARG A CA 1
ATOM 1475 C C . ARG A 1 190 ? -19.813 -19.883 22.261 1.00 90.38 190 ARG A C 1
ATOM 1477 O O . ARG A 1 190 ? -20.288 -19.108 23.083 1.00 90.38 190 ARG A O 1
ATOM 1484 N N . CYS A 1 191 ? -19.485 -19.510 21.033 1.00 92.94 191 CYS A N 1
ATOM 1485 C CA . CYS A 1 191 ? -19.754 -18.176 20.516 1.00 92.94 191 CYS A CA 1
ATOM 1486 C C . CYS A 1 191 ? -21.185 -18.124 19.978 1.00 92.94 191 CYS A C 1
ATOM 1488 O O . CYS A 1 191 ? -21.520 -18.841 19.033 1.00 92.94 191 CYS A O 1
ATOM 1490 N N . VAL A 1 192 ? -22.031 -17.306 20.593 1.00 96.00 192 VAL A N 1
ATOM 1491 C CA . VAL A 1 192 ? -23.464 -17.186 20.315 1.00 96.00 192 VAL A CA 1
ATOM 1492 C C . VAL A 1 192 ? -23.756 -15.794 19.761 1.00 96.00 192 VAL A C 1
ATOM 1494 O O . VAL A 1 192 ? -23.204 -14.799 20.234 1.00 96.00 192 VAL A O 1
ATOM 1497 N N . ALA A 1 193 ? -24.604 -15.720 18.740 1.00 97.19 193 ALA A N 1
ATOM 1498 C CA . ALA A 1 193 ? -25.031 -14.459 18.148 1.00 97.19 193 ALA A CA 1
ATOM 1499 C C . ALA A 1 193 ? -26.031 -13.726 19.058 1.00 97.19 193 ALA A C 1
ATOM 1501 O O . ALA A 1 193 ? -27.028 -14.310 19.490 1.00 97.19 193 ALA A O 1
ATOM 1502 N N . LEU A 1 194 ? -25.781 -12.440 19.312 1.00 95.25 194 LEU A N 1
ATOM 1503 C CA . LEU A 1 194 ? -26.730 -11.523 19.936 1.00 95.25 194 LEU A CA 1
ATOM 1504 C C . LEU A 1 194 ? -27.406 -10.677 18.858 1.00 95.25 194 LEU A C 1
ATOM 1506 O O . LEU A 1 194 ? -26.843 -9.700 18.363 1.00 95.25 194 LEU A O 1
ATOM 1510 N N . GLY A 1 195 ? -28.635 -11.046 18.516 1.00 94.88 195 GLY A N 1
ATOM 1511 C CA . GLY A 1 195 ? -29.332 -10.497 17.357 1.00 94.88 195 GLY A CA 1
ATOM 1512 C C . GLY A 1 195 ? -28.930 -11.190 16.056 1.00 94.88 195 GLY A C 1
ATOM 1513 O O . GLY A 1 195 ? -28.280 -12.235 16.060 1.00 94.88 195 GLY A O 1
ATOM 1514 N N . ASP A 1 196 ? -29.345 -10.610 14.936 1.00 95.56 196 ASP A N 1
ATOM 1515 C CA . ASP A 1 196 ? -28.902 -11.071 13.626 1.00 95.56 196 ASP A CA 1
ATOM 1516 C C . ASP A 1 196 ? -27.468 -10.593 13.391 1.00 95.56 196 ASP A C 1
ATOM 1518 O O . ASP A 1 196 ? -27.182 -9.395 13.408 1.00 95.56 196 ASP A O 1
ATOM 1522 N N . VAL A 1 197 ? -26.561 -11.545 13.188 1.00 97.19 197 VAL A N 1
ATOM 1523 C CA . VAL A 1 197 ? -25.128 -11.292 13.041 1.00 97.19 197 VAL A CA 1
ATOM 1524 C C . VAL A 1 197 ? -24.679 -11.703 11.650 1.00 97.19 197 VAL A C 1
ATOM 1526 O O . VAL A 1 197 ? -24.987 -12.803 11.177 1.00 97.19 197 VAL A O 1
ATOM 1529 N N . ARG A 1 198 ? -23.883 -10.847 11.010 1.00 97.06 198 ARG A N 1
ATOM 1530 C CA . ARG A 1 198 ? -23.161 -11.176 9.781 1.00 97.06 198 ARG A CA 1
ATOM 1531 C C . ARG A 1 198 ? -21.668 -11.223 10.071 1.00 97.06 198 ARG A C 1
ATOM 1533 O O . ARG A 1 198 ? -21.080 -10.244 10.526 1.00 97.06 198 ARG A O 1
ATOM 1540 N N . THR A 1 199 ? -21.048 -12.359 9.776 1.00 97.00 199 THR A N 1
ATOM 1541 C CA . THR A 1 199 ? -19.605 -12.555 9.941 1.00 97.00 199 THR A CA 1
ATOM 1542 C C . THR A 1 199 ? -18.950 -12.953 8.628 1.00 97.00 199 THR A C 1
ATOM 1544 O O . THR A 1 199 ? -19.560 -13.616 7.787 1.00 97.00 199 THR A O 1
ATOM 1547 N N . LEU A 1 200 ? -17.695 -12.551 8.465 1.00 97.00 200 LEU A N 1
ATOM 1548 C CA . LEU A 1 200 ? -16.803 -13.076 7.444 1.00 97.00 200 LEU A CA 1
ATOM 1549 C C . LEU A 1 200 ? -15.881 -14.101 8.104 1.00 97.00 200 LEU A C 1
ATOM 1551 O O . LEU A 1 200 ? -15.194 -13.792 9.075 1.00 97.00 200 LEU A O 1
ATOM 1555 N N . ARG A 1 201 ? -15.907 -15.336 7.614 1.00 96.62 201 ARG A N 1
ATOM 1556 C CA . ARG A 1 201 ? -15.256 -16.485 8.241 1.00 96.62 201 ARG A CA 1
ATOM 1557 C C . ARG A 1 201 ? -14.122 -17.002 7.369 1.00 96.62 201 ARG A C 1
ATOM 1559 O O . ARG A 1 201 ? -14.335 -17.296 6.199 1.00 96.62 201 ARG A O 1
ATOM 1566 N N . TRP A 1 202 ? -12.941 -17.221 7.939 1.00 97.38 202 TRP A N 1
ATOM 1567 C CA . TRP A 1 202 ? -11.834 -17.880 7.241 1.00 97.38 202 TRP A CA 1
ATOM 1568 C C . TRP A 1 202 ? -11.385 -19.142 7.963 1.00 97.38 202 TRP A C 1
ATOM 1570 O O . TRP A 1 202 ? -11.212 -19.106 9.180 1.00 97.38 202 TRP A O 1
ATOM 1580 N N . PRO A 1 203 ? -11.066 -20.229 7.240 1.00 95.81 203 PRO A N 1
ATOM 1581 C CA . PRO A 1 203 ? -10.344 -21.348 7.829 1.00 95.81 203 PRO A CA 1
ATOM 1582 C C . PRO A 1 203 ? -8.963 -20.885 8.306 1.00 95.81 203 PRO A C 1
ATOM 1584 O O . PRO A 1 203 ? -8.170 -20.374 7.503 1.00 95.81 203 PRO A O 1
ATOM 1587 N N . VAL A 1 204 ? -8.638 -21.108 9.582 1.00 93.81 204 VAL A N 1
ATOM 1588 C CA . VAL A 1 204 ? -7.412 -20.615 10.240 1.00 93.81 204 VAL A CA 1
ATOM 1589 C C . VAL A 1 204 ? -6.164 -20.988 9.446 1.00 93.81 204 VAL A C 1
ATOM 1591 O O . VAL A 1 204 ? -5.348 -20.134 9.104 1.00 93.81 204 VAL A O 1
ATOM 1594 N N . ARG A 1 205 ? -6.044 -22.260 9.048 1.00 91.25 205 ARG A N 1
ATOM 1595 C CA . ARG A 1 205 ? -4.886 -22.761 8.285 1.00 91.25 205 ARG A CA 1
ATOM 1596 C C . ARG A 1 205 ? -4.756 -22.107 6.909 1.00 91.25 205 ARG A C 1
ATOM 1598 O O . ARG A 1 205 ? -3.642 -21.943 6.406 1.00 91.25 205 ARG A O 1
ATOM 1605 N N . ARG A 1 206 ? -5.881 -21.766 6.271 1.00 93.31 206 ARG A N 1
ATOM 1606 C CA . ARG A 1 206 ? -5.897 -21.122 4.951 1.00 93.31 206 ARG A CA 1
ATOM 1607 C C . ARG A 1 206 ? -5.501 -19.657 5.082 1.00 93.31 206 ARG A C 1
ATOM 1609 O O . ARG A 1 206 ? -4.615 -19.230 4.343 1.00 93.31 206 ARG A O 1
ATOM 1616 N N . LEU A 1 207 ? -6.083 -18.940 6.043 1.00 94.94 207 LEU A N 1
ATOM 1617 C CA . LEU A 1 207 ? -5.752 -17.544 6.318 1.00 94.94 207 LEU A CA 1
ATOM 1618 C C . LEU A 1 207 ? -4.291 -17.402 6.755 1.00 94.94 207 LEU A C 1
ATOM 1620 O O . LEU A 1 207 ? -3.544 -16.673 6.112 1.00 94.94 207 LEU A O 1
ATOM 1624 N N . ALA A 1 208 ? -3.829 -18.192 7.728 1.00 93.56 208 ALA A N 1
ATOM 1625 C CA . ALA A 1 208 ? -2.437 -18.177 8.186 1.00 93.56 208 ALA A CA 1
ATOM 1626 C C . ALA A 1 208 ? -1.439 -18.422 7.042 1.00 93.56 208 ALA A C 1
ATOM 1628 O O . ALA A 1 208 ? -0.393 -17.779 6.967 1.00 93.56 208 ALA A O 1
ATOM 1629 N N . ARG A 1 209 ? -1.766 -19.318 6.100 1.00 91.75 209 ARG A N 1
ATOM 1630 C CA . ARG A 1 209 ? -0.940 -19.561 4.907 1.00 91.75 209 ARG A CA 1
ATOM 1631 C C . ARG A 1 209 ? -0.909 -18.359 3.965 1.00 91.75 209 ARG A C 1
ATOM 1633 O O . ARG A 1 209 ? 0.123 -18.133 3.341 1.00 91.75 209 ARG A O 1
ATOM 1640 N N . VAL A 1 210 ? -2.018 -17.634 3.817 1.00 92.56 210 VAL A N 1
ATOM 1641 C CA . VAL A 1 210 ? -2.070 -16.401 3.015 1.00 92.56 210 VAL A CA 1
ATOM 1642 C C . VAL A 1 210 ? -1.260 -15.298 3.694 1.00 92.56 210 VAL A C 1
ATOM 1644 O O . VAL A 1 210 ? -0.408 -14.715 3.032 1.00 92.56 210 VAL A O 1
ATOM 1647 N N . LEU A 1 211 ? -1.434 -15.091 5.002 1.00 93.06 211 LEU A N 1
ATOM 1648 C CA . LEU A 1 211 ? -0.698 -14.079 5.767 1.00 93.06 211 LEU A CA 1
ATOM 1649 C C . LEU A 1 211 ? 0.813 -14.353 5.771 1.00 93.06 211 LEU A C 1
ATOM 1651 O O . LEU A 1 211 ? 1.601 -13.485 5.428 1.00 93.06 211 LEU A O 1
ATOM 1655 N N . ARG A 1 212 ? 1.255 -15.592 6.021 1.00 90.25 212 ARG A N 1
ATOM 1656 C CA . ARG A 1 212 ? 2.691 -15.952 5.972 1.00 90.25 212 ARG A CA 1
ATOM 1657 C C . ARG A 1 212 ? 3.353 -15.731 4.609 1.00 90.25 212 ARG A C 1
ATOM 1659 O O . ARG A 1 212 ? 4.576 -15.646 4.536 1.00 90.25 212 ARG A O 1
ATOM 1666 N N . ARG A 1 213 ? 2.574 -15.712 3.523 1.00 88.75 213 ARG A N 1
ATOM 1667 C CA . ARG A 1 213 ? 3.091 -15.478 2.166 1.00 88.75 213 ARG A CA 1
ATOM 1668 C C . ARG A 1 213 ? 3.332 -13.999 1.875 1.00 88.75 213 ARG A C 1
ATOM 1670 O O . ARG A 1 213 ? 4.025 -13.712 0.902 1.00 88.75 213 ARG A O 1
ATOM 1677 N N . ASP A 1 214 ? 2.756 -13.098 2.666 1.00 90.38 214 ASP A N 1
ATOM 1678 C CA . ASP A 1 214 ? 2.728 -11.664 2.400 1.00 90.38 214 ASP A CA 1
ATOM 1679 C C . ASP A 1 214 ? 2.918 -10.884 3.709 1.00 90.38 214 ASP A C 1
ATOM 1681 O O . ASP A 1 214 ? 1.989 -10.734 4.499 1.00 90.38 214 ASP A O 1
ATOM 1685 N N . ALA A 1 215 ? 4.151 -10.429 3.954 1.00 85.81 215 ALA A N 1
ATOM 1686 C CA . ALA A 1 215 ? 4.541 -9.808 5.221 1.00 85.81 215 ALA A CA 1
ATOM 1687 C C . ALA A 1 215 ? 3.741 -8.533 5.535 1.00 85.81 215 ALA A C 1
ATOM 1689 O O . ALA A 1 215 ? 3.318 -8.357 6.669 1.00 85.81 215 ALA A O 1
ATOM 1690 N N . GLU A 1 216 ? 3.464 -7.700 4.528 1.00 85.44 216 GLU A N 1
ATOM 1691 C CA . GLU A 1 216 ? 2.657 -6.480 4.689 1.00 85.44 216 GLU A CA 1
ATOM 1692 C C . GLU A 1 216 ? 1.244 -6.812 5.176 1.00 85.44 216 GLU A C 1
ATOM 1694 O O . GLU A 1 216 ? 0.735 -6.217 6.121 1.00 85.44 216 GLU A O 1
ATOM 1699 N N . LEU A 1 217 ? 0.621 -7.813 4.550 1.00 90.75 217 LEU A N 1
ATOM 1700 C CA . LEU A 1 217 ? -0.715 -8.260 4.919 1.00 90.75 217 LEU A CA 1
ATOM 1701 C C . LEU A 1 217 ? -0.731 -8.888 6.319 1.00 90.75 217 LEU A C 1
ATOM 1703 O O . LEU A 1 217 ? -1.682 -8.693 7.073 1.00 90.75 217 LEU A O 1
ATOM 1707 N N . LEU A 1 218 ? 0.309 -9.647 6.668 1.00 92.31 218 LEU A N 1
ATOM 1708 C CA . LEU A 1 218 ? 0.462 -10.207 8.004 1.00 92.31 218 LEU A CA 1
ATOM 1709 C C . LEU A 1 218 ? 0.586 -9.114 9.069 1.00 92.31 218 LEU A C 1
ATOM 1711 O O . LEU A 1 218 ? -0.072 -9.208 10.103 1.00 92.31 218 LEU A O 1
ATOM 1715 N N . ASP A 1 219 ? 1.410 -8.100 8.830 1.00 85.44 219 ASP A N 1
ATOM 1716 C CA . ASP A 1 219 ? 1.626 -7.020 9.791 1.00 85.44 219 ASP A CA 1
ATOM 1717 C C . ASP A 1 219 ? 0.356 -6.173 9.972 1.00 85.44 219 ASP A C 1
ATOM 1719 O O . ASP A 1 219 ? -0.019 -5.882 11.107 1.00 85.44 219 ASP A O 1
ATOM 1723 N N . ALA A 1 220 ? -0.395 -5.921 8.897 1.00 86.62 220 ALA A N 1
ATOM 1724 C CA . ALA A 1 220 ? -1.713 -5.290 8.976 1.00 86.62 220 ALA A CA 1
ATOM 1725 C C . ALA A 1 220 ? -2.729 -6.115 9.793 1.00 86.62 220 ALA A C 1
ATOM 1727 O O . ALA A 1 220 ? -3.441 -5.582 10.645 1.00 86.62 220 ALA A O 1
ATOM 1728 N N . PHE A 1 221 ? -2.771 -7.440 9.598 1.00 91.44 221 PHE A N 1
ATOM 1729 C CA . PHE A 1 221 ? -3.617 -8.324 10.411 1.00 91.44 221 PHE A CA 1
ATOM 1730 C C . PHE A 1 221 ? -3.181 -8.363 11.879 1.00 91.44 221 PHE A C 1
ATOM 1732 O O . PHE A 1 221 ? -4.029 -8.433 12.764 1.00 91.44 221 PHE A O 1
ATOM 1739 N N . ARG A 1 222 ? -1.874 -8.317 12.160 1.00 88.44 222 ARG A N 1
ATOM 1740 C CA . ARG A 1 222 ? -1.351 -8.242 13.533 1.00 88.44 222 ARG A CA 1
ATOM 1741 C C . ARG A 1 222 ? -1.803 -6.973 14.232 1.00 88.44 222 ARG A C 1
ATOM 1743 O O . ARG A 1 222 ? -2.208 -7.046 15.387 1.00 88.44 222 ARG A O 1
ATOM 1750 N N . GLU A 1 223 ? -1.753 -5.841 13.540 1.00 84.94 223 GLU A N 1
ATOM 1751 C CA . GLU A 1 223 ? -2.235 -4.565 14.063 1.00 84.94 223 GLU A CA 1
ATOM 1752 C C . GLU A 1 223 ? -3.747 -4.602 14.327 1.00 84.94 223 GLU A C 1
ATOM 1754 O O . GLU A 1 223 ? -4.179 -4.259 15.429 1.00 84.94 223 GLU A O 1
ATOM 1759 N N . ALA A 1 224 ? -4.534 -5.123 13.379 1.00 87.75 224 ALA A N 1
ATOM 1760 C CA . ALA A 1 224 ? -5.981 -5.280 13.541 1.00 87.75 224 ALA A CA 1
ATOM 1761 C C . ALA A 1 224 ? -6.347 -6.158 14.744 1.00 87.75 224 ALA A C 1
ATOM 1763 O O . ALA A 1 224 ? -7.171 -5.775 15.575 1.00 87.75 224 ALA A O 1
ATOM 1764 N N . LEU A 1 225 ? -5.697 -7.318 14.866 1.00 88.75 225 LEU A N 1
ATOM 1765 C CA . LEU A 1 225 ? -5.917 -8.237 15.979 1.00 88.75 225 LEU A CA 1
ATOM 1766 C C . LEU A 1 225 ? -5.466 -7.649 17.316 1.00 88.75 225 LEU A C 1
ATOM 1768 O O . LEU A 1 225 ? -6.130 -7.869 18.325 1.00 88.75 225 LEU A O 1
ATOM 1772 N N . ALA A 1 226 ? -4.367 -6.890 17.339 1.00 82.94 226 ALA A N 1
ATOM 1773 C CA . ALA A 1 226 ? -3.916 -6.213 18.549 1.00 82.94 226 ALA A CA 1
ATOM 1774 C C . ALA A 1 226 ? -4.977 -5.235 19.057 1.00 82.94 226 ALA A C 1
ATOM 1776 O O . ALA A 1 226 ? -5.336 -5.279 20.232 1.00 82.94 226 ALA A O 1
ATOM 1777 N N . LEU A 1 227 ? -5.484 -4.369 18.175 1.00 82.44 227 LEU A N 1
ATOM 1778 C CA . LEU A 1 227 ? -6.479 -3.356 18.524 1.00 82.44 227 LEU A CA 1
ATOM 1779 C C . LEU A 1 227 ? -7.778 -3.984 19.040 1.00 82.44 227 LEU A C 1
ATOM 1781 O O . LEU A 1 227 ? -8.293 -3.552 20.071 1.00 82.44 227 LEU A O 1
ATOM 1785 N N . ASP A 1 228 ? -8.269 -5.029 18.372 1.00 85.88 228 ASP A N 1
ATOM 1786 C CA . ASP A 1 228 ? -9.448 -5.777 18.821 1.00 85.88 228 ASP A CA 1
ATOM 1787 C C . ASP A 1 228 ? -9.223 -6.437 20.192 1.00 85.88 228 ASP A C 1
ATOM 1789 O O . ASP A 1 228 ? -10.055 -6.330 21.097 1.00 85.88 228 ASP A O 1
ATOM 1793 N N . PHE A 1 229 ? -8.060 -7.059 20.389 1.00 83.38 229 PHE A N 1
ATOM 1794 C CA . PHE A 1 229 ? -7.716 -7.699 21.653 1.00 83.38 229 PHE A CA 1
ATOM 1795 C C . PHE A 1 229 ? -7.640 -6.700 22.818 1.00 83.38 229 PHE A C 1
ATOM 1797 O O . PHE A 1 229 ? -8.171 -6.966 23.899 1.00 83.38 229 PHE A O 1
ATOM 1804 N N . TYR A 1 230 ? -7.038 -5.526 22.596 1.00 80.50 230 TYR A N 1
ATOM 1805 C CA . TYR A 1 230 ? -7.008 -4.451 23.591 1.00 80.50 230 TYR A CA 1
ATOM 1806 C C . TYR A 1 230 ? -8.416 -3.961 23.945 1.00 80.50 230 TYR A C 1
ATOM 1808 O O . TYR A 1 230 ? -8.732 -3.840 25.129 1.00 80.50 230 TYR A O 1
ATOM 1816 N N . ALA A 1 231 ? -9.284 -3.761 22.949 1.00 80.62 231 ALA A N 1
ATOM 1817 C CA . ALA A 1 231 ? -10.661 -3.330 23.182 1.00 80.62 231 ALA A CA 1
ATOM 1818 C C . ALA A 1 231 ? -11.461 -4.352 24.013 1.00 80.62 231 ALA A C 1
ATOM 1820 O O . ALA A 1 231 ? -12.252 -3.975 24.881 1.00 80.62 231 ALA A O 1
ATOM 1821 N N . LYS A 1 232 ? -11.246 -5.655 23.792 1.00 82.94 232 LYS A N 1
ATOM 1822 C CA . LYS A 1 232 ? -11.873 -6.718 24.597 1.00 82.94 232 LYS A CA 1
ATOM 1823 C C . LYS A 1 232 ? -11.394 -6.704 26.046 1.00 82.94 232 LYS A C 1
ATOM 1825 O O . LYS A 1 232 ? -12.225 -6.782 26.951 1.00 82.94 232 LYS A O 1
ATOM 1830 N N . LEU A 1 233 ? -10.084 -6.578 26.268 1.00 81.25 233 LEU A N 1
ATOM 1831 C CA . LEU A 1 233 ? -9.508 -6.508 27.615 1.00 81.25 233 LEU A CA 1
ATOM 1832 C C . LEU A 1 233 ? -10.048 -5.312 28.403 1.00 81.25 233 LEU A C 1
ATOM 1834 O O . LEU A 1 233 ? -10.464 -5.469 29.549 1.00 81.25 233 LEU A O 1
ATOM 1838 N N . GLU A 1 234 ? -10.108 -4.139 27.778 1.00 80.00 234 GLU A N 1
ATOM 1839 C CA . GLU A 1 234 ? -10.612 -2.923 28.420 1.00 80.00 234 GLU A CA 1
ATOM 1840 C C . GLU A 1 234 ? -12.081 -3.066 28.853 1.00 80.00 234 GLU A C 1
ATOM 1842 O O . GLU A 1 234 ? -12.452 -2.700 29.972 1.00 80.00 234 GLU A O 1
ATOM 1847 N N . ARG A 1 235 ? -12.922 -3.675 28.006 1.00 79.94 235 ARG A N 1
ATOM 1848 C CA . ARG A 1 235 ? -14.332 -3.944 28.334 1.00 79.94 235 ARG A CA 1
ATOM 1849 C C . ARG A 1 235 ? -14.482 -4.924 29.489 1.00 79.94 235 ARG A C 1
ATOM 1851 O O . ARG A 1 235 ? -15.350 -4.733 30.342 1.00 79.94 235 ARG A O 1
ATOM 1858 N N . GLU A 1 236 ? -13.660 -5.968 29.528 1.00 77.75 236 GLU A N 1
ATOM 1859 C CA . GLU A 1 236 ? -13.667 -6.908 30.647 1.00 77.75 236 GLU A CA 1
ATOM 1860 C C . GLU A 1 236 ? -13.241 -6.239 31.956 1.00 77.75 236 GLU A C 1
ATOM 1862 O O . GLU A 1 236 ? -13.875 -6.458 32.991 1.00 77.75 236 GLU A O 1
ATOM 1867 N N . GLU A 1 237 ? -12.202 -5.403 31.924 1.00 77.88 237 GLU A N 1
ATOM 1868 C CA . GLU A 1 237 ? -11.775 -4.639 33.095 1.00 77.88 237 GLU A CA 1
ATOM 1869 C C . GLU A 1 237 ? -12.874 -3.684 33.572 1.00 77.88 237 GLU A C 1
ATOM 1871 O O . GLU A 1 237 ? -13.157 -3.614 34.773 1.00 77.88 237 GLU A O 1
ATOM 1876 N N . ALA A 1 238 ? -13.548 -2.995 32.649 1.00 75.75 238 ALA A N 1
ATOM 1877 C CA . ALA A 1 238 ? -14.684 -2.135 32.966 1.00 75.75 238 ALA A CA 1
ATOM 1878 C C . ALA A 1 238 ? -15.848 -2.924 33.599 1.00 75.75 238 ALA A C 1
ATOM 1880 O O . ALA A 1 238 ? -16.443 -2.477 34.586 1.00 75.75 238 ALA A O 1
ATOM 1881 N N . ALA A 1 239 ? -16.145 -4.123 33.088 1.00 76.88 239 ALA A N 1
ATOM 1882 C CA . ALA A 1 239 ? -17.169 -5.003 33.649 1.00 76.88 239 ALA A CA 1
ATOM 1883 C C . ALA A 1 239 ? -16.795 -5.515 35.053 1.00 76.88 239 ALA A C 1
ATOM 1885 O O . ALA A 1 239 ? -17.647 -5.542 35.946 1.00 76.88 239 ALA A O 1
ATOM 1886 N N . ALA A 1 240 ? -15.525 -5.865 35.278 1.00 76.56 240 ALA A N 1
ATOM 1887 C CA . ALA A 1 240 ? -15.026 -6.286 36.586 1.00 76.56 240 ALA A CA 1
ATOM 1888 C C . ALA A 1 240 ? -15.150 -5.162 37.629 1.00 76.56 240 ALA A C 1
ATOM 1890 O O . ALA A 1 240 ? -15.685 -5.391 38.715 1.00 76.56 240 ALA A O 1
ATOM 1891 N N . ARG A 1 241 ? -14.767 -3.926 37.269 1.00 78.62 241 ARG A N 1
ATOM 1892 C CA . ARG A 1 241 ? -14.908 -2.746 38.146 1.00 78.62 241 ARG A CA 1
ATOM 1893 C C . ARG A 1 241 ? -16.363 -2.495 38.549 1.00 78.62 241 ARG A C 1
ATOM 1895 O O . ARG A 1 241 ? -16.634 -2.164 39.701 1.00 78.62 241 ARG A O 1
ATOM 1902 N N . LYS A 1 242 ? -17.311 -2.692 37.627 1.00 80.69 242 LYS A N 1
ATOM 1903 C CA . LYS A 1 242 ? -18.747 -2.518 37.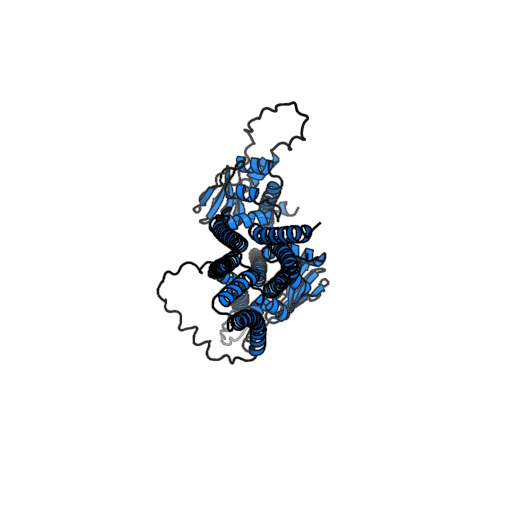896 1.00 80.69 242 LYS A CA 1
ATOM 1904 C C . LYS A 1 242 ? -19.297 -3.562 38.876 1.00 80.69 242 LYS A C 1
ATOM 1906 O O . LYS A 1 242 ? -20.166 -3.236 39.683 1.00 80.69 242 LYS A O 1
ATOM 1911 N N . ASN A 1 243 ? -18.785 -4.794 38.838 1.00 76.88 243 ASN A N 1
ATOM 1912 C CA . ASN A 1 243 ? -19.158 -5.832 39.802 1.00 76.88 243 ASN A CA 1
ATOM 1913 C C . ASN A 1 243 ? -18.617 -5.537 41.209 1.00 76.88 243 ASN A C 1
ATOM 1915 O O . ASN A 1 243 ? -19.359 -5.702 42.177 1.00 76.88 243 ASN A O 1
ATOM 1919 N N . ASP A 1 244 ? -17.382 -5.044 41.330 1.00 77.00 244 ASP A N 1
ATOM 1920 C CA . ASP A 1 244 ? -16.784 -4.702 42.631 1.00 77.00 244 ASP A CA 1
ATOM 1921 C C . ASP A 1 244 ? -17.460 -3.494 43.306 1.00 77.00 244 ASP A C 1
ATOM 1923 O O . ASP A 1 244 ? -17.505 -3.409 44.532 1.00 77.00 244 ASP A O 1
ATOM 1927 N N . GLN A 1 245 ? -18.041 -2.581 42.522 1.00 73.81 245 GLN A N 1
ATOM 1928 C CA . GLN A 1 245 ? -18.809 -1.439 43.035 1.00 73.81 245 GLN A CA 1
ATOM 1929 C C . GLN A 1 245 ? -20.228 -1.800 43.498 1.00 73.81 245 GLN A C 1
ATOM 1931 O O . GLN A 1 245 ? -20.907 -0.964 44.101 1.00 73.81 245 GLN A O 1
ATOM 1936 N N . SER A 1 246 ? -20.702 -3.026 43.250 1.00 67.06 246 SER A N 1
ATOM 1937 C CA . SER A 1 246 ? -21.987 -3.449 43.803 1.00 67.06 246 SER A CA 1
ATOM 1938 C C . SER A 1 246 ? -21.867 -3.550 45.334 1.00 67.06 246 SER A C 1
ATOM 1940 O O . SER A 1 246 ? -20.959 -4.219 45.834 1.00 67.06 246 SER A O 1
ATOM 1942 N N . PRO A 1 247 ? -22.726 -2.856 46.113 1.00 62.88 247 PRO A N 1
ATOM 1943 C CA . PRO A 1 247 ? -22.594 -2.811 47.564 1.00 62.88 247 PRO A CA 1
ATOM 1944 C C . PRO A 1 247 ? -22.568 -4.241 48.104 1.00 62.88 247 PRO A C 1
ATOM 1946 O O . PRO A 1 247 ? -23.383 -5.058 47.653 1.00 62.88 247 PRO A O 1
ATOM 1949 N N . PRO A 1 248 ? -21.659 -4.567 49.046 1.00 58.53 248 PRO A N 1
ATOM 1950 C CA . PRO A 1 248 ? -21.526 -5.922 49.550 1.00 58.53 248 PRO A CA 1
ATOM 1951 C C . PRO A 1 248 ? -22.908 -6.377 49.991 1.00 58.53 248 PRO A C 1
ATOM 1953 O O . PRO A 1 248 ? -23.512 -5.753 50.869 1.00 58.53 248 PRO A O 1
ATOM 1956 N N . LYS A 1 249 ? -23.440 -7.419 49.332 1.00 53.97 249 LYS A N 1
ATOM 1957 C CA . LYS A 1 249 ? -24.716 -8.031 49.709 1.00 53.97 249 LYS A CA 1
ATOM 1958 C C . LYS A 1 249 ? -24.621 -8.292 51.202 1.00 53.97 249 LYS A C 1
ATOM 1960 O O . LYS A 1 249 ? -23.864 -9.172 51.613 1.00 53.97 249 LYS A O 1
ATOM 1965 N N . ARG A 1 250 ? -25.332 -7.481 52.004 1.00 50.34 250 ARG A N 1
ATOM 1966 C CA . ARG A 1 250 ? -25.381 -7.628 53.461 1.00 50.34 250 ARG A CA 1
ATOM 1967 C C . ARG A 1 250 ? -25.609 -9.113 53.708 1.00 50.34 250 ARG A C 1
ATOM 1969 O O . ARG A 1 250 ? -26.597 -9.622 53.169 1.00 50.34 250 ARG A O 1
ATOM 1976 N N . PRO A 1 251 ? -24.718 -9.814 54.434 1.00 49.41 251 PRO A N 1
ATOM 1977 C CA . PRO A 1 251 ? -24.930 -11.219 54.719 1.00 49.41 251 PRO A CA 1
ATOM 1978 C C . PRO A 1 251 ? -26.314 -11.302 55.334 1.00 49.41 251 PRO A C 1
ATOM 1980 O O . PRO A 1 251 ? -26.585 -10.688 56.368 1.00 49.41 251 PRO A O 1
ATOM 1983 N N . SER A 1 252 ? -27.227 -11.966 54.630 1.00 50.19 252 SER A N 1
ATOM 1984 C CA . SER A 1 252 ? -28.553 -12.213 55.150 1.00 50.19 252 SER A CA 1
ATOM 1985 C C . SER A 1 252 ? -28.319 -13.050 56.394 1.00 50.19 252 SER A C 1
ATOM 1987 O O . SER A 1 252 ? -27.989 -14.234 56.290 1.00 50.19 252 SER A O 1
ATOM 1989 N N . ILE A 1 253 ? -28.393 -12.414 57.563 1.00 52.06 253 ILE A N 1
ATOM 1990 C CA . ILE A 1 253 ? -28.402 -13.092 58.849 1.00 52.06 253 ILE A CA 1
ATOM 1991 C C . ILE A 1 253 ? -29.656 -13.953 58.800 1.00 52.06 253 ILE A C 1
ATOM 1993 O O . ILE A 1 253 ? -30.766 -13.499 59.081 1.00 52.06 253 ILE A O 1
ATOM 1997 N N . ARG A 1 254 ? -29.482 -15.194 58.346 1.00 45.00 254 ARG A N 1
ATOM 1998 C CA . ARG A 1 254 ? -30.491 -16.233 58.416 1.00 45.00 254 ARG A CA 1
ATOM 1999 C C . ARG A 1 254 ? -30.651 -16.482 59.906 1.00 45.00 254 ARG A C 1
ATOM 2001 O O . ARG A 1 254 ? -29.866 -17.217 60.496 1.00 45.00 254 ARG A O 1
ATOM 2008 N N . ARG A 1 255 ? -31.596 -15.769 60.531 1.00 45.19 255 ARG A N 1
ATOM 2009 C CA . ARG A 1 255 ? -32.041 -16.045 61.895 1.00 45.19 255 ARG A CA 1
ATOM 2010 C C . ARG A 1 255 ? -32.493 -17.497 61.889 1.00 45.19 255 ARG A C 1
ATOM 2012 O O . ARG A 1 255 ? -33.556 -17.822 61.366 1.00 45.19 255 ARG A O 1
ATOM 2019 N N . THR A 1 256 ? -31.633 -18.372 62.388 1.00 48.47 256 THR A N 1
ATOM 2020 C CA . THR A 1 256 ? -31.996 -19.736 62.728 1.00 48.47 256 THR A CA 1
ATOM 2021 C C . THR A 1 256 ? -33.158 -19.653 63.718 1.00 48.47 256 THR A C 1
ATOM 2023 O O . THR A 1 256 ? -33.071 -18.898 64.692 1.00 48.47 256 THR A O 1
ATOM 2026 N N . PRO A 1 257 ? -34.271 -20.365 63.478 1.00 49.34 257 PRO A N 1
ATOM 2027 C CA . PRO A 1 257 ? -35.313 -20.495 64.480 1.00 49.34 257 PRO A CA 1
ATOM 2028 C C . PRO A 1 257 ? -34.677 -21.092 65.736 1.00 49.34 257 PRO A C 1
ATOM 2030 O O . PRO A 1 257 ? -34.004 -22.121 65.658 1.00 49.34 257 PRO A O 1
ATOM 2033 N N . ARG A 1 258 ? -34.850 -20.425 66.883 1.00 42.91 258 ARG A N 1
ATOM 2034 C CA . ARG A 1 258 ? -34.515 -20.995 68.191 1.00 42.91 258 ARG A CA 1
ATOM 2035 C C . ARG A 1 258 ? -35.313 -22.288 68.348 1.00 42.91 258 ARG A C 1
ATOM 2037 O O . ARG A 1 258 ? -36.528 -22.238 68.510 1.00 42.91 258 ARG A O 1
ATOM 2044 N N . ALA A 1 259 ? -34.627 -23.423 68.274 1.00 46.97 259 ALA A N 1
ATOM 2045 C CA . ALA A 1 259 ? -35.155 -24.686 68.761 1.00 46.97 259 ALA A CA 1
ATOM 2046 C C . ALA A 1 259 ? -35.091 -24.684 70.301 1.00 46.97 259 ALA A C 1
ATOM 2048 O O . ALA A 1 259 ? -34.144 -24.118 70.858 1.00 46.97 259 ALA A O 1
ATOM 2049 N N . PRO A 1 260 ? -36.086 -25.266 70.987 1.00 54.06 260 PRO A N 1
ATOM 2050 C CA . PRO A 1 260 ? -36.112 -25.334 72.439 1.00 54.06 260 PRO A CA 1
ATOM 2051 C C . PRO A 1 260 ? -35.035 -26.289 72.964 1.00 54.06 260 PRO A C 1
ATOM 2053 O O . PRO A 1 260 ? -34.723 -27.312 72.356 1.00 54.06 260 PRO A O 1
ATOM 2056 N N . GLU A 1 261 ? -34.462 -25.908 74.100 1.00 46.81 261 GLU A N 1
ATOM 2057 C CA . GLU A 1 261 ? -33.451 -26.652 74.838 1.00 46.81 261 GLU A CA 1
ATOM 2058 C C . GLU A 1 261 ? -33.999 -28.004 75.306 1.00 46.81 261 GLU A C 1
ATOM 2060 O O . GLU A 1 261 ? -34.958 -28.067 76.072 1.00 46.81 261 GLU A O 1
ATOM 2065 N N . THR A 1 262 ? -33.333 -29.087 74.908 1.00 41.50 262 THR A N 1
ATOM 2066 C CA . THR A 1 262 ? -33.357 -30.348 75.651 1.00 41.50 262 THR A CA 1
ATOM 2067 C C . THR A 1 262 ? -31.955 -30.933 75.743 1.00 41.50 262 THR A C 1
ATOM 2069 O O . THR A 1 262 ? -31.134 -30.851 74.832 1.00 41.50 262 THR A O 1
ATOM 2072 N N . THR A 1 263 ? -31.721 -31.473 76.924 1.00 48.12 263 THR A N 1
ATOM 2073 C CA . THR A 1 263 ? -30.497 -31.906 77.580 1.00 48.12 263 THR A CA 1
ATOM 2074 C C . THR A 1 263 ? -29.813 -33.127 76.949 1.00 48.12 263 THR A C 1
ATOM 2076 O O . THR A 1 263 ? -30.449 -33.994 76.364 1.00 48.12 263 THR A O 1
ATOM 2079 N N . CYS A 1 264 ? -28.518 -33.232 77.267 1.00 42.03 264 CYS A N 1
ATOM 2080 C CA . CYS A 1 264 ? -27.681 -34.436 77.363 1.00 42.03 264 CYS A CA 1
ATOM 2081 C C . CYS A 1 264 ? -26.914 -35.003 76.144 1.00 42.03 264 CYS A C 1
ATOM 2083 O O . CYS A 1 264 ? -27.459 -35.557 75.200 1.00 42.03 264 CYS A O 1
ATOM 2085 N N . CYS A 1 265 ? -25.593 -35.047 76.384 1.00 42.34 265 CYS A N 1
ATOM 2086 C CA . CYS A 1 265 ? -24.633 -36.127 76.122 1.00 42.34 265 CYS A CA 1
ATOM 2087 C C . CYS A 1 265 ? -23.779 -36.146 74.834 1.00 42.34 265 CYS A C 1
ATOM 2089 O O . CYS A 1 265 ? -24.243 -36.332 73.721 1.00 42.34 265 CYS A O 1
ATOM 2091 N N . ARG A 1 266 ? -22.462 -36.161 75.121 1.00 40.47 266 ARG A N 1
ATOM 2092 C CA . ARG A 1 266 ? -21.312 -36.736 74.392 1.00 40.47 266 ARG A CA 1
ATOM 2093 C C . ARG A 1 266 ? -20.811 -36.037 73.117 1.00 40.47 266 ARG A C 1
ATOM 2095 O O . ARG A 1 266 ? -21.334 -36.183 72.023 1.00 40.47 266 ARG A O 1
ATOM 2102 N N . LYS A 1 267 ? -19.650 -35.390 73.292 1.00 46.94 267 LYS A N 1
ATOM 2103 C CA . LYS A 1 267 ? -18.679 -35.005 72.253 1.00 46.94 267 LYS A CA 1
ATOM 2104 C C . LYS A 1 267 ? -18.084 -36.238 71.543 1.00 46.94 267 LYS A C 1
ATOM 2106 O O . LYS A 1 267 ? -17.687 -37.172 72.241 1.00 46.94 267 LYS A O 1
ATOM 2111 N N . PRO A 1 268 ? -17.856 -36.175 70.219 1.00 46.81 268 PRO A N 1
ATOM 2112 C CA . PRO A 1 268 ? -16.763 -36.869 69.538 1.00 46.81 268 PRO A CA 1
ATOM 2113 C C . PRO A 1 268 ? -15.688 -35.866 69.045 1.00 46.81 268 PRO A C 1
ATOM 2115 O O . PRO A 1 268 ? -15.892 -34.650 69.140 1.00 46.81 268 PRO A O 1
ATOM 2118 N N . PRO A 1 269 ? -14.502 -36.331 68.600 1.00 50.06 269 PRO A N 1
ATOM 2119 C CA . PRO A 1 269 ? -13.324 -35.483 68.480 1.00 50.06 269 PRO A CA 1
ATOM 2120 C C . PRO A 1 269 ? -13.352 -34.590 67.237 1.00 50.06 269 PRO A C 1
ATOM 2122 O O . PRO A 1 269 ? -13.942 -34.896 66.202 1.00 50.06 269 PRO A O 1
ATOM 2125 N N . VAL A 1 270 ? -12.657 -33.466 67.377 1.00 47.47 270 VAL A N 1
ATOM 2126 C CA . VAL A 1 270 ? -12.454 -32.427 66.371 1.00 47.47 270 VAL A CA 1
ATOM 2127 C C . VAL A 1 270 ? -11.626 -32.985 65.211 1.00 47.47 270 VAL A C 1
ATOM 2129 O O . VAL A 1 270 ? -10.411 -33.125 65.318 1.00 47.47 270 VAL A O 1
ATOM 2132 N N . VAL A 1 271 ? -12.274 -33.254 64.076 1.00 40.59 271 VAL A N 1
ATOM 2133 C CA . VAL A 1 271 ? -11.590 -33.384 62.784 1.00 40.59 271 VAL A CA 1
ATOM 2134 C C . VAL A 1 271 ? -11.409 -31.979 62.222 1.00 40.59 271 VAL A C 1
ATOM 2136 O O . VAL A 1 271 ? -12.353 -31.342 61.751 1.00 40.59 271 VAL A O 1
ATOM 2139 N N . ARG A 1 272 ? -10.176 -31.477 62.298 1.00 40.03 272 ARG A N 1
ATOM 2140 C CA . ARG A 1 272 ? -9.750 -30.220 61.680 1.00 40.03 272 ARG A CA 1
ATOM 2141 C C . ARG A 1 272 ? -9.724 -30.429 60.159 1.00 40.03 272 ARG A C 1
ATOM 2143 O O . ARG A 1 272 ? -8.711 -30.836 59.603 1.00 40.03 272 ARG A O 1
ATOM 2150 N N . ARG A 1 273 ? -10.852 -30.197 59.478 1.00 35.50 273 ARG A N 1
ATOM 2151 C CA . ARG A 1 273 ? -10.869 -30.024 58.018 1.00 35.50 273 ARG A CA 1
ATOM 2152 C C . ARG A 1 273 ? -10.178 -28.700 57.705 1.00 35.50 273 ARG A C 1
ATOM 2154 O O . ARG A 1 273 ? -10.760 -27.634 57.884 1.00 35.50 273 ARG A O 1
ATOM 2161 N N . THR A 1 274 ? -8.932 -28.774 57.256 1.00 36.47 274 THR A N 1
ATOM 2162 C CA . THR A 1 274 ? -8.296 -27.719 56.470 1.00 36.47 274 THR A CA 1
ATOM 2163 C C . THR A 1 274 ? -9.157 -27.517 55.226 1.00 36.47 274 THR A C 1
ATOM 2165 O O . THR A 1 274 ? -9.136 -28.327 54.304 1.00 36.47 274 THR A O 1
ATOM 2168 N N . LEU A 1 275 ? -9.986 -26.473 55.235 1.00 35.44 275 LEU A N 1
ATOM 2169 C CA . LEU A 1 275 ? -10.624 -25.960 54.030 1.00 35.44 275 LEU A CA 1
ATOM 2170 C C . LEU A 1 275 ? -9.501 -25.411 53.151 1.00 35.44 275 LEU A C 1
ATOM 2172 O O . LEU A 1 275 ? -8.991 -24.317 53.388 1.00 35.44 275 LEU A O 1
ATOM 2176 N N . THR A 1 276 ? -9.074 -26.200 52.171 1.00 36.62 276 THR A N 1
ATOM 2177 C CA . THR A 1 276 ? -8.333 -25.678 51.031 1.00 36.62 276 THR A CA 1
ATOM 2178 C C . THR A 1 276 ? -9.196 -24.597 50.370 1.00 36.62 276 THR A C 1
ATOM 2180 O O . THR A 1 276 ? -10.386 -24.830 50.137 1.00 36.62 276 THR A O 1
ATOM 2183 N N . PRO A 1 277 ? -8.649 -23.399 50.099 1.00 39.84 277 PRO A N 1
ATOM 2184 C CA . PRO A 1 277 ? -9.380 -22.374 49.365 1.00 39.84 277 PRO A CA 1
ATOM 2185 C C . PRO A 1 277 ? -9.762 -22.917 47.975 1.00 39.84 277 PRO A C 1
ATOM 2187 O O . PRO A 1 277 ? -9.060 -23.788 47.449 1.00 39.84 277 PRO A O 1
ATOM 2190 N N . PRO A 1 278 ? -10.865 -22.443 47.370 1.00 37.44 278 PRO A N 1
ATOM 2191 C CA . PRO A 1 278 ? -11.337 -22.954 46.088 1.00 37.44 278 PRO A CA 1
ATOM 2192 C C . PRO A 1 278 ? -10.248 -22.794 45.016 1.00 37.44 278 PRO A C 1
ATOM 2194 O O . PRO A 1 278 ? -9.883 -21.683 44.637 1.00 37.44 278 PRO A O 1
ATOM 2197 N N . GLN A 1 279 ? -9.730 -23.922 44.521 1.00 39.66 279 GLN A N 1
ATOM 2198 C CA . GLN A 1 279 ? -8.669 -23.990 43.506 1.00 39.66 279 GLN A CA 1
ATOM 2199 C C . GLN A 1 279 ? -9.108 -23.488 42.113 1.00 39.66 279 GLN A C 1
ATOM 2201 O O . GLN A 1 279 ? -8.274 -23.338 41.224 1.00 39.66 279 GLN A O 1
ATOM 2206 N N . SER A 1 280 ? -10.394 -23.184 41.903 1.00 44.28 280 SER A N 1
ATOM 2207 C CA . SER A 1 280 ? -10.933 -22.771 40.598 1.00 44.28 280 SER A CA 1
ATOM 2208 C C . SER A 1 280 ? -10.531 -21.352 40.173 1.00 44.28 280 SER A C 1
ATOM 2210 O O . SER A 1 280 ? -10.448 -21.070 38.979 1.00 44.28 280 SER A O 1
ATOM 2212 N N . ALA A 1 281 ? -10.242 -20.451 41.117 1.00 41.00 281 ALA A N 1
ATOM 2213 C CA . ALA A 1 281 ? -9.888 -19.068 40.791 1.00 41.00 281 ALA A CA 1
ATOM 2214 C C . ALA A 1 281 ? -8.410 -18.903 40.382 1.00 41.00 281 ALA A C 1
ATOM 2216 O O . ALA A 1 281 ? -8.094 -18.063 39.536 1.00 41.00 281 ALA A O 1
ATOM 2217 N N . SER A 1 282 ? -7.497 -19.700 40.954 1.00 40.38 282 SER A N 1
ATOM 2218 C CA . SER A 1 282 ? -6.061 -19.591 40.659 1.00 40.38 282 SER A CA 1
ATOM 2219 C C . SER A 1 282 ? -5.684 -20.234 39.323 1.00 40.38 282 SER A C 1
ATOM 2221 O O . SER A 1 282 ? -4.869 -19.656 38.605 1.00 40.38 282 SER A O 1
ATOM 2223 N N . SER A 1 283 ? -6.317 -21.353 38.937 1.00 43.81 283 SER A N 1
ATOM 2224 C CA . SER A 1 283 ? -6.070 -21.987 37.632 1.00 43.81 283 SER A CA 1
ATOM 2225 C C . SER A 1 283 ? -6.660 -21.184 36.463 1.00 43.81 283 SER A C 1
ATOM 2227 O O . SER A 1 283 ? -6.048 -21.116 35.400 1.00 43.81 283 SER A O 1
ATOM 2229 N N . ARG A 1 284 ? -7.789 -20.480 36.663 1.00 46.06 284 ARG A N 1
ATOM 2230 C CA . ARG A 1 284 ? -8.346 -19.542 35.664 1.00 46.06 284 ARG A CA 1
ATOM 2231 C C . ARG A 1 284 ? -7.397 -18.376 35.365 1.00 46.06 284 ARG A C 1
ATOM 2233 O O . ARG A 1 284 ? -7.260 -17.985 34.208 1.00 46.06 284 ARG A O 1
ATOM 2240 N N . ARG A 1 285 ? -6.708 -17.838 36.381 1.00 47.16 285 ARG A N 1
ATOM 2241 C CA . ARG A 1 285 ? -5.766 -16.711 36.222 1.00 47.16 285 ARG A CA 1
ATOM 2242 C C . ARG A 1 285 ? -4.498 -17.075 35.450 1.00 47.16 285 ARG A C 1
ATOM 2244 O O . ARG A 1 285 ? -4.031 -16.256 34.665 1.00 47.16 285 ARG A O 1
ATOM 2251 N N . THR A 1 286 ? -3.931 -18.261 35.667 1.00 45.06 286 THR A N 1
ATOM 2252 C CA . THR A 1 286 ? -2.727 -18.697 34.939 1.00 45.06 286 THR A CA 1
ATOM 2253 C C . THR A 1 286 ? -3.025 -19.018 33.477 1.00 45.06 286 THR A C 1
ATOM 2255 O O . THR A 1 286 ? -2.243 -18.637 32.621 1.00 45.06 286 THR A O 1
ATOM 2258 N N . ARG A 1 287 ? -4.183 -19.612 33.170 1.00 52.25 287 ARG A N 1
ATOM 2259 C CA . ARG A 1 287 ? -4.551 -20.058 31.810 1.00 52.25 287 ARG A CA 1
ATOM 2260 C C . ARG A 1 287 ? -4.944 -18.922 30.863 1.00 52.25 287 ARG A C 1
ATOM 2262 O O . ARG A 1 287 ? -4.544 -18.912 29.705 1.00 52.25 287 ARG A O 1
ATOM 2269 N N . ARG A 1 288 ? -5.648 -17.901 31.370 1.00 56.59 288 ARG A N 1
ATOM 2270 C CA . ARG A 1 288 ? -5.924 -16.656 30.622 1.00 56.59 288 ARG A CA 1
ATOM 2271 C C . ARG A 1 288 ? -4.629 -15.963 30.185 1.00 56.59 288 ARG A C 1
ATOM 2273 O O . ARG A 1 288 ? -4.588 -15.313 29.148 1.00 56.59 288 ARG A O 1
ATOM 2280 N N . ARG A 1 289 ? -3.563 -16.136 30.974 1.00 58.59 289 ARG A N 1
ATOM 2281 C CA . ARG A 1 289 ? -2.237 -15.579 30.713 1.00 58.59 289 ARG A CA 1
ATOM 2282 C C . ARG A 1 289 ? -1.594 -16.176 29.464 1.00 58.59 289 ARG A C 1
ATOM 2284 O O . ARG A 1 289 ? -0.883 -15.440 28.797 1.00 58.59 289 ARG A O 1
ATOM 2291 N N . ASP A 1 290 ? -1.861 -17.438 29.129 1.00 55.19 290 ASP A N 1
ATOM 2292 C CA . ASP A 1 290 ? -1.219 -18.119 27.997 1.00 55.19 290 ASP A CA 1
ATOM 2293 C C . ASP A 1 290 ? -1.821 -17.702 26.649 1.00 55.19 290 ASP A C 1
ATOM 2295 O O . ASP A 1 290 ? -1.073 -17.382 25.730 1.00 55.19 290 ASP A O 1
ATOM 2299 N N . GLY A 1 291 ? -3.150 -17.577 26.548 1.00 60.91 291 GLY A N 1
ATOM 2300 C CA . GLY A 1 291 ? -3.802 -17.014 25.355 1.00 60.91 291 GLY A CA 1
ATOM 2301 C C . GLY A 1 291 ? -3.469 -15.531 25.153 1.00 60.91 291 GLY A C 1
ATOM 2302 O O . GLY A 1 291 ? -3.105 -15.114 24.054 1.00 60.91 291 GLY A O 1
ATOM 2303 N N . VAL A 1 292 ? -3.487 -14.743 26.240 1.00 64.88 292 VAL A N 1
ATOM 2304 C CA . VAL A 1 292 ? -3.013 -13.345 26.234 1.00 64.88 292 VAL A CA 1
ATOM 2305 C C . VAL A 1 292 ? -1.553 -13.273 25.792 1.00 64.88 292 VAL A C 1
ATOM 2307 O O . VAL A 1 292 ? -1.198 -12.400 25.006 1.00 64.88 292 VAL A O 1
ATOM 2310 N N . LYS A 1 293 ? -0.709 -14.197 26.259 1.00 67.00 293 LYS A N 1
ATOM 2311 C CA . LYS A 1 293 ? 0.702 -14.267 25.882 1.00 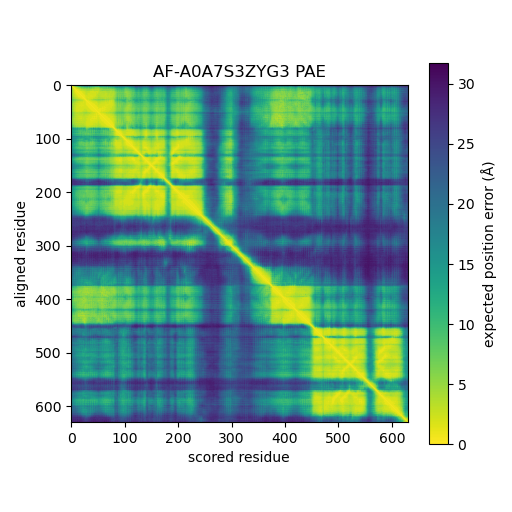67.00 293 LYS A CA 1
ATOM 2312 C C . LYS A 1 293 ? 0.879 -14.661 24.420 1.00 67.00 293 LYS A C 1
ATOM 2314 O O . LYS A 1 293 ? 1.676 -14.026 23.754 1.00 67.00 293 LYS A O 1
ATOM 2319 N N . ALA A 1 294 ? 0.130 -15.622 23.888 1.00 62.16 294 ALA A N 1
ATOM 2320 C CA . ALA A 1 294 ? 0.228 -16.012 22.482 1.00 62.16 294 ALA A CA 1
ATOM 2321 C C . ALA A 1 294 ? -0.175 -14.875 21.531 1.00 62.16 294 ALA A C 1
ATOM 2323 O O . ALA A 1 294 ? 0.522 -14.614 20.547 1.00 62.16 294 ALA A O 1
ATOM 2324 N N . VAL A 1 295 ? -1.257 -14.154 21.848 1.00 63.72 295 VAL A N 1
ATOM 2325 C CA . VAL A 1 295 ? -1.656 -12.954 21.097 1.00 63.72 295 VAL A CA 1
ATOM 2326 C C . VAL A 1 295 ? -0.612 -11.848 21.272 1.00 63.72 295 VAL A C 1
ATOM 2328 O O . VAL A 1 295 ? -0.193 -11.249 20.285 1.00 63.72 295 VAL A O 1
ATOM 2331 N N . ALA A 1 296 ? -0.112 -11.616 22.487 1.00 67.31 296 ALA A N 1
ATOM 2332 C CA . ALA A 1 296 ? 0.940 -10.632 22.735 1.00 67.31 296 ALA A CA 1
ATOM 2333 C C . ALA A 1 296 ? 2.253 -10.972 22.007 1.00 67.31 296 ALA A C 1
ATOM 2335 O O . ALA A 1 296 ? 2.865 -10.082 21.427 1.00 67.31 296 ALA A O 1
ATOM 2336 N N . ASP A 1 297 ? 2.671 -12.234 21.969 1.00 68.31 297 ASP A N 1
ATOM 2337 C CA . ASP A 1 297 ? 3.860 -12.721 21.259 1.00 68.31 297 ASP A CA 1
ATOM 2338 C C . ASP A 1 297 ? 3.676 -12.563 19.738 1.00 68.31 297 ASP A C 1
ATOM 2340 O O . ASP A 1 297 ? 4.572 -12.111 19.020 1.00 68.31 297 ASP A O 1
ATOM 2344 N N . PHE A 1 298 ? 2.471 -12.839 19.235 1.00 67.75 298 PHE A N 1
ATOM 2345 C CA . PHE A 1 298 ? 2.112 -12.622 17.835 1.00 67.75 298 PHE A CA 1
ATOM 2346 C C . PHE A 1 298 ? 2.138 -11.137 17.437 1.00 67.75 298 PHE A C 1
ATOM 2348 O O . PHE A 1 298 ? 2.680 -10.790 16.382 1.00 67.75 298 PHE A O 1
ATOM 2355 N N . VAL A 1 299 ? 1.607 -10.260 18.293 1.00 65.88 299 VAL A N 1
ATOM 2356 C CA . VAL A 1 299 ? 1.588 -8.799 18.106 1.00 65.88 299 VAL A CA 1
ATOM 2357 C C . VAL A 1 299 ? 2.984 -8.191 18.279 1.00 65.88 299 VAL A C 1
ATOM 2359 O O . VAL A 1 299 ? 3.393 -7.320 17.512 1.00 65.88 299 VAL A O 1
ATOM 2362 N N . THR A 1 300 ? 3.774 -8.660 19.243 1.00 62.53 300 THR A N 1
ATOM 2363 C CA . THR A 1 300 ? 5.157 -8.194 19.454 1.00 62.53 300 THR A CA 1
ATOM 2364 C C . THR A 1 300 ? 6.107 -8.678 18.357 1.00 62.53 300 THR A C 1
ATOM 2366 O O . THR A 1 300 ? 7.086 -7.989 18.054 1.00 62.53 300 THR A O 1
ATOM 2369 N N . GLY A 1 301 ? 5.774 -9.768 17.657 1.00 58.22 301 GLY A N 1
ATOM 2370 C CA . GLY A 1 301 ? 6.376 -10.126 16.370 1.00 58.22 301 GLY A CA 1
ATOM 2371 C C . GLY A 1 301 ? 6.285 -9.010 15.313 1.00 58.22 301 GLY A C 1
ATOM 2372 O O . GLY A 1 301 ? 7.210 -8.859 14.516 1.00 58.22 301 GLY A O 1
ATOM 2373 N N . ALA A 1 302 ? 5.228 -8.185 15.337 1.00 46.12 302 ALA A N 1
ATOM 2374 C CA . ALA A 1 302 ? 5.101 -6.987 14.493 1.00 46.12 302 ALA A CA 1
ATOM 2375 C C . ALA A 1 302 ? 6.038 -5.860 14.961 1.00 46.12 302 ALA A C 1
ATOM 2377 O O . ALA A 1 302 ? 6.705 -5.209 14.162 1.00 46.12 302 ALA A O 1
ATOM 2378 N N . ARG A 1 303 ? 6.143 -5.648 16.282 1.00 41.62 303 ARG A N 1
ATOM 2379 C CA . ARG A 1 303 ? 7.041 -4.627 16.854 1.00 41.62 303 ARG A CA 1
ATOM 2380 C C . ARG A 1 303 ? 8.509 -4.939 16.592 1.00 41.62 303 ARG A C 1
ATOM 2382 O O . ARG A 1 303 ? 9.283 -4.024 16.336 1.00 41.62 303 ARG A O 1
ATOM 2389 N N . THR A 1 304 ? 8.889 -6.214 16.629 1.00 38.56 304 THR A N 1
ATOM 2390 C CA . THR A 1 304 ? 10.257 -6.649 16.321 1.00 38.56 304 THR A CA 1
ATOM 2391 C C . THR A 1 304 ? 10.555 -6.643 14.823 1.00 38.56 304 THR A C 1
ATOM 2393 O O . THR A 1 304 ? 11.691 -6.341 14.478 1.00 38.56 304 THR A O 1
ATOM 2396 N N . SER A 1 305 ? 9.590 -6.885 13.919 1.00 36.50 305 SER A N 1
ATOM 2397 C CA . SER A 1 305 ? 9.812 -6.689 12.469 1.00 36.50 305 SER A CA 1
ATOM 2398 C C . SER A 1 305 ? 10.012 -5.206 12.127 1.00 36.50 305 SER A C 1
ATOM 2400 O O . SER A 1 305 ? 10.966 -4.880 11.419 1.00 36.50 305 SER A O 1
ATOM 2402 N N . LEU A 1 306 ? 9.219 -4.315 12.738 1.00 34.72 306 LEU A N 1
ATOM 2403 C CA . LEU A 1 306 ? 9.389 -2.858 12.669 1.00 34.72 306 LEU A CA 1
ATOM 2404 C C . LEU A 1 306 ? 10.746 -2.406 13.237 1.00 34.72 306 LEU A C 1
ATOM 2406 O O . LEU A 1 306 ? 11.415 -1.584 12.620 1.00 34.72 306 LEU A O 1
ATOM 2410 N N . TYR A 1 307 ? 11.199 -2.987 14.355 1.00 33.41 307 TYR A N 1
ATOM 2411 C CA . TYR A 1 307 ? 12.530 -2.718 14.930 1.00 33.41 307 TYR A CA 1
ATOM 2412 C C . TYR A 1 307 ? 13.691 -3.292 14.096 1.00 33.41 307 TYR A C 1
ATOM 2414 O O . TYR A 1 307 ? 14.796 -2.751 14.083 1.00 33.41 307 TYR A O 1
ATOM 2422 N N . ARG A 1 308 ? 13.476 -4.411 13.395 1.00 29.27 308 ARG A N 1
ATOM 2423 C CA . ARG A 1 308 ? 14.513 -5.074 12.587 1.00 29.27 308 ARG A CA 1
ATOM 2424 C C . ARG A 1 308 ? 14.665 -4.433 11.206 1.00 29.27 308 ARG A C 1
ATOM 2426 O O . ARG A 1 308 ? 15.769 -4.443 10.666 1.00 29.27 308 ARG A O 1
ATOM 2433 N N . GLN A 1 309 ? 13.597 -3.842 10.663 1.00 32.16 309 GLN A N 1
ATOM 2434 C CA . GLN A 1 309 ? 13.669 -2.985 9.474 1.00 32.16 309 GLN A CA 1
ATOM 2435 C C . GLN A 1 309 ? 14.362 -1.643 9.756 1.00 32.16 309 GLN A C 1
ATOM 2437 O O . GLN A 1 309 ? 14.990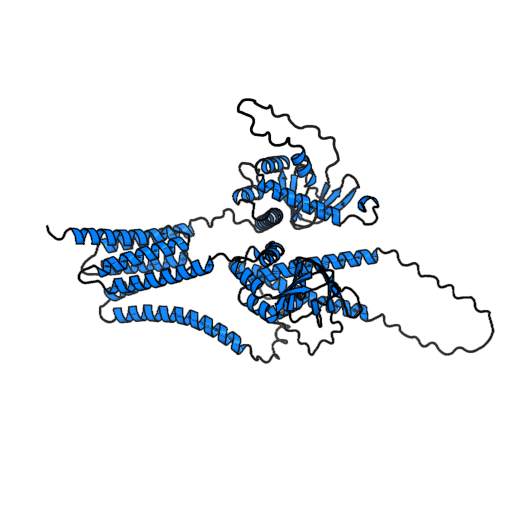 -1.100 8.854 1.00 32.16 309 GLN A O 1
ATOM 2442 N N . THR A 1 310 ? 14.327 -1.136 10.992 1.00 34.00 310 THR A N 1
ATOM 2443 C CA . THR A 1 310 ? 15.022 0.108 11.372 1.00 34.00 310 THR A CA 1
ATOM 2444 C C . THR A 1 310 ? 16.491 -0.090 11.765 1.00 34.00 310 THR A C 1
ATOM 2446 O O . THR A 1 310 ? 17.279 0.840 11.626 1.00 34.00 310 THR A O 1
ATOM 2449 N N . MET A 1 311 ? 16.919 -1.294 12.166 1.00 28.86 311 MET A N 1
ATOM 2450 C CA . MET A 1 311 ? 18.310 -1.560 12.585 1.00 28.86 311 MET A CA 1
ATOM 2451 C C . MET A 1 311 ? 19.277 -2.057 11.492 1.00 28.86 311 MET A C 1
ATOM 2453 O O . MET A 1 311 ? 20.385 -2.488 11.806 1.00 28.86 311 MET A O 1
ATOM 2457 N N . THR A 1 312 ? 18.949 -1.964 10.197 1.00 30.03 312 THR A N 1
ATOM 2458 C CA . THR A 1 312 ? 19.928 -2.310 9.135 1.00 30.03 312 THR A CA 1
ATOM 2459 C C . THR A 1 312 ? 20.962 -1.209 8.837 1.00 30.03 312 THR A C 1
ATOM 2461 O O . THR A 1 312 ? 21.781 -1.377 7.939 1.00 30.03 312 THR A O 1
ATOM 2464 N N . TYR A 1 313 ? 20.985 -0.124 9.621 1.00 32.56 313 TYR A N 1
ATOM 2465 C CA . TYR A 1 313 ? 22.037 0.901 9.618 1.00 32.56 313 TYR A CA 1
ATOM 2466 C C . TYR A 1 313 ? 22.366 1.366 11.049 1.00 32.56 313 TYR A C 1
ATOM 2468 O O . TYR A 1 313 ? 21.998 2.455 11.468 1.00 32.56 313 TYR A O 1
ATOM 2476 N N . SER A 1 314 ? 23.048 0.530 11.829 1.00 26.98 314 SER A N 1
ATOM 2477 C CA . SER A 1 314 ? 24.086 0.971 12.783 1.00 26.98 314 SER A CA 1
ATOM 2478 C C . SER A 1 314 ? 24.705 -0.248 13.466 1.00 26.98 314 SER A C 1
ATOM 2480 O O . SER A 1 314 ? 24.169 -0.816 14.411 1.00 26.98 314 SER A O 1
ATOM 2482 N N . SER A 1 315 ? 25.863 -0.676 12.967 1.00 28.81 315 SER A N 1
ATOM 2483 C CA . SER A 1 315 ? 26.741 -1.591 13.691 1.00 28.81 315 SER A CA 1
ATOM 2484 C C . SER A 1 315 ? 27.554 -0.790 14.709 1.00 28.81 315 SER A C 1
ATOM 2486 O O . SER A 1 315 ? 28.506 -0.115 14.319 1.00 28.81 315 SER A O 1
ATOM 2488 N N . ILE A 1 316 ? 27.208 -0.871 15.993 1.00 30.19 316 ILE A N 1
ATOM 2489 C CA . ILE A 1 316 ? 28.165 -0.640 17.083 1.00 30.19 316 ILE A CA 1
ATOM 2490 C C . ILE A 1 316 ? 27.987 -1.765 18.105 1.00 30.19 316 ILE A C 1
ATOM 2492 O O . ILE A 1 316 ? 26.890 -2.030 18.593 1.00 30.19 316 ILE A O 1
ATOM 2496 N N . GLU A 1 317 ? 29.096 -2.454 18.353 1.00 34.56 317 GLU A N 1
ATOM 2497 C CA . GLU A 1 317 ? 29.252 -3.602 19.237 1.00 34.56 317 GLU A CA 1
ATOM 2498 C C . GLU A 1 317 ? 28.927 -3.253 20.696 1.00 34.56 317 GLU A C 1
ATOM 2500 O O . GLU A 1 317 ? 29.370 -2.236 21.228 1.00 34.56 317 GLU A O 1
ATOM 2505 N N . SER A 1 318 ? 28.206 -4.140 21.379 1.00 31.45 318 SER A N 1
ATOM 2506 C CA . SER A 1 318 ? 28.222 -4.229 22.843 1.00 31.45 318 SER A CA 1
ATOM 2507 C C . SER A 1 318 ? 28.157 -5.706 23.279 1.00 31.45 318 SER A C 1
ATOM 2509 O O . SER A 1 318 ? 27.633 -6.536 22.532 1.00 31.45 318 SER A O 1
ATOM 2511 N N . PRO A 1 319 ? 28.780 -6.067 24.421 1.00 33.47 319 PRO A N 1
ATOM 2512 C CA . PRO A 1 319 ? 29.216 -7.434 24.720 1.00 33.47 319 PRO A CA 1
ATOM 2513 C C . PRO A 1 319 ? 28.092 -8.320 25.294 1.00 33.47 319 PRO A C 1
ATOM 2515 O O . PRO A 1 319 ? 27.073 -7.804 25.759 1.00 33.47 319 PRO A O 1
ATOM 2518 N N . PRO A 1 320 ? 28.261 -9.659 25.294 1.00 35.41 320 PRO A N 1
ATOM 2519 C CA . PRO A 1 320 ? 27.164 -10.588 25.530 1.00 35.41 320 PRO A CA 1
ATOM 2520 C C . PRO A 1 320 ? 26.824 -10.698 27.019 1.00 35.41 320 PRO A C 1
ATOM 2522 O O . PRO A 1 320 ? 27.686 -10.983 27.854 1.00 35.41 320 PRO A O 1
ATOM 2525 N N . THR A 1 321 ? 25.543 -10.537 27.355 1.00 36.72 321 THR A N 1
ATOM 2526 C CA . THR A 1 321 ? 25.009 -10.933 28.659 1.00 36.72 321 THR A CA 1
ATOM 2527 C C . THR A 1 321 ? 24.450 -12.357 28.615 1.00 36.72 321 THR A C 1
ATOM 2529 O O . THR A 1 321 ? 23.708 -12.778 27.733 1.00 36.72 321 THR A O 1
ATOM 2532 N N . ARG A 1 322 ? 24.886 -13.095 29.632 1.00 35.25 322 ARG A N 1
ATOM 2533 C CA . ARG A 1 322 ? 24.697 -14.499 30.004 1.00 35.25 322 ARG A CA 1
ATOM 2534 C C . ARG A 1 322 ? 23.220 -14.940 30.104 1.00 35.25 322 ARG A C 1
ATOM 2536 O O . ARG A 1 322 ? 22.697 -15.053 31.209 1.00 35.25 322 ARG A O 1
ATOM 2543 N N . TYR A 1 323 ? 22.559 -15.192 28.970 1.00 37.03 323 TYR A N 1
ATOM 2544 C CA . TYR A 1 323 ? 21.181 -15.725 28.915 1.00 37.03 323 TYR A CA 1
ATOM 2545 C C . TYR A 1 323 ? 20.977 -16.899 27.926 1.00 37.03 323 TYR A C 1
ATOM 2547 O O . TYR A 1 323 ? 19.840 -17.290 27.669 1.00 37.03 323 TYR A O 1
ATOM 2555 N N . GLU A 1 324 ? 22.047 -17.493 27.380 1.00 35.91 324 GLU A N 1
ATOM 2556 C CA . GLU A 1 324 ? 21.946 -18.507 26.309 1.00 35.91 324 GLU A CA 1
ATOM 2557 C C . GLU A 1 324 ? 21.704 -19.960 26.768 1.00 35.91 324 GLU A C 1
ATOM 2559 O O . GLU A 1 324 ? 21.356 -20.804 25.944 1.00 35.91 324 GLU A O 1
ATOM 2564 N N . ASP A 1 325 ? 21.773 -20.276 28.063 1.00 35.59 325 ASP A N 1
ATOM 2565 C CA . ASP A 1 325 ? 21.743 -21.687 28.491 1.00 35.59 325 ASP A CA 1
ATOM 2566 C C . ASP A 1 325 ? 20.329 -22.305 28.559 1.00 35.59 325 ASP A C 1
ATOM 2568 O O . ASP A 1 325 ? 20.177 -23.527 28.590 1.00 35.59 325 ASP A O 1
ATOM 2572 N N . ALA A 1 326 ? 19.262 -21.495 28.522 1.00 39.16 326 ALA A N 1
ATOM 2573 C CA . ALA A 1 326 ? 17.883 -21.997 28.607 1.00 39.16 326 ALA A CA 1
ATOM 2574 C C . ALA A 1 326 ? 17.245 -22.322 27.240 1.00 39.16 326 ALA A C 1
ATOM 2576 O O . ALA A 1 326 ? 16.292 -23.099 27.177 1.00 39.16 326 ALA A O 1
ATOM 2577 N N . SER A 1 327 ? 17.759 -21.767 26.136 1.00 37.78 327 SER A N 1
ATOM 2578 C CA . SER A 1 327 ? 17.184 -21.953 24.793 1.00 37.78 327 SER A CA 1
ATOM 2579 C C . SER A 1 327 ? 17.721 -23.187 24.060 1.00 37.78 327 SER A C 1
ATOM 2581 O O . SER A 1 327 ? 17.074 -23.675 23.133 1.00 37.78 327 SER A O 1
ATOM 2583 N N . GLN A 1 328 ? 18.853 -23.751 24.496 1.00 36.62 328 GLN A N 1
ATOM 2584 C CA . GLN A 1 328 ? 19.457 -24.920 23.845 1.00 36.62 328 GLN A CA 1
ATOM 2585 C C . GLN A 1 328 ? 18.851 -26.262 24.293 1.00 36.62 328 GLN A C 1
ATOM 2587 O O . GLN A 1 328 ? 18.843 -27.211 23.512 1.00 36.62 328 GLN A O 1
ATOM 2592 N N . SER A 1 329 ? 18.250 -26.349 25.488 1.00 36.62 329 SER A N 1
ATOM 2593 C CA . SER A 1 329 ? 17.637 -27.605 25.967 1.00 36.62 329 SER A CA 1
ATOM 2594 C C . SER A 1 329 ? 16.270 -27.923 25.342 1.00 36.62 329 SER A C 1
ATOM 2596 O O . SER A 1 329 ? 15.886 -29.088 25.287 1.00 36.62 329 SER A O 1
ATOM 2598 N N . ALA A 1 330 ? 15.542 -26.932 24.813 1.00 39.81 330 ALA A N 1
ATOM 2599 C CA . ALA A 1 330 ? 14.239 -27.153 24.168 1.00 39.81 330 ALA A CA 1
ATOM 2600 C C . ALA A 1 330 ? 14.342 -27.554 22.679 1.00 39.81 330 ALA A C 1
ATOM 2602 O O . ALA A 1 330 ? 13.358 -27.980 22.079 1.00 39.81 330 ALA A O 1
ATOM 2603 N N . ALA A 1 331 ? 15.529 -27.444 22.072 1.00 36.38 331 ALA A N 1
ATOM 2604 C CA . ALA A 1 331 ? 15.746 -27.715 20.648 1.00 36.38 331 ALA A CA 1
ATOM 2605 C C . ALA A 1 331 ? 16.081 -29.189 20.329 1.00 36.38 331 ALA A C 1
ATOM 2607 O O . ALA A 1 331 ? 16.208 -29.547 19.159 1.00 36.38 331 ALA A O 1
ATOM 2608 N N . ALA A 1 332 ? 16.232 -30.053 21.340 1.00 34.56 332 ALA A N 1
ATOM 2609 C CA . ALA A 1 332 ? 16.809 -31.387 21.160 1.00 34.56 332 ALA A CA 1
ATOM 2610 C C . ALA A 1 332 ? 15.807 -32.516 20.825 1.00 34.56 332 ALA A C 1
ATOM 2612 O O . ALA A 1 332 ? 16.247 -33.626 20.529 1.00 34.56 332 ALA A O 1
ATOM 2613 N N . THR A 1 333 ? 14.486 -32.289 20.848 1.00 36.59 333 THR A N 1
ATOM 2614 C CA . THR A 1 333 ? 13.506 -33.401 20.766 1.00 36.59 333 THR A CA 1
ATOM 2615 C C . THR A 1 333 ? 12.424 -33.302 19.686 1.00 36.59 333 THR A C 1
ATOM 2617 O O . THR A 1 333 ? 11.653 -34.251 19.534 1.00 36.59 333 THR A O 1
ATOM 2620 N N . SER A 1 334 ? 12.376 -32.260 18.851 1.00 33.50 334 SER A N 1
ATOM 2621 C CA . SER A 1 334 ? 11.378 -32.196 17.771 1.00 33.50 334 SER A CA 1
ATOM 2622 C C . SER A 1 334 ? 11.873 -32.888 16.492 1.00 33.50 334 SER A C 1
ATOM 2624 O O . SER A 1 334 ? 12.768 -32.430 15.781 1.00 33.50 334 SER A O 1
ATOM 2626 N N . ARG A 1 335 ? 11.280 -34.046 16.174 1.00 37.47 335 ARG A N 1
ATOM 2627 C CA . ARG A 1 335 ? 11.473 -34.706 14.873 1.00 37.47 335 ARG A CA 1
ATOM 2628 C C . ARG A 1 335 ? 10.898 -33.813 13.761 1.00 37.47 335 ARG A C 1
ATOM 2630 O O . ARG A 1 335 ? 9.715 -33.484 13.820 1.00 37.47 335 ARG A O 1
ATOM 2637 N N . PRO A 1 336 ? 11.660 -33.480 12.706 1.00 35.66 336 PRO A N 1
ATOM 2638 C CA . PRO A 1 336 ? 11.143 -32.697 11.596 1.00 35.66 336 PRO A CA 1
ATOM 2639 C C . PRO A 1 336 ? 10.384 -33.635 10.652 1.00 35.66 336 PRO A C 1
ATOM 2641 O O . PRO A 1 336 ? 10.991 -34.496 10.009 1.00 35.66 336 PRO A O 1
ATOM 2644 N N . ARG A 1 337 ? 9.059 -33.496 10.540 1.00 43.12 337 ARG A N 1
ATOM 2645 C CA . ARG A 1 337 ? 8.307 -34.183 9.480 1.00 43.12 337 ARG A CA 1
ATOM 2646 C C . ARG A 1 337 ? 7.266 -33.273 8.830 1.00 43.12 337 ARG A C 1
ATOM 2648 O O . ARG A 1 337 ? 6.540 -32.552 9.495 1.00 43.12 337 ARG A O 1
ATOM 2655 N N . ASP A 1 338 ? 7.285 -33.327 7.500 1.00 43.03 338 ASP A N 1
ATOM 2656 C CA . ASP A 1 338 ? 6.369 -32.754 6.501 1.00 43.03 338 ASP A CA 1
ATOM 2657 C C . ASP A 1 338 ? 6.382 -31.246 6.206 1.00 43.03 338 ASP A C 1
ATOM 2659 O O . ASP A 1 338 ? 5.622 -30.767 5.366 1.00 43.03 338 ASP A O 1
ATOM 2663 N N . ASP A 1 339 ? 7.395 -30.528 6.687 1.00 45.09 339 ASP A N 1
ATOM 2664 C CA . ASP A 1 339 ? 7.753 -29.189 6.183 1.00 45.09 339 ASP A CA 1
ATOM 2665 C C . ASP A 1 339 ? 8.438 -29.240 4.792 1.00 45.09 339 ASP A C 1
ATOM 2667 O O . ASP A 1 339 ? 8.650 -28.235 4.104 1.00 45.09 339 ASP A O 1
ATOM 2671 N N . LEU A 1 340 ? 8.772 -30.455 4.339 1.00 42.62 340 LEU A N 1
ATOM 2672 C CA . LEU A 1 340 ? 9.517 -30.714 3.113 1.00 42.62 340 LEU A CA 1
ATOM 2673 C C . LEU A 1 340 ? 8.700 -30.404 1.852 1.00 42.62 340 LEU A C 1
ATOM 2675 O O . LEU A 1 340 ? 9.293 -30.023 0.854 1.00 42.62 340 LEU A O 1
ATOM 2679 N N . SER A 1 341 ? 7.368 -30.535 1.861 1.00 45.47 341 SER A N 1
ATOM 2680 C CA . SER A 1 341 ? 6.537 -30.277 0.670 1.00 45.47 341 SER A CA 1
ATOM 2681 C C . SER A 1 341 ? 6.355 -28.778 0.402 1.00 45.47 341 SER A C 1
ATOM 2683 O O . SER A 1 341 ? 6.380 -28.343 -0.751 1.00 45.47 341 SER A O 1
ATOM 2685 N N . LEU A 1 342 ? 6.264 -27.972 1.465 1.00 42.50 342 LEU A N 1
ATOM 2686 C CA . LEU A 1 342 ? 6.085 -26.524 1.391 1.00 42.50 342 LEU A CA 1
ATOM 2687 C C . LEU A 1 342 ? 7.418 -25.804 1.171 1.00 42.50 342 LEU A C 1
ATOM 2689 O O . LEU A 1 342 ? 7.481 -24.926 0.308 1.00 42.50 342 LEU A O 1
ATOM 2693 N N . LYS A 1 343 ? 8.500 -26.242 1.845 1.00 47.97 343 LYS A N 1
ATOM 2694 C CA . LYS A 1 343 ? 9.872 -25.852 1.475 1.00 47.97 343 LYS A CA 1
ATOM 2695 C C . LYS A 1 343 ? 10.178 -26.273 0.051 1.00 47.97 343 LYS A C 1
ATOM 2697 O O . LYS A 1 343 ? 10.703 -25.447 -0.677 1.00 47.97 343 LYS A O 1
ATOM 2702 N N . LYS A 1 344 ? 9.796 -27.480 -0.392 1.00 56.19 344 LYS A N 1
ATOM 2703 C CA . LYS A 1 344 ? 9.954 -27.873 -1.800 1.00 56.19 344 LYS A CA 1
ATOM 2704 C C . LYS A 1 344 ? 9.143 -26.978 -2.718 1.00 56.19 344 LYS A C 1
ATOM 2706 O O . LYS A 1 344 ? 9.702 -26.589 -3.717 1.00 56.19 344 LYS A O 1
ATOM 2711 N N . ALA A 1 345 ? 7.909 -26.581 -2.408 1.00 46.56 345 ALA A N 1
ATOM 2712 C CA . ALA A 1 345 ? 7.121 -25.701 -3.281 1.00 46.56 345 ALA A CA 1
ATOM 2713 C C . ALA A 1 345 ? 7.661 -24.256 -3.344 1.00 46.56 345 ALA A C 1
ATOM 2715 O O . ALA A 1 345 ? 7.690 -23.661 -4.423 1.00 46.56 345 ALA A O 1
ATOM 2716 N N . TYR A 1 346 ? 8.123 -23.704 -2.216 1.00 46.06 346 TYR A N 1
ATOM 2717 C CA . TYR A 1 346 ? 8.781 -22.392 -2.155 1.00 46.06 346 TYR A CA 1
ATOM 2718 C C . TYR A 1 346 ? 10.144 -22.419 -2.827 1.00 46.06 346 TYR A C 1
ATOM 2720 O O . TYR A 1 346 ? 10.402 -21.610 -3.711 1.00 46.06 346 TYR A O 1
ATOM 2728 N N . GLN A 1 347 ? 10.971 -23.407 -2.486 1.00 56.91 347 GLN A N 1
ATOM 2729 C CA . GLN A 1 347 ? 12.209 -23.665 -3.197 1.00 56.91 347 GLN A CA 1
ATOM 2730 C C . GLN A 1 347 ? 11.911 -23.905 -4.664 1.00 56.91 347 GLN A C 1
ATOM 2732 O O . GLN A 1 347 ? 12.651 -23.387 -5.457 1.00 56.91 347 GLN A O 1
ATOM 2737 N N . TYR A 1 348 ? 10.839 -24.582 -5.070 1.00 52.66 348 TYR A N 1
ATOM 2738 C CA . TYR A 1 348 ? 10.538 -24.843 -6.478 1.00 52.66 348 TYR A CA 1
ATOM 2739 C C . TYR A 1 348 ? 10.102 -23.576 -7.209 1.00 52.66 348 TYR A C 1
ATOM 2741 O O . TYR A 1 348 ? 10.589 -23.344 -8.301 1.00 52.66 348 TYR A O 1
ATOM 2749 N N . ARG A 1 349 ? 9.275 -22.697 -6.624 1.00 50.09 349 ARG A N 1
ATOM 2750 C CA . ARG A 1 349 ? 8.902 -21.411 -7.250 1.00 50.09 349 ARG A CA 1
ATOM 2751 C C . ARG A 1 349 ? 10.024 -20.391 -7.244 1.00 50.09 349 ARG A C 1
ATOM 2753 O O . ARG A 1 349 ? 10.225 -19.710 -8.240 1.00 50.09 349 ARG A O 1
ATOM 2760 N N . GLU A 1 350 ? 10.759 -20.282 -6.149 1.00 53.19 350 GLU A N 1
ATOM 2761 C CA . GLU A 1 350 ? 11.913 -19.399 -6.072 1.00 53.19 350 GLU A CA 1
ATOM 2762 C C . GLU A 1 350 ? 13.060 -19.940 -6.925 1.00 53.19 350 GLU A C 1
ATOM 2764 O O . GLU A 1 350 ? 13.736 -19.158 -7.573 1.00 53.19 350 GLU A O 1
ATOM 2769 N N . LYS A 1 351 ? 13.218 -21.264 -7.030 1.00 59.22 351 LYS A N 1
ATOM 2770 C CA . LYS A 1 351 ? 14.112 -21.933 -7.982 1.00 59.22 351 LYS A CA 1
ATOM 2771 C C . LYS A 1 351 ? 13.580 -21.843 -9.398 1.00 59.22 351 LYS A C 1
ATOM 2773 O O . LYS A 1 351 ? 14.421 -21.766 -10.257 1.00 59.22 351 LYS A O 1
ATOM 2778 N N . ILE A 1 352 ? 12.277 -21.749 -9.677 1.00 57.41 352 ILE A N 1
ATOM 2779 C CA . ILE A 1 352 ? 11.745 -21.449 -11.020 1.00 57.41 352 ILE A CA 1
ATOM 2780 C C . ILE A 1 352 ? 11.969 -19.980 -11.357 1.00 57.41 352 ILE A C 1
ATOM 2782 O O . ILE A 1 352 ? 12.394 -19.694 -12.456 1.00 57.41 352 ILE A O 1
ATOM 2786 N N . ALA A 1 353 ? 11.744 -19.033 -10.447 1.00 55.38 353 ALA A N 1
ATOM 2787 C CA . ALA A 1 353 ? 11.975 -17.611 -10.701 1.00 55.38 353 ALA A CA 1
ATOM 2788 C C . ALA A 1 353 ? 13.473 -17.274 -10.741 1.00 55.38 353 ALA A C 1
ATOM 2790 O O . ALA A 1 353 ? 13.894 -16.436 -11.534 1.00 55.38 353 ALA A O 1
ATOM 2791 N N . ARG A 1 354 ? 14.295 -17.921 -9.905 1.00 57.72 354 ARG A N 1
ATOM 2792 C CA . ARG A 1 354 ? 15.760 -17.893 -9.996 1.00 57.72 354 ARG A CA 1
ATOM 2793 C C . ARG A 1 354 ? 16.238 -18.680 -11.202 1.00 57.72 354 ARG A C 1
ATOM 2795 O O . ARG A 1 354 ? 17.161 -18.212 -11.830 1.00 57.72 354 ARG A O 1
ATOM 2802 N N . SER A 1 355 ? 15.610 -19.792 -11.580 1.00 48.50 355 SER A N 1
ATOM 2803 C CA . SER A 1 355 ? 15.948 -20.545 -12.795 1.00 48.50 355 SER A CA 1
ATOM 2804 C C . SER A 1 355 ? 15.486 -19.820 -14.037 1.00 48.50 355 SER A C 1
ATOM 2806 O O . SER A 1 355 ? 16.159 -19.960 -15.025 1.00 48.50 355 SER A O 1
ATOM 2808 N N . LEU A 1 356 ? 14.408 -19.041 -14.036 1.00 56.28 356 LEU A N 1
ATOM 2809 C CA . LEU A 1 356 ? 13.978 -18.234 -15.176 1.00 56.28 356 LEU A CA 1
ATOM 2810 C C . LEU A 1 356 ? 14.858 -16.999 -15.281 1.00 56.28 356 LEU A C 1
ATOM 2812 O O . LEU A 1 356 ? 15.308 -16.694 -16.369 1.00 56.28 356 LEU A O 1
ATOM 2816 N N . ARG A 1 357 ? 15.193 -16.339 -14.165 1.00 62.41 357 ARG A N 1
ATOM 2817 C CA . ARG A 1 357 ? 16.185 -15.250 -14.159 1.00 62.41 357 ARG A CA 1
ATOM 2818 C C . ARG A 1 357 ? 17.579 -15.745 -14.536 1.00 62.41 357 ARG A C 1
ATOM 2820 O O . ARG A 1 357 ? 18.249 -15.104 -15.326 1.00 62.41 357 ARG A O 1
ATOM 2827 N N . SER A 1 358 ? 17.993 -16.896 -14.018 1.00 53.41 358 SER A N 1
ATOM 2828 C CA . SER A 1 358 ? 19.272 -17.535 -14.325 1.00 53.41 358 SER A CA 1
ATOM 2829 C C . SER A 1 358 ? 19.277 -18.137 -15.717 1.00 53.41 358 SER A C 1
ATOM 2831 O O . SER A 1 358 ? 20.310 -18.075 -16.345 1.00 53.41 358 SER A O 1
ATOM 2833 N N . MET A 1 359 ? 18.180 -18.697 -16.225 1.00 54.00 359 MET A N 1
ATOM 2834 C CA . MET A 1 359 ? 18.089 -19.237 -17.585 1.00 54.00 359 MET A CA 1
ATOM 2835 C C . MET A 1 359 ? 17.987 -18.096 -18.585 1.00 54.00 359 MET A C 1
ATOM 2837 O O . MET A 1 359 ? 18.661 -18.162 -19.592 1.00 54.00 359 MET A O 1
ATOM 2841 N N . LEU A 1 360 ? 17.261 -17.013 -18.295 1.00 62.28 360 LEU A N 1
ATOM 2842 C CA . LEU A 1 360 ? 17.284 -15.802 -19.113 1.00 62.28 360 LEU A CA 1
ATOM 2843 C C . LEU A 1 360 ? 18.686 -15.183 -19.097 1.00 62.28 360 LEU A C 1
ATOM 2845 O O . LEU A 1 360 ? 19.225 -14.929 -20.161 1.00 62.28 360 LEU A O 1
ATOM 2849 N N . CYS A 1 361 ? 19.336 -15.051 -17.933 1.00 64.19 361 CYS A N 1
ATOM 2850 C CA . CYS A 1 361 ? 20.743 -14.643 -17.864 1.00 64.19 361 CYS A CA 1
ATOM 2851 C C . CYS A 1 361 ? 21.663 -15.615 -18.608 1.00 64.19 361 CYS A C 1
ATOM 2853 O O . CYS A 1 361 ? 22.508 -15.157 -19.349 1.00 64.19 361 CYS A O 1
ATOM 2855 N N . CYS A 1 362 ? 21.524 -16.932 -18.465 1.00 57.25 362 CYS A N 1
ATOM 2856 C CA . CYS A 1 362 ? 22.376 -17.919 -19.134 1.00 57.25 362 CYS A CA 1
ATOM 2857 C C . CYS A 1 362 ? 22.101 -18.005 -20.636 1.00 57.25 362 CYS A C 1
ATOM 2859 O O . CYS A 1 362 ? 23.022 -18.288 -21.384 1.00 57.25 362 CYS A O 1
ATOM 2861 N N . VAL A 1 363 ? 20.876 -17.751 -21.094 1.00 65.88 363 VAL A N 1
ATOM 2862 C CA . VAL A 1 363 ? 20.523 -17.675 -22.516 1.00 65.88 363 VAL A CA 1
ATOM 2863 C C . VAL A 1 363 ? 21.040 -16.370 -23.099 1.00 65.88 363 VAL A C 1
ATOM 2865 O O . VAL A 1 363 ? 21.604 -16.387 -24.178 1.00 65.88 363 VAL A O 1
ATOM 2868 N N . VAL A 1 364 ? 20.927 -15.255 -22.381 1.00 65.56 364 VAL A N 1
ATOM 2869 C CA . VAL A 1 364 ? 21.409 -13.944 -22.833 1.00 65.56 364 VAL A CA 1
ATOM 2870 C C . VAL A 1 364 ? 22.941 -13.876 -22.799 1.00 65.56 364 VAL A C 1
ATOM 2872 O O . VAL A 1 364 ? 23.561 -13.487 -23.785 1.00 65.56 364 VAL A O 1
ATOM 2875 N N . VAL A 1 365 ? 23.572 -14.321 -21.711 1.00 66.56 365 VAL A N 1
ATOM 2876 C CA . VAL A 1 365 ? 25.034 -14.430 -21.565 1.00 66.56 365 VAL A CA 1
ATOM 2877 C C . VAL A 1 365 ? 25.577 -15.530 -22.470 1.00 66.56 365 VAL A C 1
ATOM 2879 O O . VAL A 1 365 ? 26.576 -15.315 -23.138 1.00 66.56 365 VAL A O 1
ATOM 2882 N N . GLY A 1 366 ? 24.910 -16.681 -22.552 1.00 65.62 366 GLY A N 1
ATOM 2883 C CA . GLY A 1 366 ? 25.292 -17.783 -23.433 1.00 65.62 366 GLY A CA 1
ATOM 2884 C C . GLY A 1 366 ? 25.186 -17.407 -24.904 1.00 65.62 366 GLY A C 1
ATOM 2885 O O . GLY A 1 366 ? 26.140 -17.632 -25.632 1.00 65.62 366 GLY A O 1
ATOM 2886 N N . ALA A 1 367 ? 24.104 -16.752 -25.334 1.00 65.12 367 ALA A N 1
ATOM 2887 C CA . ALA A 1 367 ? 23.987 -16.211 -26.688 1.00 65.12 367 ALA A CA 1
ATOM 2888 C C . ALA A 1 367 ? 25.029 -15.117 -26.944 1.00 65.12 367 ALA A C 1
ATOM 2890 O O . ALA A 1 367 ? 25.627 -15.100 -28.010 1.00 65.12 367 ALA A O 1
ATOM 2891 N N . SER A 1 368 ? 25.316 -14.255 -25.965 1.00 60.22 368 SER A N 1
ATOM 2892 C CA . SER A 1 368 ? 26.347 -13.218 -26.108 1.00 60.22 368 SER A CA 1
ATOM 2893 C C . SER A 1 368 ? 27.755 -13.789 -26.215 1.00 60.22 368 SER A C 1
ATOM 2895 O O . SER A 1 368 ? 28.536 -13.299 -27.019 1.00 60.22 368 SER A O 1
ATOM 2897 N N . ILE A 1 369 ? 28.082 -14.825 -25.437 1.00 63.69 369 ILE A N 1
ATOM 2898 C CA . ILE A 1 369 ? 29.369 -15.528 -25.499 1.00 63.69 369 ILE A CA 1
ATOM 2899 C C . ILE A 1 369 ? 29.466 -16.329 -26.800 1.00 63.69 369 ILE A C 1
ATOM 2901 O O . ILE A 1 369 ? 30.492 -16.270 -27.464 1.00 63.69 369 ILE A O 1
ATOM 2905 N N . PHE A 1 370 ? 28.401 -17.031 -27.194 1.00 62.12 370 PHE A N 1
ATOM 2906 C CA . PHE A 1 370 ? 28.367 -17.843 -28.411 1.00 62.12 370 PHE A CA 1
ATOM 2907 C C . PHE A 1 370 ? 28.478 -16.981 -29.675 1.00 62.12 370 PHE A C 1
ATOM 2909 O O . PHE A 1 370 ? 29.232 -17.318 -30.577 1.00 62.12 370 PHE A O 1
ATOM 2916 N N . LEU A 1 371 ? 27.809 -15.823 -29.707 1.00 61.22 371 LEU A N 1
ATOM 2917 C CA . LEU A 1 371 ? 27.930 -14.843 -30.793 1.00 61.22 371 LEU A CA 1
ATOM 2918 C C . LEU A 1 371 ? 29.244 -14.044 -30.746 1.00 61.22 371 LEU A C 1
ATOM 2920 O O . LEU A 1 371 ? 29.606 -13.413 -31.730 1.00 61.22 371 LEU A O 1
ATOM 2924 N N . ALA A 1 372 ? 29.948 -14.023 -29.611 1.00 60.00 372 ALA A N 1
ATOM 2925 C CA . ALA A 1 372 ? 31.242 -13.354 -29.478 1.00 60.00 372 ALA A CA 1
ATOM 2926 C C . ALA A 1 372 ? 32.438 -14.267 -29.780 1.00 60.00 372 ALA A C 1
ATOM 2928 O O . ALA A 1 372 ? 33.537 -13.760 -29.994 1.00 60.00 372 ALA A O 1
ATOM 2929 N N . TYR A 1 373 ? 32.243 -15.589 -29.763 1.00 61.19 373 TYR A N 1
ATOM 2930 C CA . TYR A 1 373 ? 33.335 -16.556 -29.853 1.00 61.19 373 TYR A CA 1
ATOM 2931 C C . TYR A 1 373 ? 34.023 -16.567 -31.228 1.00 61.19 373 TYR A C 1
ATOM 2933 O O . TYR A 1 373 ? 35.216 -16.846 -31.282 1.00 61.19 373 TYR A O 1
ATOM 2941 N N . ASP A 1 374 ? 33.320 -16.199 -32.305 1.00 60.00 374 ASP A N 1
ATOM 2942 C CA . ASP A 1 374 ? 33.863 -16.262 -33.674 1.00 60.00 374 ASP A CA 1
ATOM 2943 C C . ASP A 1 374 ? 34.434 -14.932 -34.217 1.00 60.00 374 ASP A C 1
ATOM 2945 O O . ASP A 1 374 ? 35.317 -14.958 -35.068 1.00 60.00 374 ASP A O 1
ATOM 2949 N N . ASP A 1 375 ? 34.018 -13.765 -33.704 1.00 68.62 375 ASP A N 1
ATOM 2950 C CA . ASP A 1 375 ? 34.218 -12.479 -34.413 1.00 68.62 375 ASP A CA 1
ATOM 2951 C C . ASP A 1 375 ? 35.112 -11.444 -33.684 1.00 68.62 375 ASP A C 1
ATOM 2953 O O . ASP A 1 375 ? 35.217 -10.280 -34.084 1.00 68.62 375 ASP A O 1
ATOM 2957 N N . GLY A 1 376 ? 35.783 -11.836 -32.597 1.00 82.81 376 GLY A N 1
ATOM 2958 C CA . GLY A 1 376 ? 36.746 -10.984 -31.886 1.00 82.81 376 GLY A CA 1
ATOM 2959 C C . GLY A 1 376 ? 36.141 -9.955 -30.913 1.00 82.81 376 GLY A C 1
ATOM 2960 O O . GLY A 1 376 ? 34.962 -9.978 -30.557 1.00 82.81 376 GLY A O 1
ATOM 2961 N N . VAL A 1 377 ? 36.991 -9.040 -30.422 1.00 82.25 377 VAL A N 1
ATOM 2962 C CA . VAL A 1 377 ? 36.681 -8.128 -29.294 1.00 82.25 377 VAL A CA 1
ATOM 2963 C C . VAL A 1 377 ? 35.504 -7.189 -29.592 1.00 82.25 377 VAL A C 1
ATOM 2965 O O . VAL A 1 377 ? 34.731 -6.865 -28.689 1.00 82.25 377 VAL A O 1
ATOM 2968 N N . GLY A 1 378 ? 35.333 -6.778 -30.852 1.00 81.06 378 GLY A N 1
ATOM 2969 C CA . GLY A 1 378 ? 34.213 -5.935 -31.273 1.00 81.06 378 GLY A CA 1
ATOM 2970 C C . GLY A 1 378 ? 32.865 -6.612 -31.019 1.00 81.06 378 GLY A C 1
ATOM 2971 O O . GLY A 1 378 ? 32.028 -6.073 -30.297 1.00 81.06 378 GLY A O 1
ATOM 2972 N N . SER A 1 379 ? 32.667 -7.825 -31.531 1.00 80.69 379 SER A N 1
ATOM 2973 C CA . SER A 1 379 ? 31.402 -8.552 -31.361 1.00 80.69 379 SER A CA 1
ATOM 2974 C C . SER A 1 379 ? 31.086 -8.853 -29.896 1.00 80.69 379 SER A C 1
ATOM 2976 O O . SER A 1 379 ? 29.929 -8.739 -29.483 1.00 80.69 379 SER A O 1
ATOM 2978 N N . PHE A 1 380 ? 32.104 -9.127 -29.073 1.00 83.50 380 PHE A N 1
ATOM 2979 C CA . PHE A 1 380 ? 31.928 -9.244 -27.624 1.00 83.50 380 PHE A CA 1
ATOM 2980 C C . PHE A 1 380 ? 31.372 -7.961 -26.994 1.00 83.50 380 PHE A C 1
ATOM 2982 O O . PHE A 1 380 ? 30.359 -8.010 -26.294 1.00 83.50 380 PHE A O 1
ATOM 2989 N N . LEU A 1 381 ? 32.003 -6.810 -27.255 1.00 84.44 381 LEU A N 1
ATOM 2990 C CA . LEU A 1 381 ? 31.583 -5.527 -26.683 1.00 84.44 381 LEU A CA 1
ATOM 2991 C C . LEU A 1 381 ? 30.169 -5.139 -27.128 1.00 84.44 381 LEU A C 1
ATOM 2993 O O . LEU A 1 381 ? 29.373 -4.686 -26.302 1.00 84.44 381 LEU A O 1
ATOM 2997 N N . GLY A 1 382 ? 29.836 -5.368 -28.402 1.00 82.62 382 GLY A N 1
ATOM 2998 C CA . GLY A 1 382 ? 28.499 -5.122 -28.940 1.00 82.62 382 GLY A CA 1
ATOM 2999 C C . GLY A 1 382 ? 27.426 -5.973 -28.254 1.00 82.62 382 GLY A C 1
ATOM 3000 O O . GLY A 1 382 ? 26.423 -5.439 -27.779 1.00 82.62 382 GLY A O 1
ATOM 3001 N N . ASN A 1 383 ? 27.650 -7.284 -28.127 1.00 82.38 383 ASN A N 1
ATOM 3002 C CA . ASN A 1 383 ? 26.682 -8.190 -27.499 1.00 82.38 383 ASN A CA 1
ATOM 3003 C C . ASN A 1 383 ? 26.554 -7.967 -25.984 1.00 82.38 383 ASN A C 1
ATOM 3005 O O . ASN A 1 383 ? 25.443 -7.979 -25.446 1.00 82.38 383 ASN A O 1
ATOM 3009 N N . ALA A 1 384 ? 27.669 -7.714 -25.291 1.00 82.88 384 ALA A N 1
ATOM 3010 C CA . ALA A 1 384 ? 27.665 -7.406 -23.862 1.00 82.88 384 ALA A CA 1
ATOM 3011 C C . ALA A 1 384 ? 26.913 -6.098 -23.569 1.00 82.88 384 ALA A C 1
ATOM 3013 O O . ALA A 1 384 ? 26.102 -6.043 -22.643 1.00 82.88 384 ALA A O 1
ATOM 3014 N N . SER A 1 385 ? 27.132 -5.066 -24.390 1.00 87.69 385 SER A N 1
ATOM 3015 C CA . SER A 1 385 ? 26.384 -3.808 -24.339 1.00 87.69 385 SER A CA 1
ATOM 3016 C C . SER A 1 385 ? 24.874 -4.038 -24.467 1.00 87.69 385 SER A C 1
ATOM 3018 O O . SER A 1 385 ? 24.122 -3.655 -23.567 1.00 87.69 385 SER A O 1
ATOM 3020 N N . GLN A 1 386 ? 24.431 -4.713 -25.535 1.00 84.81 386 GLN A N 1
ATOM 3021 C CA . GLN A 1 386 ? 23.006 -4.950 -25.797 1.00 84.81 386 GLN A CA 1
ATOM 3022 C C . GLN A 1 386 ? 22.347 -5.785 -24.697 1.00 84.81 386 GLN A C 1
ATOM 3024 O O . GLN A 1 386 ? 21.231 -5.482 -24.271 1.00 84.81 386 GLN A O 1
ATOM 3029 N N . THR A 1 387 ? 23.064 -6.779 -24.172 1.00 83.25 387 THR A N 1
ATOM 3030 C CA . THR A 1 387 ? 22.636 -7.577 -23.019 1.00 83.25 387 THR A CA 1
ATOM 3031 C C . THR A 1 387 ? 22.384 -6.722 -21.785 1.00 83.25 387 THR A C 1
ATOM 3033 O O . THR A 1 387 ? 21.344 -6.864 -21.141 1.00 83.25 387 THR A O 1
ATOM 3036 N N . LEU A 1 388 ? 23.322 -5.837 -21.441 1.00 85.25 388 LEU A N 1
ATOM 3037 C CA . LEU A 1 388 ? 23.208 -4.990 -20.256 1.00 85.25 388 LEU A CA 1
ATOM 3038 C C . LEU A 1 388 ? 22.070 -3.981 -20.405 1.00 85.25 388 LEU A C 1
ATOM 3040 O O . LEU A 1 388 ? 21.256 -3.852 -19.493 1.00 85.25 388 LEU A O 1
ATOM 3044 N N . VAL A 1 389 ? 21.969 -3.318 -21.560 1.00 83.50 389 VAL A N 1
ATOM 3045 C CA . VAL A 1 389 ? 20.895 -2.350 -21.822 1.00 83.50 389 VAL A CA 1
ATOM 3046 C C . VAL A 1 389 ? 19.531 -3.041 -21.792 1.00 83.50 389 VAL A C 1
ATOM 3048 O O . VAL A 1 389 ? 18.651 -2.596 -21.063 1.00 83.50 389 VAL A O 1
ATOM 3051 N N . THR A 1 390 ? 19.366 -4.167 -22.490 1.00 80.06 390 THR A N 1
ATOM 3052 C CA . THR A 1 390 ? 18.103 -4.930 -22.510 1.00 80.06 390 THR A CA 1
ATOM 3053 C C . THR A 1 390 ? 17.752 -5.473 -21.121 1.00 80.06 390 THR A C 1
ATOM 3055 O O . THR A 1 390 ? 16.619 -5.362 -20.651 1.00 80.06 390 THR A O 1
ATOM 3058 N N . GLY A 1 391 ? 18.742 -6.027 -20.416 1.00 78.38 391 GLY A N 1
ATOM 3059 C CA . GLY A 1 391 ? 18.579 -6.552 -19.063 1.00 78.38 391 GLY A CA 1
ATOM 3060 C C . GLY A 1 391 ? 18.206 -5.478 -18.040 1.00 78.38 391 GLY A C 1
ATOM 3061 O O . GLY A 1 391 ? 17.452 -5.769 -17.110 1.00 78.38 391 GLY A O 1
ATOM 3062 N N . ALA A 1 392 ? 18.663 -4.235 -18.226 1.00 81.44 392 ALA A N 1
ATOM 3063 C CA . ALA A 1 392 ? 18.329 -3.122 -17.343 1.00 81.44 392 ALA A CA 1
ATOM 3064 C C . ALA A 1 392 ? 16.815 -2.868 -17.276 1.00 81.44 392 ALA A C 1
ATOM 3066 O O . ALA A 1 392 ? 16.291 -2.637 -16.190 1.00 81.44 392 ALA A O 1
ATOM 3067 N N . PHE A 1 393 ? 16.085 -3.008 -18.386 1.00 77.19 393 PHE A N 1
ATOM 3068 C CA . PHE A 1 393 ? 14.628 -2.811 -18.412 1.00 77.19 393 PHE A CA 1
ATOM 3069 C C . PHE A 1 393 ? 13.831 -3.912 -17.697 1.00 77.19 393 PHE A C 1
ATOM 3071 O O . PHE A 1 393 ? 12.649 -3.733 -17.396 1.00 77.19 393 PHE A O 1
ATOM 3078 N N . ALA A 1 394 ? 14.466 -5.040 -17.366 1.00 74.38 394 ALA A N 1
ATOM 3079 C CA . ALA A 1 394 ? 13.873 -6.049 -16.492 1.00 74.38 394 ALA A CA 1
ATOM 3080 C C . ALA A 1 394 ? 14.001 -5.695 -14.994 1.00 74.38 394 ALA A C 1
ATOM 3082 O O . ALA A 1 394 ? 13.354 -6.330 -14.154 1.00 74.38 394 ALA A O 1
ATOM 3083 N N . ILE A 1 395 ? 14.825 -4.701 -14.643 1.00 76.19 395 ILE A N 1
ATOM 3084 C CA . ILE A 1 395 ? 15.072 -4.268 -13.266 1.00 76.19 395 ILE A CA 1
ATOM 3085 C C . ILE A 1 395 ? 13.992 -3.265 -12.843 1.00 76.19 395 ILE A C 1
ATOM 3087 O O . ILE A 1 395 ? 13.749 -2.275 -13.518 1.00 76.19 395 ILE A O 1
ATOM 3091 N N . GLN A 1 396 ? 13.344 -3.517 -11.702 1.00 70.38 396 GLN A N 1
ATOM 3092 C CA . GLN A 1 396 ? 12.286 -2.638 -11.176 1.00 70.38 396 GLN A CA 1
ATOM 3093 C C . GLN A 1 396 ? 12.829 -1.438 -10.395 1.00 70.38 396 GLN A C 1
ATOM 3095 O O . GLN A 1 396 ? 12.173 -0.407 -10.311 1.00 70.38 396 GLN A O 1
ATOM 3100 N N . ASP A 1 397 ? 14.007 -1.591 -9.793 1.00 71.94 397 ASP A N 1
ATOM 3101 C CA . ASP A 1 397 ? 14.670 -0.533 -9.040 1.00 71.94 397 ASP A CA 1
ATOM 3102 C C . ASP A 1 397 ? 15.278 0.484 -10.026 1.00 71.94 397 ASP A C 1
ATOM 3104 O O . ASP A 1 397 ? 16.187 0.115 -10.782 1.00 71.94 397 ASP A O 1
ATOM 3108 N N . PRO A 1 398 ? 14.809 1.746 -10.032 1.00 73.50 398 PRO A N 1
ATOM 3109 C CA . PRO A 1 398 ? 15.244 2.746 -11.000 1.00 73.50 398 PRO A CA 1
ATOM 3110 C C . PRO A 1 398 ? 16.733 3.078 -10.859 1.00 73.50 398 PRO A C 1
ATOM 3112 O O . PRO A 1 398 ? 17.382 3.390 -11.856 1.00 73.50 398 PRO A O 1
ATOM 3115 N N . LEU A 1 399 ? 17.316 2.972 -9.660 1.00 77.50 399 LEU A N 1
ATOM 3116 C CA . LEU A 1 399 ? 18.745 3.218 -9.472 1.00 77.50 399 LEU A CA 1
ATOM 3117 C C . LEU A 1 399 ? 19.563 2.115 -10.146 1.00 77.50 399 LEU A C 1
ATOM 3119 O O . LEU A 1 399 ? 20.452 2.391 -10.952 1.00 77.50 399 LEU A O 1
ATOM 3123 N N . ARG A 1 400 ? 19.229 0.854 -9.854 1.00 79.12 400 ARG A N 1
ATOM 3124 C CA . ARG A 1 400 ? 19.917 -0.304 -10.446 1.00 79.12 400 ARG A CA 1
ATOM 3125 C C . ARG A 1 400 ? 19.729 -0.358 -11.960 1.00 79.12 400 ARG A C 1
ATOM 3127 O O . ARG A 1 400 ? 20.688 -0.671 -12.659 1.00 79.12 400 ARG A O 1
ATOM 3134 N N . LEU A 1 401 ? 18.536 -0.025 -12.457 1.00 86.81 401 LEU A N 1
ATOM 3135 C CA . LEU A 1 401 ? 18.259 0.090 -13.889 1.00 86.81 401 LEU A CA 1
ATOM 3136 C C . LEU A 1 401 ? 19.223 1.081 -14.546 1.00 86.81 401 LEU A C 1
ATOM 3138 O O . LEU A 1 401 ? 19.923 0.706 -15.485 1.00 86.81 401 LEU A O 1
ATOM 3142 N N . ASN A 1 402 ? 19.317 2.310 -14.029 1.00 81.88 402 ASN A N 1
ATOM 3143 C CA . ASN A 1 402 ? 20.162 3.345 -14.631 1.00 81.88 402 ASN A CA 1
ATOM 3144 C C . ASN A 1 402 ? 21.661 3.018 -14.531 1.00 81.88 402 ASN A C 1
ATOM 3146 O O . ASN A 1 402 ? 22.418 3.318 -15.452 1.00 81.88 402 ASN A O 1
ATOM 3150 N N . VAL A 1 403 ? 22.105 2.359 -13.453 1.00 83.19 403 VAL A N 1
ATOM 3151 C CA . VAL A 1 403 ? 23.501 1.900 -13.326 1.00 83.19 403 VAL A CA 1
ATOM 3152 C C . VAL A 1 403 ? 23.820 0.838 -14.378 1.00 83.19 403 VAL A C 1
ATOM 3154 O O . VAL A 1 403 ? 24.805 0.970 -15.103 1.00 83.19 403 VAL A O 1
ATOM 3157 N N . VAL A 1 404 ? 22.982 -0.195 -14.502 1.00 84.44 404 VAL A N 1
ATOM 3158 C CA . VAL A 1 404 ? 23.206 -1.284 -15.466 1.00 84.44 404 VAL A CA 1
ATOM 3159 C C . VAL A 1 404 ? 23.118 -0.768 -16.907 1.00 84.44 404 VAL A C 1
ATOM 3161 O O . VAL A 1 404 ? 23.982 -1.093 -17.724 1.00 84.44 404 VAL A O 1
ATOM 3164 N N . ALA A 1 405 ? 22.145 0.098 -17.209 1.00 85.06 405 ALA A N 1
ATOM 3165 C CA . ALA A 1 405 ? 22.023 0.744 -18.516 1.00 85.06 405 ALA A CA 1
ATOM 3166 C C . ALA A 1 405 ? 23.211 1.674 -18.824 1.00 85.06 405 ALA A C 1
ATOM 3168 O O . ALA A 1 405 ? 23.692 1.702 -19.960 1.00 85.06 405 ALA A O 1
ATOM 3169 N N . GLY A 1 406 ? 23.732 2.386 -17.820 1.00 86.31 406 GLY A N 1
ATOM 3170 C CA . GLY A 1 406 ? 24.935 3.209 -17.944 1.00 86.31 406 GLY A CA 1
ATOM 3171 C C . GLY A 1 406 ? 26.173 2.384 -18.307 1.00 86.31 406 GLY A C 1
ATOM 3172 O O . GLY A 1 406 ? 26.873 2.719 -19.263 1.00 86.31 406 GLY A O 1
ATOM 3173 N N . VAL A 1 407 ? 26.408 1.256 -17.625 1.00 89.06 407 VAL A N 1
ATOM 3174 C CA . VAL A 1 407 ? 27.515 0.337 -17.964 1.00 89.06 407 VAL A CA 1
ATOM 3175 C C . VAL A 1 407 ? 27.341 -0.236 -19.376 1.00 89.06 407 VAL A C 1
ATOM 3177 O O . VAL A 1 407 ? 28.298 -0.266 -20.151 1.00 89.06 407 VAL A O 1
ATOM 3180 N N . GLY A 1 408 ? 26.117 -0.624 -19.748 1.00 88.19 408 GLY A N 1
ATOM 3181 C CA . GLY A 1 408 ? 25.811 -1.086 -21.105 1.00 88.19 408 GLY A CA 1
ATOM 3182 C C . GLY A 1 408 ? 26.089 -0.032 -22.185 1.00 88.19 408 GLY A C 1
ATOM 3183 O O . GLY A 1 408 ? 26.647 -0.361 -23.235 1.00 88.19 408 GLY A O 1
ATOM 3184 N N . SER A 1 409 ? 25.783 1.238 -21.902 1.00 89.00 409 SER A N 1
ATOM 3185 C CA . SER A 1 409 ? 26.055 2.374 -22.798 1.00 89.00 409 SER A CA 1
ATOM 3186 C C . SER A 1 409 ? 27.559 2.630 -22.951 1.00 89.00 409 SER A C 1
ATOM 3188 O O . SER A 1 409 ? 28.029 2.924 -24.048 1.00 89.00 409 SER A O 1
ATOM 3190 N N . LEU A 1 410 ? 28.346 2.458 -21.881 1.00 90.69 410 LEU A N 1
ATOM 3191 C CA . LEU A 1 410 ? 29.807 2.575 -21.939 1.00 90.69 410 LEU A CA 1
ATOM 3192 C C . LEU A 1 410 ? 30.424 1.511 -22.860 1.00 90.69 410 LEU A C 1
ATOM 3194 O O . LEU A 1 410 ? 31.272 1.830 -23.693 1.00 90.69 410 LEU A O 1
ATOM 3198 N N . PHE A 1 411 ? 29.967 0.260 -22.756 1.00 88.44 411 PHE A N 1
ATOM 3199 C CA . PHE A 1 411 ? 30.400 -0.812 -23.661 1.00 88.44 411 PHE A CA 1
ATOM 3200 C C . PHE A 1 411 ? 29.996 -0.533 -25.110 1.00 88.44 411 PHE A C 1
ATOM 3202 O O . PHE A 1 411 ? 30.765 -0.826 -26.024 1.00 88.44 411 PHE A O 1
ATOM 3209 N N . GLN A 1 412 ? 28.840 0.100 -25.320 1.00 88.50 412 GLN A N 1
ATOM 3210 C CA . GLN A 1 412 ? 28.387 0.512 -26.646 1.00 88.50 412 GLN A CA 1
ATOM 3211 C C . GLN A 1 412 ? 29.307 1.568 -27.272 1.00 88.50 412 GLN A C 1
ATOM 3213 O O . GLN A 1 412 ? 29.666 1.459 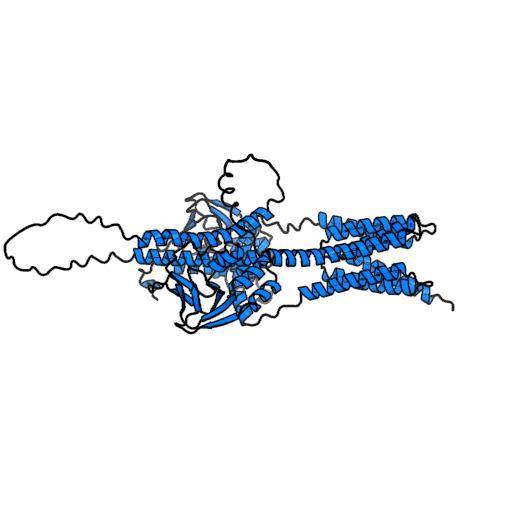-28.444 1.00 88.50 412 GLN A O 1
ATOM 3218 N N . ILE A 1 413 ? 29.734 2.564 -26.486 1.00 90.00 413 ILE A N 1
ATOM 3219 C CA . ILE A 1 413 ? 30.698 3.582 -26.929 1.00 90.00 413 ILE A CA 1
ATOM 3220 C C . ILE A 1 413 ? 32.014 2.910 -27.332 1.00 90.00 413 ILE A C 1
ATOM 3222 O O . ILE A 1 413 ? 32.516 3.164 -28.426 1.00 90.00 413 ILE A O 1
ATOM 3226 N N . LEU A 1 414 ? 32.548 2.022 -26.485 1.00 90.12 414 LEU A N 1
ATOM 3227 C CA . LEU A 1 414 ? 33.791 1.298 -26.773 1.00 90.12 414 LEU A CA 1
ATOM 3228 C C . LEU A 1 414 ? 33.680 0.466 -28.054 1.00 90.12 414 LEU A C 1
ATOM 3230 O O . LEU A 1 414 ? 34.578 0.521 -28.894 1.00 90.12 414 LEU A O 1
ATOM 3234 N N . PHE A 1 415 ? 32.562 -0.239 -28.237 1.00 89.75 415 PHE A N 1
ATOM 3235 C CA . PHE A 1 415 ? 32.286 -1.008 -29.448 1.00 89.75 415 PHE A CA 1
ATOM 3236 C C . PHE A 1 415 ? 32.368 -0.144 -30.716 1.00 89.75 415 PHE A C 1
ATOM 3238 O O . PHE A 1 415 ? 33.102 -0.482 -31.646 1.00 89.75 415 PHE A O 1
ATOM 3245 N N . PHE A 1 416 ? 31.666 0.993 -30.751 1.00 87.25 416 PHE A N 1
ATOM 3246 C CA . PHE A 1 416 ? 31.646 1.857 -31.936 1.00 87.25 416 PHE A CA 1
ATOM 3247 C C . PHE A 1 416 ? 32.948 2.635 -32.169 1.00 87.25 416 PHE A C 1
ATOM 3249 O O . PHE A 1 416 ? 33.198 3.058 -33.296 1.00 87.25 416 PHE A O 1
ATOM 3256 N N . VAL A 1 417 ? 33.772 2.826 -31.135 1.00 90.12 417 VAL A N 1
ATOM 3257 C CA . VAL A 1 417 ? 35.093 3.467 -31.254 1.00 90.12 417 VAL A CA 1
ATOM 3258 C C . VAL A 1 417 ? 36.147 2.503 -31.803 1.00 90.12 417 VAL A C 1
ATOM 3260 O O . VAL A 1 417 ? 37.006 2.933 -32.574 1.00 90.12 417 VAL A O 1
ATOM 3263 N N . ILE A 1 418 ? 36.092 1.227 -31.404 1.00 88.12 418 ILE A N 1
ATOM 3264 C CA . ILE A 1 418 ? 37.060 0.193 -31.811 1.00 88.12 418 ILE A CA 1
ATOM 3265 C C . ILE A 1 418 ? 36.795 -0.302 -33.237 1.00 88.12 418 ILE A C 1
ATOM 3267 O O . ILE A 1 418 ? 37.724 -0.730 -33.914 1.00 88.12 418 ILE A O 1
ATOM 3271 N N . ARG A 1 419 ? 35.546 -0.239 -33.707 1.00 84.31 419 ARG A N 1
ATOM 3272 C CA . ARG A 1 419 ? 35.184 -0.626 -35.073 1.00 84.31 419 ARG A CA 1
ATOM 3273 C C . ARG A 1 419 ? 35.924 0.241 -36.107 1.00 84.31 419 ARG A C 1
ATOM 3275 O O . ARG A 1 419 ? 35.931 1.465 -35.992 1.00 84.31 419 ARG A O 1
ATOM 3282 N N . ASP A 1 420 ? 36.470 -0.400 -37.144 1.00 84.56 420 ASP A N 1
ATOM 3283 C CA . ASP A 1 420 ? 37.234 0.265 -38.216 1.00 84.56 420 ASP A CA 1
ATOM 3284 C C . ASP A 1 420 ? 36.439 1.394 -38.890 1.00 84.56 420 ASP A C 1
ATOM 3286 O O . ASP A 1 420 ? 36.941 2.494 -39.123 1.00 84.56 420 ASP A O 1
ATOM 3290 N N . GLU A 1 421 ? 35.150 1.152 -39.132 1.00 85.31 421 GLU A N 1
ATOM 3291 C CA . GLU A 1 421 ? 34.205 2.171 -39.575 1.00 85.31 421 GLU A CA 1
ATOM 3292 C C . GLU A 1 421 ? 33.500 2.809 -38.380 1.00 85.31 421 GLU A C 1
ATOM 3294 O O . GLU A 1 421 ? 32.565 2.245 -37.797 1.00 85.31 421 GLU A O 1
ATOM 3299 N N . ARG A 1 422 ? 33.926 4.025 -38.037 1.00 82.25 422 ARG A N 1
ATOM 3300 C CA . ARG A 1 422 ? 33.328 4.797 -36.947 1.00 82.25 422 ARG A CA 1
ATOM 3301 C C . ARG A 1 422 ? 31.953 5.322 -37.343 1.00 82.25 422 ARG A C 1
ATOM 3303 O O . ARG A 1 422 ? 31.824 6.223 -38.171 1.00 82.25 422 ARG A O 1
ATOM 3310 N N . ILE A 1 423 ? 30.922 4.813 -36.680 1.00 83.88 423 ILE A N 1
ATOM 3311 C CA . ILE A 1 423 ? 29.547 5.302 -36.818 1.00 83.88 423 ILE A CA 1
ATOM 3312 C C . ILE A 1 423 ? 29.328 6.409 -35.781 1.00 83.88 423 ILE A C 1
ATOM 3314 O O . ILE A 1 423 ? 28.833 6.169 -34.680 1.00 83.88 423 ILE A O 1
ATOM 3318 N N . TRP A 1 424 ? 29.721 7.639 -36.125 1.00 83.38 424 TRP A N 1
ATOM 3319 C CA . TRP A 1 424 ? 29.681 8.787 -35.208 1.00 83.38 424 TRP A CA 1
ATOM 3320 C C . TRP A 1 424 ? 28.300 9.043 -34.601 1.00 83.38 424 TRP A C 1
ATOM 3322 O O . TRP A 1 424 ? 28.204 9.346 -33.417 1.00 83.38 424 TRP A O 1
ATOM 3332 N N . SER A 1 425 ? 27.225 8.858 -35.371 1.00 74.19 425 SER A N 1
ATOM 3333 C CA . SER A 1 425 ? 25.853 9.002 -34.870 1.00 74.19 425 SER A CA 1
ATOM 3334 C C . SER A 1 425 ? 25.561 8.060 -33.699 1.00 74.19 425 SER A C 1
ATOM 3336 O O . SER A 1 425 ? 25.015 8.494 -32.688 1.00 74.19 425 SER A O 1
ATOM 3338 N N . ALA A 1 426 ? 25.975 6.796 -33.786 1.00 77.81 426 ALA A N 1
ATOM 3339 C CA . ALA A 1 426 ? 25.773 5.816 -32.725 1.00 77.81 426 ALA A CA 1
ATOM 3340 C C . ALA A 1 426 ? 26.609 6.136 -31.476 1.00 77.81 426 ALA A C 1
ATOM 3342 O O . ALA A 1 426 ? 26.134 5.955 -30.352 1.00 77.81 426 ALA A O 1
ATOM 3343 N N . ILE A 1 427 ? 27.818 6.679 -31.664 1.00 84.38 427 ILE A N 1
ATOM 3344 C CA . ILE A 1 427 ? 28.654 7.182 -30.565 1.00 84.38 427 ILE A CA 1
ATOM 3345 C C . ILE A 1 427 ? 27.950 8.348 -29.861 1.00 84.38 427 ILE A C 1
ATOM 3347 O O . ILE A 1 427 ? 27.806 8.310 -28.640 1.00 84.38 427 ILE A O 1
ATOM 3351 N N . TYR A 1 428 ? 27.456 9.346 -30.604 1.00 86.69 428 TYR A N 1
ATOM 3352 C CA . TYR A 1 428 ? 26.758 10.499 -30.022 1.00 86.69 428 TYR A CA 1
ATOM 3353 C C . TYR A 1 428 ? 25.529 10.084 -29.209 1.00 86.69 428 TYR A C 1
ATOM 3355 O O . TYR A 1 428 ? 25.364 10.547 -28.080 1.00 86.69 428 TYR A O 1
ATOM 3363 N N . TRP A 1 429 ? 24.705 9.172 -29.733 1.00 83.25 429 TRP A N 1
ATOM 3364 C CA . TRP A 1 429 ? 23.536 8.668 -29.006 1.00 83.25 429 TRP A CA 1
ATOM 3365 C C . TRP A 1 429 ? 23.918 7.869 -27.758 1.00 83.25 429 TRP A C 1
ATOM 3367 O O . TRP A 1 429 ? 23.307 8.062 -26.710 1.00 83.25 429 TRP A O 1
ATOM 3377 N N . SER A 1 430 ? 24.966 7.044 -27.826 1.00 85.81 430 SER A N 1
ATOM 3378 C CA . SER A 1 430 ? 25.438 6.275 -26.665 1.00 85.81 430 SER A CA 1
ATOM 3379 C C . SER A 1 430 ? 26.002 7.190 -25.568 1.00 85.81 430 SER A C 1
ATOM 3381 O O . SER A 1 430 ? 25.768 6.959 -24.382 1.00 85.81 430 SER A O 1
ATOM 3383 N N . VAL A 1 431 ? 26.690 8.274 -25.948 1.00 89.50 431 VAL A N 1
ATOM 3384 C CA . VAL A 1 431 ? 27.160 9.315 -25.015 1.00 89.50 431 VAL A CA 1
ATOM 3385 C C . VAL A 1 431 ? 25.984 10.071 -24.396 1.00 89.50 431 VAL A C 1
ATOM 3387 O O . VAL A 1 431 ? 25.971 10.282 -23.183 1.00 89.50 431 VAL A O 1
ATOM 3390 N N . ALA A 1 432 ? 24.977 10.443 -25.190 1.00 85.62 432 ALA A N 1
ATOM 3391 C CA . ALA A 1 432 ? 23.772 11.097 -24.682 1.00 85.62 432 ALA A CA 1
ATOM 3392 C C . ALA A 1 432 ? 23.013 10.194 -23.695 1.00 85.62 432 ALA A C 1
ATOM 3394 O O . ALA A 1 432 ? 22.623 10.648 -22.619 1.00 85.62 432 ALA A O 1
ATOM 3395 N N . GLN A 1 433 ? 22.866 8.907 -24.017 1.00 84.56 433 GLN A N 1
ATOM 3396 C CA . GLN A 1 433 ? 22.249 7.915 -23.138 1.00 84.56 433 GLN A CA 1
ATOM 3397 C C . GLN A 1 433 ? 23.043 7.739 -21.841 1.00 84.56 433 GLN A C 1
ATOM 3399 O O . GLN A 1 433 ? 22.455 7.717 -20.760 1.00 84.56 433 GLN A O 1
ATOM 3404 N N . LEU A 1 434 ? 24.373 7.662 -21.914 1.00 90.06 434 LEU A N 1
ATOM 3405 C CA . LEU A 1 434 ? 25.226 7.616 -20.728 1.00 90.06 434 LEU A CA 1
ATOM 3406 C C . LEU A 1 434 ? 25.039 8.873 -19.860 1.00 90.06 434 LEU A C 1
ATOM 3408 O O . LEU A 1 434 ? 24.851 8.759 -18.650 1.00 90.06 434 LEU A O 1
ATOM 3412 N N . GLY A 1 435 ? 25.014 10.056 -20.481 1.00 87.94 435 GLY A N 1
ATOM 3413 C CA . GLY A 1 435 ? 24.756 11.330 -19.810 1.00 87.94 435 GLY A CA 1
ATOM 3414 C C . GLY A 1 435 ? 23.391 11.381 -19.121 1.00 87.94 435 GLY A C 1
ATOM 3415 O O . GLY A 1 435 ? 23.312 11.807 -17.971 1.00 87.94 435 GLY A O 1
ATOM 3416 N N . LEU A 1 436 ? 22.329 10.886 -19.768 1.00 84.75 436 LEU A N 1
ATOM 3417 C CA . LEU A 1 436 ? 21.000 10.793 -19.155 1.00 84.75 436 LEU A CA 1
ATOM 3418 C C . LEU A 1 436 ? 20.938 9.763 -18.029 1.00 84.75 436 LEU A C 1
ATOM 3420 O O . LEU A 1 436 ? 20.304 10.046 -17.019 1.00 84.75 436 LEU A O 1
ATOM 3424 N N . ASN A 1 437 ? 21.613 8.616 -18.149 1.00 80.62 437 ASN A N 1
ATOM 3425 C CA . ASN A 1 437 ? 21.716 7.653 -17.048 1.00 80.62 437 ASN A CA 1
ATOM 3426 C C . ASN A 1 437 ? 22.416 8.285 -15.840 1.00 80.62 437 ASN A C 1
ATOM 3428 O O . ASN A 1 437 ? 21.912 8.184 -14.724 1.00 80.62 437 ASN A O 1
ATOM 3432 N N . PHE A 1 438 ? 23.531 8.994 -16.047 1.00 85.94 438 PHE A N 1
ATOM 3433 C CA . PHE A 1 438 ? 24.209 9.721 -14.971 1.00 85.94 438 PHE A CA 1
ATOM 3434 C C . PHE A 1 438 ? 23.350 10.840 -14.396 1.00 85.94 438 PHE A C 1
ATOM 3436 O O . PHE A 1 438 ? 23.304 10.989 -13.180 1.00 85.94 438 PHE A O 1
ATOM 3443 N N . TRP A 1 439 ? 22.644 11.600 -15.233 1.00 86.50 439 TRP A N 1
ATOM 3444 C CA . TRP A 1 439 ? 21.716 12.625 -14.767 1.00 86.50 439 TRP A CA 1
ATOM 3445 C C . TRP A 1 439 ? 20.545 12.022 -13.988 1.00 86.50 439 TRP A C 1
ATOM 3447 O O . TRP A 1 439 ? 20.158 12.580 -12.970 1.00 86.50 439 TRP A O 1
ATOM 3457 N N . ALA A 1 440 ? 20.009 10.874 -14.405 1.00 78.50 440 ALA A N 1
ATOM 3458 C CA . ALA A 1 440 ? 18.952 10.161 -13.699 1.00 78.50 440 ALA A CA 1
ATOM 3459 C C . ALA A 1 440 ? 19.454 9.597 -12.364 1.00 78.50 440 ALA A C 1
ATOM 3461 O O . ALA A 1 440 ? 18.777 9.766 -11.356 1.00 78.50 440 ALA A O 1
ATOM 3462 N N . ILE A 1 441 ? 20.653 9.004 -12.323 1.00 81.62 441 ILE A N 1
ATOM 3463 C CA . ILE A 1 441 ? 21.309 8.566 -11.079 1.00 81.62 441 ILE A CA 1
ATOM 3464 C C . ILE A 1 441 ? 21.534 9.766 -10.163 1.00 81.62 441 ILE A C 1
ATOM 3466 O O . ILE A 1 441 ? 21.131 9.724 -9.006 1.00 81.62 441 ILE A O 1
ATOM 3470 N N . TYR A 1 442 ? 22.118 10.848 -10.685 1.00 84.44 442 TYR A N 1
ATOM 3471 C CA . TYR A 1 442 ? 22.330 12.088 -9.950 1.00 84.44 442 TYR A CA 1
ATOM 3472 C C . TYR A 1 442 ? 21.004 12.600 -9.417 1.00 84.44 442 TYR A C 1
ATOM 3474 O O . TYR A 1 442 ? 20.887 12.756 -8.221 1.00 84.44 442 TYR A O 1
ATOM 3482 N N . ARG A 1 443 ? 19.972 12.749 -10.249 1.00 81.75 443 ARG A N 1
ATOM 3483 C CA . ARG A 1 443 ? 18.627 13.160 -9.840 1.00 81.75 443 ARG A CA 1
ATOM 3484 C C . ARG A 1 443 ? 18.003 12.195 -8.838 1.00 81.75 443 ARG A C 1
ATOM 3486 O O . ARG A 1 443 ? 17.242 12.656 -8.015 1.00 81.75 443 ARG A O 1
ATOM 3493 N N . LEU A 1 444 ? 18.263 10.893 -8.869 1.00 77.38 444 LEU A N 1
ATOM 3494 C CA . LEU A 1 444 ? 17.770 9.969 -7.838 1.00 77.38 444 LEU A CA 1
ATOM 3495 C C . LEU A 1 444 ? 18.535 10.125 -6.516 1.00 77.38 444 LEU A C 1
ATOM 3497 O O . LEU A 1 444 ? 17.965 9.872 -5.461 1.00 77.38 444 LEU A O 1
ATOM 3501 N N . TYR A 1 445 ? 19.794 10.557 -6.581 1.00 77.81 445 TYR A N 1
ATOM 3502 C CA . TYR A 1 445 ? 20.677 10.783 -5.435 1.00 77.81 445 TYR A CA 1
ATOM 3503 C C . TYR A 1 445 ? 20.576 12.209 -4.853 1.00 77.81 445 TYR A C 1
ATOM 3505 O O . TYR A 1 445 ? 20.854 12.421 -3.677 1.00 77.81 445 TYR A O 1
ATOM 3513 N N . THR A 1 446 ? 20.221 13.189 -5.690 1.00 73.06 446 THR A N 1
ATOM 3514 C CA . THR A 1 446 ? 20.202 14.637 -5.420 1.00 73.06 446 THR A CA 1
ATOM 3515 C C . THR A 1 446 ? 18.860 15.289 -5.635 1.00 73.06 446 THR A C 1
ATOM 3517 O O . THR A 1 446 ? 18.694 16.432 -5.209 1.00 73.06 446 THR A O 1
ATOM 3520 N N . LYS A 1 447 ? 17.855 14.561 -6.156 1.00 54.62 447 LYS A N 1
ATOM 3521 C CA . LYS A 1 447 ? 16.568 14.680 -5.485 1.00 54.62 447 LYS A CA 1
ATOM 3522 C C . LYS A 1 447 ? 16.975 14.528 -4.032 1.00 54.62 447 LYS A C 1
ATOM 3524 O O . LYS A 1 447 ? 17.505 13.460 -3.700 1.00 54.62 447 LYS A O 1
ATOM 3529 N N . PRO A 1 448 ? 16.820 15.567 -3.190 1.00 44.41 448 PRO A N 1
ATOM 3530 C CA . PRO A 1 448 ? 16.719 15.249 -1.786 1.00 44.41 448 PRO A CA 1
ATOM 3531 C C . PRO A 1 448 ? 15.765 14.057 -1.797 1.00 44.41 448 PRO A C 1
ATOM 3533 O O . PRO A 1 448 ? 14.762 14.118 -2.527 1.00 44.41 448 PRO A O 1
ATOM 3536 N N . LEU A 1 449 ? 16.091 12.938 -1.120 1.00 44.41 449 LEU A N 1
ATOM 3537 C CA . LEU A 1 449 ? 14.999 12.102 -0.607 1.00 44.41 449 LEU A CA 1
ATOM 3538 C C . LEU A 1 449 ? 13.949 13.123 -0.266 1.00 44.41 449 LEU A C 1
ATOM 3540 O O . LEU A 1 449 ? 14.351 14.028 0.466 1.00 44.41 449 LEU A O 1
ATOM 3544 N N . ASP A 1 450 ? 12.796 13.123 -0.944 1.00 41.94 450 ASP A N 1
ATOM 3545 C CA . ASP A 1 450 ? 11.794 14.148 -0.728 1.00 41.94 450 ASP A CA 1
ATOM 3546 C C . ASP A 1 450 ? 11.445 13.951 0.743 1.00 41.94 450 ASP A C 1
ATOM 3548 O O . ASP A 1 450 ? 10.591 13.181 1.153 1.00 41.94 450 ASP A O 1
ATOM 3552 N N . SER A 1 451 ? 12.229 14.630 1.557 1.00 36.81 451 SER A N 1
ATOM 3553 C CA . SER A 1 451 ? 12.008 15.121 2.858 1.00 36.81 451 SER A CA 1
ATOM 3554 C C . SER A 1 451 ? 11.220 16.394 2.579 1.00 36.81 451 SER A C 1
ATOM 3556 O O . SER A 1 451 ? 11.476 17.418 3.202 1.00 36.81 451 SER A O 1
ATOM 3558 N N . THR A 1 452 ? 10.213 16.335 1.682 1.00 45.28 452 THR A N 1
ATOM 3559 C CA . THR A 1 452 ? 8.840 16.480 2.159 1.00 45.28 452 THR A CA 1
ATOM 3560 C C . THR A 1 452 ? 8.816 15.777 3.499 1.00 45.28 452 THR A C 1
ATOM 3562 O O . THR A 1 452 ? 8.831 14.552 3.539 1.00 45.28 452 THR A O 1
ATOM 3565 N N . HIS A 1 453 ? 9.094 16.579 4.524 1.00 46.88 453 HIS A N 1
ATOM 3566 C CA . HIS A 1 453 ? 9.885 16.207 5.687 1.00 46.88 453 HIS A CA 1
ATOM 3567 C C . HIS A 1 453 ? 9.709 14.751 6.075 1.00 46.88 453 HIS A C 1
ATOM 3569 O O . HIS A 1 453 ? 8.572 14.323 6.253 1.00 46.88 453 HIS A O 1
ATOM 3575 N N . VAL A 1 454 ? 10.818 13.998 6.176 1.00 45.25 454 VAL A N 1
ATOM 3576 C CA . VAL A 1 454 ? 10.777 12.706 6.861 1.00 45.25 454 VAL A CA 1
ATOM 3577 C C . VAL A 1 454 ? 10.251 13.051 8.233 1.00 45.25 454 VAL A C 1
ATOM 3579 O O . VAL A 1 454 ? 10.969 13.624 9.054 1.00 45.25 454 VAL A O 1
ATOM 3582 N N . PHE A 1 455 ? 8.949 12.844 8.397 1.00 55.34 455 PHE A N 1
ATOM 3583 C CA . PHE A 1 455 ? 8.276 13.158 9.621 1.00 55.34 455 PHE A CA 1
ATOM 3584 C C . PHE A 1 455 ? 9.013 12.320 10.648 1.00 55.34 455 PHE A C 1
ATOM 3586 O O . PHE A 1 455 ? 9.079 11.097 10.501 1.00 55.34 455 PHE A O 1
ATOM 3593 N N . GLY A 1 456 ? 9.634 12.968 11.635 1.00 64.38 456 GLY A N 1
ATOM 3594 C CA . GLY A 1 456 ? 10.201 12.220 12.750 1.00 64.38 456 GLY A CA 1
ATOM 3595 C C . GLY A 1 456 ? 9.104 11.323 13.324 1.00 64.38 456 GLY A C 1
ATOM 3596 O O . GLY A 1 456 ? 7.924 11.649 13.186 1.00 64.38 456 GLY A O 1
ATOM 3597 N N . ASP A 1 457 ? 9.451 10.212 13.973 1.00 66.12 457 ASP A N 1
ATOM 3598 C CA . ASP A 1 457 ? 8.467 9.228 14.464 1.00 66.12 457 ASP A CA 1
ATOM 3599 C C . ASP A 1 457 ? 7.279 9.874 15.203 1.00 66.12 457 ASP A C 1
ATOM 3601 O O . ASP A 1 457 ? 6.130 9.448 15.079 1.00 66.12 457 ASP A O 1
ATOM 3605 N N . LYS A 1 458 ? 7.556 10.976 15.906 1.00 76.50 458 LYS A N 1
ATOM 3606 C CA . LYS A 1 458 ? 6.581 11.829 16.588 1.00 76.50 458 LYS A CA 1
ATOM 3607 C C . LYS A 1 458 ? 5.600 12.515 15.632 1.00 76.50 458 LYS A C 1
ATOM 3609 O O . LYS A 1 458 ? 4.391 12.411 15.806 1.00 76.50 458 LYS A O 1
ATOM 3614 N N . GLN A 1 459 ? 6.095 13.171 14.588 1.00 79.50 459 GLN A N 1
ATOM 3615 C CA . GLN A 1 459 ? 5.263 13.809 13.564 1.00 79.50 459 GLN A CA 1
ATOM 3616 C C . GLN A 1 459 ? 4.484 12.773 12.750 1.00 79.50 459 GLN A C 1
ATOM 3618 O O . GLN A 1 459 ? 3.343 13.021 12.374 1.00 79.50 459 GLN A O 1
ATOM 3623 N N . LEU A 1 460 ? 5.069 11.596 12.520 1.00 74.62 460 LEU A N 1
ATOM 3624 C CA . LEU A 1 460 ? 4.435 10.508 11.780 1.00 74.62 460 LEU A CA 1
ATOM 3625 C C . LEU A 1 460 ? 3.295 9.883 12.600 1.00 74.62 460 LEU A C 1
ATOM 3627 O O . LEU A 1 460 ? 2.239 9.564 12.055 1.00 74.62 460 LEU A O 1
ATOM 3631 N N . PHE A 1 461 ? 3.460 9.794 13.922 1.00 79.25 461 PHE A N 1
ATOM 3632 C CA . PHE A 1 461 ? 2.369 9.473 14.839 1.00 79.25 461 PHE A CA 1
ATOM 3633 C C . PHE A 1 461 ? 1.239 10.510 14.765 1.00 79.25 461 PHE A C 1
ATOM 3635 O O . PHE A 1 461 ? 0.087 10.131 14.556 1.00 79.25 461 PHE A O 1
ATOM 3642 N N . VAL A 1 462 ? 1.552 11.805 14.880 1.00 81.25 462 VAL A N 1
ATOM 3643 C CA . VAL A 1 462 ? 0.536 12.871 14.807 1.00 81.25 462 VAL A CA 1
ATOM 3644 C C . VAL A 1 462 ? -0.177 12.870 13.456 1.00 81.25 462 VAL A C 1
ATOM 3646 O O . VAL A 1 462 ? -1.400 12.993 13.409 1.00 81.25 462 VAL A O 1
ATOM 3649 N N . ALA A 1 463 ? 0.562 12.657 12.366 1.00 81.19 463 ALA A N 1
ATOM 3650 C CA . ALA A 1 463 ? 0.004 12.538 11.029 1.00 81.19 463 ALA A CA 1
ATOM 3651 C C . ALA A 1 463 ? -1.048 11.429 10.959 1.00 81.19 463 ALA A C 1
ATOM 3653 O O . ALA A 1 463 ? -2.149 11.661 10.464 1.00 81.19 463 ALA A O 1
ATOM 3654 N N . ARG A 1 464 ? -0.741 10.257 11.529 1.00 78.56 464 ARG A N 1
ATOM 3655 C CA . ARG A 1 464 ? -1.679 9.131 11.604 1.00 78.56 464 ARG A CA 1
ATOM 3656 C C . ARG A 1 464 ? -2.888 9.442 12.475 1.00 78.56 464 ARG A C 1
ATOM 3658 O O . ARG A 1 464 ? -3.990 9.084 12.087 1.00 78.56 464 ARG A O 1
ATOM 3665 N N . VAL A 1 465 ? -2.721 10.114 13.617 1.00 79.31 465 VAL A N 1
ATOM 3666 C CA . VAL A 1 465 ? -3.856 10.507 14.477 1.00 79.31 465 VAL A CA 1
ATOM 3667 C C . VAL A 1 465 ? -4.790 11.473 13.742 1.00 79.31 465 VAL A C 1
ATOM 3669 O O . VAL A 1 465 ? -6.004 11.269 13.730 1.00 79.31 465 VAL A O 1
ATOM 3672 N N . LEU A 1 466 ? -4.231 12.482 13.072 1.00 81.31 466 LEU A N 1
ATOM 3673 C CA . LEU A 1 466 ? -4.996 13.462 12.298 1.00 81.31 466 LEU A CA 1
ATOM 3674 C C . LEU A 1 466 ? -5.690 12.825 11.086 1.00 81.31 466 LEU A C 1
ATOM 3676 O O . LEU A 1 466 ? -6.870 13.083 10.855 1.00 81.31 466 LEU A O 1
ATOM 3680 N N . GLN A 1 467 ? -4.991 11.962 10.343 1.00 77.25 467 GLN A N 1
ATOM 3681 C CA . GLN A 1 467 ? -5.572 11.196 9.235 1.00 77.25 467 GLN A CA 1
ATOM 3682 C C . GLN A 1 467 ? -6.661 10.232 9.722 1.00 77.25 467 GLN A C 1
ATOM 3684 O O . GLN A 1 467 ? -7.705 10.116 9.087 1.00 77.25 467 GLN A O 1
ATOM 3689 N N . ARG A 1 468 ? -6.469 9.591 10.882 1.00 71.12 468 ARG A N 1
ATOM 3690 C CA . ARG A 1 468 ? -7.447 8.671 11.478 1.00 71.12 468 ARG A CA 1
ATOM 3691 C C . ARG A 1 468 ? -8.747 9.376 11.843 1.00 71.12 468 ARG A C 1
ATOM 3693 O O . ARG A 1 468 ? -9.814 8.816 11.616 1.00 71.12 468 ARG A O 1
ATOM 3700 N N . ALA A 1 469 ? -8.666 10.588 12.383 1.00 70.94 469 ALA A N 1
ATOM 3701 C CA . ALA A 1 469 ? -9.852 11.368 12.715 1.00 70.94 469 ALA A CA 1
ATOM 3702 C C . ALA A 1 469 ? -10.497 12.035 11.494 1.00 70.94 469 ALA A C 1
ATOM 3704 O O . ALA A 1 469 ? -11.712 12.198 11.442 1.00 70.94 469 ALA A O 1
ATOM 3705 N N . GLY A 1 470 ? -9.691 12.416 10.504 1.00 56.81 470 GLY A N 1
ATOM 3706 C CA . GLY A 1 470 ? -10.143 13.082 9.287 1.00 56.81 470 GLY A CA 1
ATOM 3707 C C . GLY A 1 470 ? -10.658 12.198 8.162 1.00 56.81 470 GLY A C 1
ATOM 3708 O O . GLY A 1 470 ? -11.315 12.694 7.245 1.00 56.81 470 GLY A O 1
ATOM 3709 N N . GLY A 1 471 ? -10.323 10.910 8.195 1.00 55.97 471 GLY A N 1
ATOM 3710 C CA . GLY A 1 471 ? -10.353 10.067 7.004 1.00 55.97 471 GLY A CA 1
ATOM 3711 C C . GLY A 1 471 ? -9.297 10.487 5.966 1.00 55.97 471 GLY A C 1
ATOM 3712 O O . GLY A 1 471 ? -8.465 11.367 6.196 1.00 55.97 471 GLY A O 1
ATOM 3713 N N . LEU A 1 472 ? -9.352 9.879 4.776 1.00 50.34 472 LEU A N 1
ATOM 3714 C CA . LEU A 1 472 ? -8.418 10.084 3.648 1.00 50.34 472 LEU A CA 1
ATOM 3715 C C . LEU A 1 472 ? -8.441 11.501 3.020 1.00 50.34 472 LEU A C 1
ATOM 3717 O O . LEU A 1 472 ? -7.852 11.718 1.963 1.00 50.34 472 LEU A O 1
ATOM 3721 N N . HIS A 1 473 ? -9.122 12.476 3.627 1.00 61.62 473 HIS A N 1
ATOM 3722 C CA . HIS A 1 473 ? -9.401 13.779 3.014 1.00 61.62 473 HIS A CA 1
ATOM 3723 C C . HIS A 1 473 ? -8.410 14.898 3.373 1.00 61.62 473 HIS A C 1
ATOM 3725 O O . HIS A 1 473 ? -8.519 15.999 2.835 1.00 61.62 473 HIS A O 1
ATOM 3731 N N . LEU A 1 474 ? -7.427 14.653 4.245 1.00 76.31 474 LEU A N 1
ATOM 3732 C CA . LEU A 1 474 ? -6.382 15.639 4.536 1.00 76.31 474 LEU A CA 1
ATOM 3733 C C . LEU A 1 474 ? -5.406 15.744 3.362 1.00 76.31 474 LEU A C 1
ATOM 3735 O O . LEU A 1 474 ? -4.638 14.822 3.086 1.00 76.31 474 LEU A O 1
ATOM 3739 N N . SER A 1 475 ? -5.408 16.895 2.687 1.00 80.44 475 SER A N 1
ATOM 3740 C CA . SER A 1 475 ? -4.427 17.157 1.640 1.00 80.44 475 SER A CA 1
ATOM 3741 C C . SER A 1 475 ? -3.006 17.163 2.244 1.00 80.44 475 SER A C 1
ATOM 3743 O O . SER A 1 475 ? -2.804 17.726 3.327 1.00 80.44 475 SER A O 1
ATOM 3745 N N . PRO A 1 476 ? -1.993 16.577 1.571 1.00 80.44 476 PRO A N 1
ATOM 3746 C CA . PRO A 1 476 ? -0.608 16.607 2.044 1.00 80.44 476 PRO A CA 1
ATOM 3747 C C . PRO A 1 476 ? -0.081 17.997 2.457 1.00 80.44 476 PRO A C 1
ATOM 3749 O O . PRO A 1 476 ? 0.582 18.076 3.493 1.00 80.44 476 PRO A O 1
ATOM 3752 N N . PRO A 1 477 ? -0.371 19.109 1.739 1.00 84.38 477 PRO A N 1
ATOM 3753 C CA . PRO A 1 477 ? 0.096 20.427 2.167 1.00 84.38 477 PRO A CA 1
ATOM 3754 C C . PRO A 1 477 ? -0.604 20.935 3.433 1.00 84.38 477 PRO A C 1
ATOM 3756 O O . PRO A 1 477 ? 0.019 21.650 4.214 1.00 84.38 477 PRO A O 1
ATOM 3759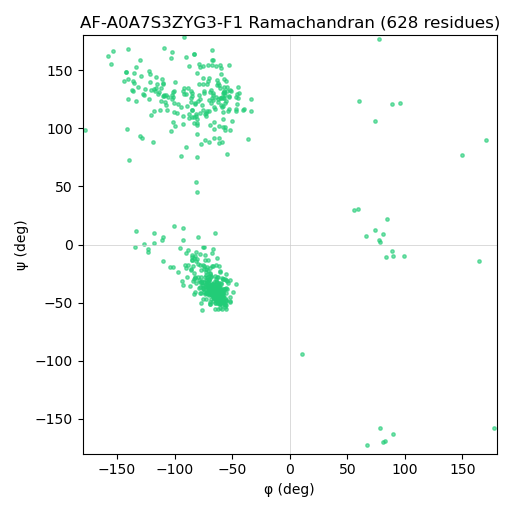 N N . ASP A 1 478 ? -1.865 20.572 3.672 1.00 88.69 478 ASP A N 1
ATOM 3760 C CA . ASP A 1 478 ? -2.571 20.977 4.891 1.00 88.69 478 ASP A CA 1
ATOM 3761 C C . ASP A 1 478 ? -2.080 20.189 6.107 1.00 88.69 478 ASP A C 1
ATOM 3763 O O . ASP A 1 478 ? -1.889 20.758 7.183 1.00 88.69 478 ASP A O 1
ATOM 3767 N N . LEU A 1 479 ? -1.803 18.896 5.916 1.00 86.56 479 LEU A N 1
ATOM 3768 C CA . LEU A 1 479 ? -1.190 18.053 6.936 1.00 86.56 479 LEU A CA 1
ATOM 3769 C C . LEU A 1 479 ? 0.206 18.560 7.315 1.00 86.56 479 LEU A C 1
ATOM 3771 O O . LEU A 1 479 ? 0.547 18.642 8.493 1.00 86.56 479 LEU A O 1
ATOM 3775 N N . HIS A 1 480 ? 0.995 18.954 6.317 1.00 86.56 480 HIS A N 1
ATOM 3776 C CA . HIS A 1 480 ? 2.297 19.570 6.533 1.00 86.56 480 HIS A CA 1
ATOM 3777 C C . HIS A 1 480 ? 2.180 20.865 7.348 1.00 86.56 480 HIS A C 1
ATOM 3779 O O . HIS A 1 480 ? 2.923 21.037 8.312 1.00 86.56 480 HIS A O 1
ATOM 3785 N N . GLN A 1 481 ? 1.222 21.742 7.018 1.00 91.44 481 GLN A N 1
ATOM 3786 C CA . GLN A 1 481 ? 1.007 22.980 7.776 1.00 91.44 481 GLN A CA 1
ATOM 3787 C C . GLN A 1 481 ? 0.600 22.723 9.227 1.00 91.44 481 GLN A C 1
ATOM 3789 O O . GLN A 1 481 ? 1.061 23.439 10.109 1.00 91.44 481 GLN A O 1
ATOM 3794 N N . LEU A 1 482 ? -0.199 21.688 9.501 1.00 90.94 482 LEU A N 1
ATOM 3795 C CA . LEU A 1 482 ? -0.523 21.302 10.877 1.00 90.94 482 LEU A CA 1
ATOM 3796 C C . LEU A 1 482 ? 0.695 20.799 11.656 1.00 90.94 482 LEU A C 1
ATOM 3798 O O . LEU A 1 482 ? 0.818 21.094 12.840 1.00 90.94 482 LEU A O 1
ATOM 3802 N N . LEU A 1 483 ? 1.576 20.032 11.017 1.00 90.25 483 LEU A N 1
ATOM 3803 C CA . LEU A 1 483 ? 2.698 19.374 11.694 1.00 90.25 483 LEU A CA 1
ATOM 3804 C C . LEU A 1 483 ? 3.911 20.281 11.888 1.00 90.25 483 LEU A C 1
ATOM 3806 O O . LEU A 1 483 ? 4.690 20.067 12.816 1.00 90.25 483 LEU A O 1
ATOM 3810 N N . LEU A 1 484 ? 4.103 21.246 10.991 1.00 88.81 484 LEU A N 1
ATOM 3811 C CA . LEU A 1 484 ? 5.344 22.017 10.884 1.00 88.81 484 LEU A CA 1
ATOM 3812 C C . LEU A 1 484 ? 5.116 23.522 10.750 1.00 88.81 484 LEU A C 1
ATOM 3814 O O . LEU A 1 484 ? 6.075 24.290 10.719 1.00 88.81 484 LEU A O 1
ATOM 3818 N N . GLY A 1 485 ? 3.858 23.950 10.695 1.00 89.25 485 GLY A N 1
ATOM 3819 C CA . GLY A 1 485 ? 3.495 25.316 10.363 1.00 89.25 485 GLY A CA 1
ATOM 3820 C C . GLY A 1 485 ? 3.576 25.598 8.864 1.00 89.25 485 GLY A C 1
ATOM 3821 O O . GLY A 1 485 ? 3.946 24.768 8.033 1.00 89.25 485 GLY A O 1
ATOM 3822 N N . GLY A 1 486 ? 3.200 26.813 8.498 1.00 90.44 486 GLY A N 1
ATOM 3823 C CA . GLY A 1 486 ? 3.310 27.344 7.153 1.00 90.44 486 GLY A CA 1
ATOM 3824 C C . GLY A 1 486 ? 2.726 28.745 7.072 1.00 90.44 486 GLY A C 1
ATOM 3825 O O . GLY A 1 486 ? 2.597 29.448 8.066 1.00 90.44 486 GLY A O 1
ATOM 3826 N N . SER A 1 487 ? 2.339 29.164 5.868 1.00 89.44 487 SER A N 1
ATOM 3827 C CA . SER A 1 487 ? 1.848 30.534 5.636 1.00 89.44 487 SER A CA 1
ATOM 3828 C C . SER A 1 487 ? 0.597 30.922 6.439 1.00 89.44 487 SER A C 1
ATOM 3830 O O . SER A 1 487 ? 0.351 32.109 6.637 1.00 89.44 487 SER A O 1
ATOM 3832 N N . LEU A 1 488 ? -0.210 29.944 6.867 1.00 88.75 488 LEU A N 1
ATOM 3833 C CA . LEU A 1 488 ? -1.482 30.175 7.555 1.00 88.75 488 LEU A CA 1
ATOM 3834 C C . LEU A 1 488 ? -1.466 29.782 9.033 1.00 88.75 488 LEU A C 1
ATOM 3836 O O . LEU A 1 488 ? -2.404 30.142 9.739 1.00 88.75 488 LEU A O 1
ATOM 3840 N N . LEU A 1 489 ? -0.456 29.035 9.478 1.00 93.81 489 LEU A N 1
ATOM 3841 C CA . LEU A 1 489 ? -0.372 28.500 10.832 1.00 93.81 489 LEU A CA 1
ATOM 3842 C C . LEU A 1 489 ? 1.083 28.599 11.308 1.00 93.81 489 LEU A C 1
ATOM 3844 O O . LEU A 1 489 ? 1.963 28.099 10.606 1.00 93.81 489 LEU A O 1
ATOM 3848 N N . PRO A 1 490 ? 1.376 29.231 12.455 1.00 93.31 490 PRO A N 1
ATOM 3849 C CA . PRO A 1 490 ? 2.721 29.222 13.009 1.00 93.31 490 PRO A CA 1
ATOM 3850 C C . PRO A 1 490 ? 3.167 27.779 13.303 1.00 93.31 490 PRO A C 1
ATOM 3852 O O . PRO A 1 490 ? 2.319 26.903 13.499 1.00 93.31 490 PRO A O 1
ATOM 3855 N N . PRO A 1 491 ? 4.484 27.508 13.310 1.00 93.88 491 PRO A N 1
ATOM 3856 C CA . PRO A 1 491 ? 4.995 26.182 13.630 1.00 93.88 491 PRO A CA 1
ATOM 3857 C C . PRO A 1 491 ? 4.500 25.748 15.016 1.00 93.88 491 PRO A C 1
ATOM 3859 O O . PRO A 1 491 ? 4.588 26.542 15.958 1.00 93.88 491 PRO A O 1
ATOM 3862 N N . PRO A 1 492 ? 3.967 24.521 15.153 1.00 95.31 492 PRO A N 1
ATOM 3863 C CA . PRO A 1 492 ? 3.548 24.022 16.451 1.00 95.31 492 PRO A CA 1
ATOM 3864 C C . PRO A 1 492 ? 4.754 23.794 17.363 1.00 95.31 492 PRO A C 1
ATOM 3866 O O . PRO A 1 492 ? 5.872 23.553 16.897 1.00 95.31 492 PRO A O 1
ATOM 3869 N N . VAL A 1 493 ? 4.519 23.850 18.670 1.00 96.38 493 VAL A N 1
ATOM 3870 C CA . VAL A 1 493 ? 5.557 23.669 19.687 1.00 96.38 493 VAL A CA 1
ATOM 3871 C C . VAL A 1 493 ? 5.467 22.253 20.244 1.00 96.38 493 VAL A C 1
ATOM 3873 O O . VAL A 1 493 ? 4.388 21.773 20.584 1.00 96.38 493 VAL A O 1
ATOM 3876 N N . TRP A 1 494 ? 6.606 21.568 20.308 1.00 95.19 494 TRP A N 1
ATOM 3877 C CA . TRP A 1 494 ? 6.728 20.308 21.033 1.00 95.19 494 TRP A CA 1
ATOM 3878 C C . TRP A 1 494 ? 7.077 20.625 22.481 1.00 95.19 494 TRP A C 1
ATOM 3880 O O . TRP A 1 494 ? 8.175 21.115 22.748 1.00 95.19 494 TRP A O 1
ATOM 3890 N N . ASP A 1 495 ? 6.148 20.345 23.389 1.00 95.88 495 ASP A N 1
ATOM 3891 C CA . ASP A 1 495 ? 6.326 20.567 24.820 1.00 95.88 495 ASP A CA 1
ATOM 3892 C C . ASP A 1 495 ? 6.433 19.208 25.534 1.00 95.88 495 ASP A C 1
ATOM 3894 O O . ASP A 1 495 ? 5.705 18.257 25.224 1.00 95.88 495 ASP A O 1
ATOM 3898 N N . TYR A 1 496 ? 7.359 19.114 26.487 1.00 96.44 496 TYR A N 1
ATOM 3899 C CA . TYR A 1 496 ? 7.460 17.999 27.425 1.00 96.44 496 TYR A CA 1
ATOM 3900 C C . TYR A 1 496 ? 7.000 18.503 28.784 1.00 96.44 496 TYR A C 1
ATOM 3902 O O . TYR A 1 496 ? 7.573 19.464 29.293 1.00 96.44 496 TYR A O 1
ATOM 3910 N N . LEU A 1 497 ? 5.959 17.886 29.329 1.00 96.25 497 LEU A N 1
ATOM 3911 C CA . LEU A 1 497 ? 5.318 18.327 30.559 1.00 96.25 497 LEU A CA 1
ATOM 3912 C C . LEU A 1 497 ? 5.671 17.369 31.686 1.00 96.25 497 LEU A C 1
ATOM 3914 O O . LEU A 1 497 ? 5.480 16.155 31.559 1.00 96.25 497 LEU A O 1
ATOM 3918 N N . GLU A 1 498 ? 6.151 17.922 32.793 1.00 96.81 498 GLU A N 1
ATOM 3919 C CA . GLU A 1 498 ? 6.363 17.157 34.021 1.00 96.81 498 GLU A CA 1
ATOM 3920 C C . GLU A 1 498 ? 5.035 16.954 34.774 1.00 96.81 498 GLU A C 1
ATOM 3922 O O . GLU A 1 498 ? 4.108 17.755 34.629 1.00 96.81 498 GLU A O 1
ATOM 3927 N N . PRO A 1 499 ? 4.902 15.909 35.611 1.00 97.06 499 PRO A N 1
ATOM 3928 C CA . PRO A 1 499 ? 3.686 15.671 36.384 1.00 97.06 499 PRO A CA 1
ATOM 3929 C C . PRO A 1 499 ? 3.253 16.904 37.194 1.00 97.06 499 PRO A C 1
ATOM 3931 O O . PRO A 1 499 ? 4.022 17.449 37.985 1.00 97.06 499 PRO A O 1
ATOM 3934 N N . GLY A 1 500 ? 1.999 17.320 37.019 1.00 94.50 500 GLY A N 1
ATOM 3935 C CA . GLY A 1 500 ? 1.410 18.509 37.639 1.00 94.50 500 GLY A CA 1
ATOM 3936 C C . GLY A 1 500 ? 1.563 19.801 36.831 1.00 94.50 500 GLY A C 1
ATOM 3937 O O . GLY A 1 500 ? 0.921 20.794 37.167 1.00 94.50 500 GLY A O 1
ATOM 3938 N N . GLU A 1 501 ? 2.357 19.806 35.759 1.00 96.56 501 GLU A N 1
ATOM 3939 C CA . GLU A 1 501 ? 2.473 20.962 34.874 1.00 96.56 501 GLU A CA 1
ATOM 3940 C C . GLU A 1 501 ? 1.202 21.136 34.033 1.00 96.56 501 GLU A C 1
ATOM 3942 O O . GLU A 1 501 ? 0.604 20.168 33.552 1.00 96.56 501 GLU A O 1
ATOM 3947 N N . HIS A 1 502 ? 0.762 22.386 33.884 1.00 95.38 502 HIS A N 1
ATOM 3948 C CA . HIS A 1 502 ? -0.487 22.724 33.214 1.00 95.38 502 HIS A CA 1
ATOM 3949 C C . HIS A 1 502 ? -0.259 23.184 31.778 1.00 95.38 502 HIS A C 1
ATOM 3951 O O . HIS A 1 502 ? 0.628 23.990 31.507 1.00 95.38 502 HIS A O 1
ATOM 3957 N N . ILE A 1 503 ? -1.135 22.747 30.872 1.00 94.44 503 ILE A N 1
ATOM 3958 C CA . ILE A 1 503 ? -1.152 23.251 29.497 1.00 94.44 503 ILE A CA 1
ATOM 3959 C C . ILE A 1 503 ? -1.873 24.602 29.472 1.00 94.44 503 ILE A C 1
ATOM 3961 O O . ILE A 1 503 ? -3.044 24.652 29.873 1.00 94.44 503 ILE A O 1
ATOM 3965 N N . PRO A 1 504 ? -1.229 25.673 28.972 1.00 94.06 504 PRO A N 1
ATOM 3966 C CA . PRO A 1 504 ? -1.843 26.990 28.848 1.00 94.06 504 PRO A CA 1
ATOM 3967 C C . PRO A 1 504 ? -3.152 26.954 28.046 1.00 94.06 504 PRO A C 1
ATOM 3969 O O . PRO A 1 504 ? -3.265 26.240 27.054 1.00 94.06 504 PRO A O 1
ATOM 3972 N N . VAL A 1 505 ? -4.151 27.728 28.476 1.00 92.12 505 VAL A N 1
ATOM 3973 C CA . VAL A 1 505 ? -5.506 27.750 27.880 1.00 92.12 505 VAL A CA 1
ATOM 3974 C C . VAL A 1 505 ? -5.513 28.377 26.478 1.00 92.12 505 VAL A C 1
ATOM 3976 O O . VAL A 1 505 ? -6.387 28.102 25.657 1.00 92.12 505 VAL A O 1
ATOM 3979 N N . ASP A 1 506 ? -4.531 29.223 26.185 1.00 94.25 506 ASP A N 1
ATOM 3980 C CA . ASP A 1 506 ? -4.290 29.815 24.869 1.00 94.25 506 ASP A CA 1
ATOM 3981 C C . ASP A 1 506 ? -3.682 28.821 23.863 1.00 94.25 506 ASP A C 1
ATOM 3983 O O . ASP A 1 506 ? -3.530 29.161 22.686 1.00 94.25 506 ASP A O 1
ATOM 3987 N N . ARG A 1 507 ? -3.403 27.575 24.280 1.00 95.44 507 ARG A N 1
ATOM 3988 C CA . ARG A 1 507 ? -2.891 26.509 23.414 1.00 95.44 507 ARG A CA 1
ATOM 3989 C C . ARG A 1 507 ? -3.837 25.313 23.321 1.00 95.44 507 ARG A C 1
ATOM 3991 O O . ARG A 1 507 ? -4.299 24.779 24.322 1.00 95.44 507 ARG A O 1
ATOM 3998 N N . ALA A 1 508 ? -4.065 24.834 22.102 1.00 95.12 508 ALA A N 1
ATOM 3999 C CA . ALA A 1 508 ? -4.655 23.521 21.855 1.00 95.12 508 ALA A CA 1
ATOM 4000 C C . ALA A 1 508 ? -3.519 22.512 21.715 1.00 95.12 508 ALA A C 1
ATOM 4002 O O . ALA A 1 508 ? -2.555 22.796 21.010 1.00 95.12 508 ALA A O 1
ATOM 4003 N N . ALA A 1 509 ? -3.606 21.347 22.353 1.00 96.12 509 ALA A N 1
ATOM 4004 C CA . ALA A 1 509 ? -2.499 20.393 22.359 1.00 96.12 509 ALA A CA 1
ATOM 4005 C C . ALA A 1 509 ? -2.957 18.974 22.025 1.00 96.12 509 ALA A C 1
ATOM 4007 O O . ALA A 1 509 ? -3.961 18.501 22.548 1.00 96.12 509 ALA A O 1
ATOM 4008 N N . LEU A 1 510 ? -2.217 18.279 21.164 1.00 94.81 510 LEU A N 1
ATOM 4009 C CA . LEU A 1 510 ? -2.429 16.865 20.877 1.00 94.81 510 LEU A CA 1
ATOM 4010 C C . LEU A 1 510 ? -1.473 16.020 21.719 1.00 94.81 510 LEU A C 1
ATOM 4012 O O . LEU A 1 510 ? -0.249 16.144 21.606 1.00 94.81 510 LEU A O 1
ATOM 4016 N N . LEU A 1 511 ? -2.036 15.134 22.537 1.00 93.69 511 LEU A N 1
ATOM 4017 C CA . LEU A 1 511 ? -1.270 14.271 23.427 1.00 93.69 511 LEU A CA 1
ATOM 4018 C C . LEU A 1 511 ? -0.560 13.164 22.636 1.00 93.69 511 LEU A C 1
ATOM 4020 O O . LEU A 1 511 ? -1.198 12.253 22.106 1.00 93.69 511 LEU A O 1
ATOM 4024 N N . CYS A 1 512 ? 0.767 13.230 22.549 1.00 88.94 512 CYS A N 1
ATOM 4025 C CA . CYS A 1 512 ? 1.569 12.319 21.732 1.00 88.94 512 CYS A CA 1
ATOM 4026 C C . CYS A 1 512 ? 2.078 11.106 22.511 1.00 88.94 512 CYS A C 1
ATOM 4028 O O . CYS A 1 512 ? 2.204 10.024 21.931 1.00 88.94 512 CYS A O 1
ATOM 4030 N N . ASN A 1 513 ? 2.343 11.268 23.806 1.00 89.38 513 ASN A N 1
ATOM 4031 C CA . ASN A 1 513 ? 2.746 10.200 24.718 1.00 89.38 513 ASN A CA 1
ATOM 4032 C C . ASN A 1 513 ? 2.373 10.558 26.164 1.00 89.38 513 ASN A C 1
ATOM 4034 O O . ASN A 1 513 ? 2.303 11.741 26.478 1.00 89.38 513 ASN A O 1
ATOM 4038 N N . GLY A 1 514 ? 2.194 9.558 27.029 1.00 90.69 514 GLY A N 1
ATOM 4039 C CA . GLY A 1 514 ? 1.788 9.736 28.427 1.00 90.69 514 GLY A CA 1
ATOM 4040 C C . GLY A 1 514 ? 0.289 9.995 28.595 1.00 90.69 514 GLY A C 1
ATOM 4041 O O . GLY A 1 514 ? -0.519 9.660 27.720 1.00 90.69 514 GLY A O 1
ATOM 4042 N N . SER A 1 515 ? -0.076 10.599 29.724 1.00 89.88 515 SER A N 1
ATOM 4043 C CA . SER A 1 515 ? -1.457 10.878 30.100 1.00 89.88 515 SER A CA 1
ATOM 4044 C C . SER A 1 515 ? -1.612 12.223 30.810 1.00 89.88 515 SER A C 1
ATOM 4046 O O . SER A 1 515 ? -0.716 12.707 31.507 1.00 89.88 515 SER A O 1
ATOM 4048 N N . VAL A 1 516 ? -2.768 12.855 30.606 1.00 93.25 516 VAL A N 1
ATOM 4049 C CA . VAL A 1 516 ? -3.073 14.196 31.128 1.00 93.25 516 VAL A CA 1
ATOM 4050 C C . VAL A 1 516 ? -4.383 14.150 31.894 1.00 93.25 516 VAL A C 1
ATOM 4052 O O . VAL A 1 516 ? -5.384 13.657 31.389 1.00 93.25 516 VAL A O 1
ATOM 4055 N N . LEU A 1 517 ? -4.396 14.676 33.110 1.00 93.38 517 LEU A N 1
ATOM 4056 C CA . LEU A 1 517 ? -5.598 14.885 33.894 1.00 93.38 517 LEU A CA 1
ATOM 4057 C C . LEU A 1 517 ? -6.327 16.140 33.389 1.00 93.38 517 LEU A C 1
ATOM 4059 O O . LEU A 1 517 ? -5.833 17.257 33.509 1.00 93.38 517 LEU A O 1
ATOM 4063 N N . VAL A 1 518 ? -7.507 15.955 32.816 1.00 92.75 518 VAL A N 1
ATOM 4064 C CA . VAL A 1 518 ? -8.416 17.017 32.393 1.00 92.75 518 VAL A CA 1
ATOM 4065 C C . VAL A 1 518 ? -9.461 17.201 33.486 1.00 92.75 518 VAL A C 1
ATOM 4067 O O . VAL A 1 518 ? -10.273 16.302 33.725 1.00 92.75 518 VAL A O 1
ATOM 4070 N N . THR A 1 519 ? -9.442 18.350 34.154 1.00 89.88 519 THR A N 1
ATOM 4071 C CA . THR A 1 519 ? -10.398 18.708 35.203 1.00 89.88 519 THR A CA 1
ATOM 4072 C C . THR A 1 519 ? -11.437 19.668 34.651 1.00 89.88 519 THR A C 1
ATOM 4074 O O . THR A 1 519 ? -11.122 20.717 34.081 1.00 89.88 519 THR A O 1
ATOM 4077 N N . ARG A 1 520 ? -12.706 19.293 34.806 1.00 86.56 520 ARG A N 1
ATOM 4078 C CA . ARG A 1 520 ? -13.825 20.126 34.390 1.00 86.56 520 ARG A CA 1
ATOM 4079 C C . ARG A 1 520 ? -14.083 21.237 35.411 1.00 86.56 520 ARG A C 1
ATOM 4081 O O . ARG A 1 520 ? -14.088 20.974 36.612 1.00 86.56 520 ARG A O 1
ATOM 4088 N N . PRO A 1 521 ? -14.350 22.461 34.940 1.00 85.94 521 PRO A N 1
ATOM 4089 C CA . PRO A 1 521 ? -14.604 23.615 35.796 1.00 85.94 521 PRO A CA 1
ATOM 4090 C C . PRO A 1 521 ? -15.968 23.523 36.499 1.00 85.94 521 PRO A C 1
ATOM 4092 O O . PRO A 1 521 ? -16.109 23.986 37.624 1.00 85.94 521 PRO A O 1
ATOM 4095 N N . GLU A 1 522 ? -16.964 22.919 35.842 1.00 85.00 522 GLU A N 1
ATOM 4096 C CA . GLU A 1 522 ? -18.359 22.891 36.302 1.00 85.00 522 GLU A CA 1
ATOM 4097 C C . GLU A 1 522 ? -18.570 21.997 37.528 1.00 85.00 522 GLU A C 1
ATOM 4099 O O . GLU A 1 522 ? -19.333 22.344 38.427 1.00 85.00 522 GLU A O 1
ATOM 4104 N N . ASP A 1 523 ? -17.912 20.836 37.561 1.00 86.62 523 ASP A N 1
ATOM 4105 C CA . ASP A 1 523 ? -18.127 19.799 38.574 1.00 86.62 523 ASP A CA 1
ATOM 4106 C C . ASP A 1 523 ? -16.848 19.409 39.335 1.00 86.62 523 ASP A C 1
ATOM 4108 O O . ASP A 1 523 ? -16.908 18.600 40.260 1.00 86.62 523 ASP A O 1
ATOM 4112 N N . GLY A 1 524 ? -15.688 19.963 38.960 1.00 88.62 524 GLY A N 1
ATOM 4113 C CA . GLY A 1 524 ? -14.385 19.590 39.518 1.00 88.62 524 GLY A CA 1
ATOM 4114 C C . GLY A 1 524 ? -13.958 18.157 39.181 1.00 88.62 524 GLY A C 1
ATOM 4115 O O . GLY A 1 524 ? -12.951 17.670 39.705 1.00 88.62 524 GLY A O 1
ATOM 4116 N N . SER A 1 525 ? -14.705 17.452 38.325 1.00 87.00 525 SER A N 1
ATOM 4117 C CA . SER A 1 525 ? -14.395 16.075 37.968 1.00 87.00 525 SER A CA 1
ATOM 4118 C C . SER A 1 525 ? -13.129 16.037 37.121 1.00 87.00 525 SER A C 1
ATOM 4120 O O . SER A 1 525 ? -12.964 16.793 36.165 1.00 87.00 525 SER A O 1
ATOM 4122 N N . SER A 1 526 ? -12.207 15.160 37.502 1.00 88.31 526 SER A N 1
ATOM 4123 C CA . SER A 1 526 ? -10.917 15.001 36.839 1.00 88.31 526 SER A CA 1
ATOM 4124 C C . SER A 1 526 ? -10.872 13.679 36.092 1.00 88.31 526 SER A C 1
ATOM 4126 O O . SER A 1 526 ? -11.361 12.665 36.595 1.00 88.31 526 SER A O 1
ATOM 4128 N N . ARG A 1 527 ? -10.311 13.681 34.882 1.00 86.50 527 ARG A N 1
ATOM 4129 C CA . ARG A 1 527 ? -10.254 12.495 34.019 1.00 86.50 527 ARG A CA 1
ATOM 4130 C C . ARG A 1 527 ? -8.932 12.391 33.300 1.00 86.50 527 ARG A C 1
ATOM 4132 O O . ARG A 1 527 ? -8.402 13.389 32.843 1.00 86.50 527 ARG A O 1
ATOM 4139 N N . THR A 1 528 ? -8.440 11.177 33.144 1.00 88.94 528 THR A N 1
ATOM 4140 C CA . THR A 1 528 ? -7.189 10.928 32.439 1.00 88.94 528 THR A CA 1
ATOM 4141 C C . THR A 1 528 ? -7.446 10.832 30.935 1.00 88.94 528 THR A C 1
ATOM 4143 O O . THR A 1 528 ? -8.054 9.872 30.470 1.00 88.94 528 THR A O 1
ATOM 4146 N N . ALA A 1 529 ? -7.003 11.829 30.175 1.00 87.19 529 ALA A N 1
ATOM 4147 C CA . ALA A 1 529 ? -6.928 11.793 28.722 1.00 87.19 529 ALA A CA 1
ATOM 4148 C C . ALA A 1 529 ? -5.735 10.935 28.275 1.00 87.19 529 ALA A C 1
ATOM 4150 O O . ALA A 1 529 ? -4.644 11.017 28.850 1.00 87.19 529 ALA A O 1
ATOM 4151 N N . LEU A 1 530 ? -5.958 10.121 27.242 1.00 85.69 530 LEU A N 1
ATOM 4152 C CA . LEU A 1 530 ? -4.982 9.180 26.697 1.00 85.69 530 LEU A CA 1
ATOM 4153 C C . LEU A 1 530 ? -4.334 9.702 25.410 1.00 85.69 530 LEU A C 1
ATOM 4155 O O . LEU A 1 530 ? -4.807 10.639 24.763 1.00 85.69 530 LEU A O 1
ATOM 4159 N N . ARG A 1 531 ? -3.232 9.056 25.027 1.00 86.19 531 ARG A N 1
ATOM 4160 C CA . ARG A 1 531 ? -2.498 9.303 23.784 1.00 86.19 531 ARG A CA 1
ATOM 4161 C C . ARG A 1 531 ? -3.436 9.389 22.567 1.00 86.19 531 ARG A C 1
ATOM 4163 O O . ARG A 1 531 ? -4.177 8.456 22.280 1.00 86.19 531 ARG A O 1
ATOM 4170 N N . GLY A 1 532 ? -3.325 10.481 21.812 1.00 84.31 532 GLY A N 1
ATOM 4171 C CA . GLY A 1 532 ? -4.164 10.812 20.656 1.00 84.31 532 GLY A CA 1
ATOM 4172 C C . GLY A 1 532 ? -5.296 11.801 20.959 1.00 84.31 532 GLY A C 1
ATOM 4173 O O . GLY A 1 532 ? -5.903 12.313 20.020 1.00 84.31 532 GLY A O 1
ATOM 4174 N N . ALA A 1 533 ? -5.559 12.110 22.232 1.00 88.44 533 ALA A N 1
ATOM 4175 C CA . ALA A 1 533 ? -6.571 13.088 22.619 1.00 88.44 533 ALA A CA 1
ATOM 4176 C C . ALA A 1 533 ? -6.151 14.529 22.282 1.00 88.44 533 ALA A C 1
ATOM 4178 O O . ALA A 1 533 ? -4.995 14.921 22.470 1.00 88.44 533 ALA A O 1
ATOM 4179 N N . LEU A 1 534 ? -7.122 15.329 21.827 1.00 93.38 534 LEU A N 1
ATOM 4180 C CA . LEU A 1 534 ? -6.979 16.773 21.645 1.00 93.38 534 LEU A CA 1
ATOM 4181 C C . LEU A 1 534 ? -7.443 17.506 22.913 1.00 93.38 534 LEU A C 1
ATOM 4183 O O . LEU A 1 534 ? -8.634 17.541 23.241 1.00 93.38 534 LEU A O 1
ATOM 4187 N N . LEU A 1 535 ? -6.481 18.091 23.613 1.00 92.44 535 LEU A N 1
ATOM 4188 C CA . LEU A 1 535 ? -6.644 18.860 24.842 1.00 92.44 535 LEU A CA 1
ATOM 4189 C C . LEU A 1 535 ? -7.101 20.289 24.507 1.00 92.44 535 LEU A C 1
ATOM 4191 O O . LEU A 1 535 ? -6.754 20.817 23.447 1.00 92.44 535 LEU A O 1
ATOM 4195 N N . HIS A 1 536 ? -7.899 20.895 25.395 1.00 92.44 536 HIS A N 1
ATOM 4196 C CA . HIS A 1 536 ? -8.577 22.189 25.168 1.00 92.44 536 HIS A CA 1
ATOM 4197 C C . HIS A 1 536 ? -9.466 22.214 23.906 1.00 92.44 536 HIS A C 1
ATOM 4199 O O . HIS A 1 536 ? -9.664 23.240 23.250 1.00 92.44 536 HIS A O 1
ATOM 4205 N N . SER A 1 537 ? -10.017 21.053 23.542 1.00 88.94 537 SER A N 1
ATOM 4206 C CA . SER A 1 537 ? -10.911 20.875 22.389 1.00 88.94 537 SER A CA 1
ATOM 4207 C C . SER A 1 537 ? -12.223 21.660 22.509 1.00 88.94 537 SER A C 1
ATOM 4209 O O . SER A 1 537 ? -12.805 22.060 21.498 1.00 88.94 537 SER A O 1
ATOM 4211 N N . ASP A 1 538 ? -12.685 21.914 23.730 1.00 89.50 538 ASP A N 1
ATOM 4212 C CA . ASP A 1 538 ? -13.835 22.755 24.057 1.00 89.50 538 ASP A CA 1
ATOM 4213 C C . ASP A 1 538 ? -13.575 24.237 23.755 1.00 89.50 538 ASP A C 1
ATOM 4215 O O . ASP A 1 538 ? -14.447 24.895 23.185 1.00 89.50 538 ASP A O 1
ATOM 4219 N N . VAL A 1 539 ? -12.374 24.743 24.053 1.00 90.88 539 VAL A N 1
ATOM 4220 C CA . VAL A 1 539 ? -11.961 26.123 23.746 1.00 90.88 539 VAL A CA 1
ATOM 4221 C C . VAL A 1 539 ? -11.920 26.338 22.234 1.00 90.88 539 VAL A C 1
ATOM 4223 O O . VAL A 1 539 ? -12.481 27.316 21.729 1.00 90.88 539 VAL A O 1
ATOM 4226 N N . VAL A 1 540 ? -11.320 25.392 21.498 1.00 91.25 540 VAL A N 1
ATOM 4227 C CA . VAL A 1 540 ? -11.291 25.418 20.026 1.00 91.25 540 VAL A CA 1
ATOM 4228 C C . VAL A 1 540 ? -12.713 25.398 19.467 1.00 91.25 540 VAL A C 1
ATOM 4230 O O . VAL A 1 540 ? -13.040 26.234 18.627 1.00 91.25 540 VAL A O 1
ATOM 4233 N N . ALA A 1 541 ? -13.579 24.503 19.957 1.00 89.75 541 ALA A N 1
ATOM 4234 C CA . ALA A 1 541 ? -14.970 24.414 19.515 1.00 89.75 541 ALA A CA 1
ATOM 4235 C C . ALA A 1 541 ? -15.757 25.707 19.793 1.00 89.75 541 ALA A C 1
ATOM 4237 O O . ALA A 1 541 ? -16.365 26.254 18.875 1.00 89.75 541 ALA A O 1
ATOM 4238 N N . LYS A 1 542 ? -15.683 26.247 21.020 1.00 92.06 542 LYS A N 1
ATOM 4239 C CA . LYS A 1 542 ? -16.359 27.497 21.411 1.00 92.06 542 LYS A CA 1
ATOM 4240 C C . LYS A 1 542 ? -15.927 28.666 20.518 1.00 92.06 542 LYS A C 1
ATOM 4242 O O . LYS A 1 542 ? -16.781 29.403 20.028 1.00 92.06 542 LYS A O 1
ATOM 4247 N N . LYS A 1 543 ? -14.624 28.820 20.244 1.00 92.94 543 LYS A N 1
ATOM 4248 C CA . LYS A 1 543 ? -14.125 29.871 19.335 1.00 92.94 543 LYS A CA 1
ATOM 4249 C C . LYS A 1 543 ? -14.555 29.644 17.884 1.00 92.94 543 LYS A C 1
ATOM 4251 O O . LYS A 1 543 ? -14.886 30.604 17.194 1.00 92.94 543 LYS A O 1
ATOM 4256 N N . LEU A 1 544 ? -14.586 28.396 17.423 1.00 90.12 544 LEU A N 1
ATOM 4257 C CA . LEU A 1 544 ? -15.016 28.042 16.069 1.00 90.12 544 LEU A CA 1
ATOM 4258 C C . LEU A 1 544 ? -16.515 28.313 15.840 1.00 90.12 544 LEU A C 1
ATOM 4260 O O . LEU A 1 544 ? -16.890 28.731 14.743 1.00 90.12 544 LEU A O 1
ATOM 4264 N N . ASP A 1 545 ? -17.343 28.096 16.864 1.00 90.44 545 ASP A N 1
ATOM 4265 C CA . ASP A 1 545 ? -18.791 28.344 16.848 1.00 90.44 545 ASP A CA 1
ATOM 4266 C C . ASP A 1 545 ? -19.130 29.832 17.032 1.00 90.44 545 ASP A C 1
ATOM 4268 O O . ASP A 1 545 ? -20.116 30.320 16.479 1.00 90.44 545 ASP A O 1
ATOM 4272 N N . ALA A 1 546 ? -18.290 30.577 17.759 1.00 90.62 546 ALA A N 1
ATOM 4273 C CA . ALA A 1 546 ? -18.414 32.025 17.927 1.00 90.62 546 ALA A CA 1
ATOM 4274 C C . ALA A 1 546 ? -18.112 32.819 16.645 1.00 90.62 546 ALA A C 1
ATOM 4276 O O . ALA A 1 546 ? -18.508 33.983 16.522 1.00 90.62 546 ALA A O 1
ATOM 4277 N N . LEU A 1 547 ? -17.393 32.220 15.691 1.00 87.62 547 LEU A N 1
ATOM 4278 C CA . LEU A 1 547 ? -17.112 32.872 14.422 1.00 87.62 547 LEU A CA 1
ATOM 4279 C C . LEU A 1 547 ? -18.415 33.057 13.632 1.00 87.62 547 LEU A C 1
ATOM 4281 O O . LEU A 1 547 ? -19.157 32.092 13.434 1.00 87.62 547 LEU A O 1
ATOM 4285 N N . PRO A 1 548 ? -18.689 34.269 13.112 1.00 86.50 548 PRO A N 1
ATOM 4286 C CA . PRO A 1 548 ? -19.855 34.478 12.273 1.00 86.50 548 PRO A CA 1
ATOM 4287 C C . PRO A 1 548 ? -19.798 33.521 11.072 1.00 86.50 548 PRO A C 1
ATOM 4289 O O . PRO A 1 548 ? -18.705 33.296 10.530 1.00 86.50 548 PRO A O 1
ATOM 4292 N N . PRO A 1 549 ? -20.946 32.965 10.633 1.00 79.25 549 PRO A N 1
ATOM 4293 C CA . PRO A 1 549 ? -20.986 32.112 9.454 1.00 79.25 549 PRO A CA 1
ATOM 4294 C C . PRO A 1 549 ? -20.312 32.855 8.305 1.00 79.25 549 PRO A C 1
ATOM 4296 O O . PRO A 1 549 ? -20.568 34.047 8.110 1.00 79.25 549 PRO A O 1
ATOM 4299 N N . THR A 1 550 ? -19.415 32.166 7.593 1.00 71.81 550 THR A N 1
ATOM 4300 C CA . THR A 1 550 ? -18.622 32.748 6.508 1.00 71.81 550 THR A CA 1
ATOM 4301 C C . THR A 1 550 ? -19.567 33.550 5.622 1.00 71.81 550 THR A C 1
ATOM 4303 O O . THR A 1 550 ? -20.518 32.961 5.094 1.00 71.81 550 THR A O 1
ATOM 4306 N N . PRO A 1 551 ? -19.392 34.881 5.510 1.00 61.66 551 PRO A N 1
ATOM 4307 C CA . PRO A 1 551 ? -20.333 35.693 4.763 1.00 61.66 551 PRO A CA 1
ATOM 4308 C C . PRO A 1 551 ? -20.417 35.105 3.358 1.00 61.66 551 PRO A C 1
ATOM 4310 O O . PRO A 1 551 ? -19.388 34.931 2.699 1.00 61.66 551 PRO A O 1
ATOM 4313 N N . LYS A 1 552 ? -21.636 34.746 2.918 1.00 66.25 552 LYS A N 1
ATOM 4314 C CA . LYS A 1 552 ? -21.892 34.410 1.509 1.00 66.25 552 LYS A CA 1
ATOM 4315 C C . LYS A 1 552 ? -21.196 35.484 0.674 1.00 66.25 552 LYS A C 1
ATOM 4317 O O . LYS A 1 552 ? -21.310 36.642 1.077 1.00 66.25 552 LYS A O 1
ATOM 4322 N N . PRO A 1 553 ? -20.476 35.136 -0.410 1.00 55.38 553 PRO A N 1
ATOM 4323 C CA . PRO A 1 553 ? -19.691 36.094 -1.181 1.00 55.38 553 PRO A CA 1
ATOM 4324 C C . PRO A 1 553 ? -20.577 37.286 -1.554 1.00 55.38 553 PRO A C 1
ATOM 4326 O O . PRO A 1 553 ? -21.409 37.211 -2.455 1.00 55.38 553 PRO A O 1
ATOM 4329 N N . LEU A 1 554 ? -20.451 38.356 -0.771 1.00 51.88 554 LEU A N 1
ATOM 4330 C CA . LEU A 1 554 ? -21.210 39.580 -0.930 1.00 51.88 554 LEU A CA 1
ATOM 4331 C C . LEU A 1 554 ? -20.612 40.281 -2.139 1.00 51.88 554 LEU A C 1
ATOM 4333 O O . LEU A 1 554 ? -19.389 40.376 -2.273 1.00 51.88 554 LEU A O 1
ATOM 4337 N N . ALA A 1 555 ? -21.491 40.718 -3.039 1.00 53.06 555 ALA A N 1
ATOM 4338 C CA . ALA A 1 555 ? -21.121 41.475 -4.220 1.00 53.06 555 ALA A CA 1
ATOM 4339 C C . ALA A 1 555 ? -20.125 42.583 -3.836 1.00 53.06 555 ALA A C 1
ATOM 4341 O O . ALA A 1 555 ? -20.331 43.304 -2.859 1.00 53.06 555 ALA A O 1
ATOM 4342 N N . LYS A 1 556 ? -19.013 42.644 -4.579 1.00 52.22 556 LYS A N 1
ATOM 4343 C CA . LYS A 1 556 ? -17.866 43.537 -4.354 1.00 52.22 556 LYS A CA 1
ATOM 4344 C C . LYS A 1 556 ? -18.332 44.942 -3.941 1.00 52.22 556 LYS A C 1
ATOM 4346 O O . LYS A 1 556 ? -18.945 45.626 -4.753 1.00 52.22 556 LYS A O 1
ATOM 4351 N N . GLY A 1 557 ? -18.006 45.390 -2.722 1.00 58.16 557 GLY A N 1
ATOM 4352 C CA . GLY A 1 557 ? -18.213 46.800 -2.366 1.00 58.16 557 GLY A CA 1
ATOM 4353 C C . GLY A 1 557 ? -18.189 47.226 -0.895 1.00 58.16 557 GLY A C 1
ATOM 4354 O O . GLY A 1 557 ? -18.078 48.423 -0.657 1.00 58.16 557 GLY A O 1
ATOM 4355 N N . GLN A 1 558 ? -18.260 46.333 0.100 1.00 44.19 558 GLN A N 1
ATOM 4356 C CA . GLN A 1 558 ? -18.284 46.757 1.514 1.00 44.19 558 GLN A CA 1
ATOM 4357 C C . GLN A 1 558 ? -17.084 46.250 2.322 1.00 44.19 558 GLN A C 1
ATOM 4359 O O . GLN A 1 558 ? -16.929 45.055 2.559 1.00 44.19 558 GLN A O 1
ATOM 4364 N N . LEU A 1 559 ? -16.248 47.194 2.773 1.00 43.75 559 LEU A N 1
ATOM 4365 C CA . LEU A 1 559 ? -15.194 46.970 3.763 1.00 43.75 559 LEU A CA 1
ATOM 4366 C C . LEU A 1 559 ? -15.825 46.765 5.148 1.00 43.75 559 LEU A C 1
ATOM 4368 O O . LEU A 1 559 ? -16.401 47.691 5.721 1.00 43.75 559 LEU A O 1
ATOM 4372 N N . VAL A 1 560 ? -15.673 45.568 5.710 1.00 43.53 560 VAL A N 1
ATOM 4373 C CA . VAL A 1 560 ? -16.045 45.273 7.099 1.00 43.53 560 VAL A CA 1
ATOM 4374 C C . VAL A 1 560 ? -14.842 45.557 8.002 1.00 43.53 560 VAL A C 1
ATOM 4376 O O . VAL A 1 560 ? -13.787 44.948 7.844 1.00 43.53 560 VAL A O 1
ATOM 4379 N N . LYS A 1 561 ? -14.992 46.488 8.954 1.00 42.56 561 LYS A N 1
ATOM 4380 C CA . LYS A 1 561 ? -14.003 46.738 10.019 1.00 42.56 561 LYS A CA 1
ATOM 4381 C C . LYS A 1 561 ? -13.952 45.538 10.971 1.00 42.56 561 LYS A C 1
ATOM 4383 O O . LYS A 1 561 ? -14.981 45.155 11.526 1.00 42.56 561 LYS A O 1
ATOM 4388 N N . SER A 1 562 ? -12.762 44.977 11.189 1.00 37.12 562 SER A N 1
ATOM 4389 C CA . SER A 1 562 ? -12.522 43.915 12.172 1.00 37.12 562 SER A CA 1
ATOM 4390 C C . SER A 1 562 ? -12.768 44.438 13.590 1.00 37.12 562 SER A C 1
ATOM 4392 O O . SER A 1 562 ? -12.068 45.342 14.048 1.00 37.12 562 SER A O 1
ATOM 4394 N N . ARG A 1 563 ? -13.760 43.885 14.292 1.00 41.28 563 ARG A N 1
ATOM 4395 C CA . ARG A 1 563 ? -13.925 44.090 15.737 1.00 41.28 563 ARG A CA 1
ATOM 4396 C C . ARG A 1 563 ? -13.059 43.079 16.485 1.00 41.28 563 ARG A C 1
ATOM 4398 O O . ARG A 1 563 ? -13.125 41.889 16.189 1.00 41.28 563 ARG A O 1
ATOM 4405 N N . SER A 1 564 ? -12.277 43.557 17.449 1.00 41.59 564 SER A N 1
ATOM 4406 C CA . SER A 1 564 ? -11.599 42.719 18.435 1.00 41.59 564 SER A CA 1
ATOM 4407 C C . SER A 1 564 ? -12.641 42.094 19.364 1.00 41.59 564 SER A C 1
ATOM 4409 O O . SER A 1 564 ? -13.429 42.805 19.990 1.00 41.59 564 SER A O 1
ATOM 4411 N N . PHE A 1 565 ? -12.669 40.765 19.432 1.00 45.41 565 PHE A N 1
ATOM 4412 C CA . PHE A 1 565 ? -13.516 40.019 20.359 1.00 45.41 565 PHE A CA 1
ATOM 4413 C C . PHE A 1 565 ? -12.844 39.989 21.736 1.00 45.41 565 PHE A C 1
ATOM 4415 O O . PHE A 1 565 ? -11.993 39.147 21.997 1.00 45.41 565 PHE A O 1
ATOM 4422 N N . SER A 1 566 ? -13.209 40.921 22.614 1.00 41.56 566 SER A N 1
ATOM 4423 C CA . SER A 1 566 ? -12.773 40.937 24.015 1.00 41.56 566 SER A CA 1
ATOM 4424 C C . SER A 1 566 ? -13.995 41.059 24.927 1.00 41.56 566 SER A C 1
ATOM 4426 O O . SER A 1 566 ? -14.476 42.168 25.158 1.00 41.56 566 SER A O 1
ATOM 4428 N N . SER A 1 567 ? -14.538 39.912 25.349 1.00 43.12 567 SER A N 1
ATOM 4429 C CA . SER A 1 567 ? -15.404 39.660 26.527 1.00 43.12 567 SER A CA 1
ATOM 4430 C C . SER A 1 567 ? -16.360 38.495 26.242 1.00 43.12 567 SER A C 1
ATOM 4432 O O . SER A 1 567 ? -17.538 38.675 25.946 1.00 43.12 567 SER A O 1
ATOM 4434 N N . PHE A 1 568 ? -15.844 37.267 26.304 1.00 48.56 568 PHE A N 1
ATOM 4435 C CA . PHE A 1 568 ? -16.700 36.111 26.566 1.00 48.56 568 PHE A CA 1
ATOM 4436 C C . PHE A 1 568 ? -16.830 35.994 28.086 1.00 48.56 568 PHE A C 1
ATOM 4438 O O . PHE A 1 568 ? -15.813 35.935 28.768 1.00 48.56 568 PHE A O 1
ATOM 4445 N N . ASN A 1 569 ? -18.062 36.022 28.607 1.00 48.59 569 ASN A N 1
ATOM 4446 C CA . ASN A 1 569 ? -18.317 35.827 30.034 1.00 48.59 569 ASN A CA 1
ATOM 4447 C C . ASN A 1 569 ? -17.766 34.461 30.471 1.00 48.59 569 ASN A C 1
ATOM 4449 O O . ASN A 1 569 ? -18.044 33.435 29.851 1.00 48.59 569 ASN A O 1
ATOM 4453 N N . GLU A 1 570 ? -16.933 34.521 31.505 1.00 54.62 570 GLU A N 1
ATOM 4454 C CA . GLU A 1 570 ? -15.915 33.551 31.897 1.00 54.62 570 GLU A CA 1
ATOM 4455 C C . GLU A 1 570 ? -16.521 32.326 32.596 1.00 54.62 570 GLU A C 1
ATOM 4457 O O . GLU A 1 570 ? -16.576 32.247 33.821 1.00 54.62 570 GLU A O 1
ATOM 4462 N N . GLU A 1 571 ? -16.951 31.324 31.831 1.00 64.56 571 GLU A N 1
ATOM 4463 C CA . GLU A 1 571 ? -16.827 29.962 32.357 1.00 64.56 571 GLU A CA 1
ATOM 4464 C C . GLU A 1 571 ? -15.328 29.651 32.455 1.00 64.56 571 GLU A C 1
ATOM 4466 O O . GLU A 1 571 ? -14.617 29.858 31.461 1.00 64.56 571 GLU A O 1
ATOM 4471 N N . PRO A 1 572 ? -14.820 29.188 33.616 1.00 72.38 572 PRO A N 1
ATOM 4472 C CA . PRO A 1 572 ? -13.417 28.834 33.725 1.00 72.38 572 PRO A CA 1
ATOM 4473 C C . PRO A 1 572 ? -13.110 27.768 32.667 1.00 72.38 572 PRO A C 1
ATOM 4475 O O . PRO A 1 572 ? -13.909 26.854 32.492 1.00 72.38 572 PRO A O 1
ATOM 4478 N N . PRO A 1 573 ? -12.003 27.863 31.925 1.00 78.31 573 PRO A N 1
ATOM 4479 C CA . PRO A 1 573 ? -11.624 26.838 30.960 1.00 78.31 573 PRO A CA 1
ATOM 4480 C C . PRO A 1 573 ? -11.327 25.513 31.674 1.00 78.31 573 PRO A C 1
ATOM 4482 O O . PRO A 1 573 ? -10.921 25.501 32.840 1.00 78.31 573 PRO A O 1
ATOM 4485 N N . THR A 1 574 ? -11.490 24.388 30.972 1.00 82.31 574 THR A N 1
ATOM 4486 C CA . THR A 1 574 ? -11.000 23.099 31.478 1.00 82.31 574 THR A CA 1
ATOM 4487 C C . THR A 1 574 ? -9.507 23.183 31.759 1.00 82.31 574 THR A C 1
ATOM 4489 O O . THR A 1 574 ? -8.738 23.632 30.909 1.00 82.31 574 THR A O 1
ATOM 4492 N N . THR A 1 575 ? -9.078 22.739 32.937 1.00 89.88 575 THR A N 1
ATOM 4493 C CA . THR A 1 575 ? -7.655 22.694 33.274 1.00 89.88 575 THR A CA 1
ATOM 4494 C C . THR A 1 575 ? -7.089 21.339 32.866 1.00 89.88 575 THR A C 1
ATOM 4496 O O . THR A 1 575 ? -7.651 20.292 33.175 1.00 89.88 575 THR A O 1
ATOM 4499 N N . CYS A 1 576 ? -5.980 21.351 32.129 1.00 92.06 576 CYS A N 1
ATOM 4500 C CA . CYS A 1 576 ? -5.274 20.145 31.702 1.00 92.06 576 CYS A CA 1
ATOM 4501 C C . CYS A 1 576 ? -3.927 20.111 32.426 1.00 92.06 576 CYS A C 1
ATOM 4503 O O . CYS A 1 576 ? -3.119 21.015 32.217 1.00 92.06 576 CYS A O 1
ATOM 4505 N N . ALA A 1 577 ? -3.705 19.121 33.289 1.00 94.25 577 ALA A N 1
ATOM 4506 C CA . ALA A 1 577 ? -2.470 18.936 34.051 1.00 94.25 577 ALA A CA 1
ATOM 4507 C C . ALA A 1 577 ? -1.845 17.581 33.714 1.00 94.25 577 ALA A C 1
ATOM 4509 O O . ALA A 1 577 ? -2.551 16.574 33.704 1.00 94.25 577 ALA A O 1
ATOM 4510 N N . ALA A 1 578 ? -0.547 17.514 33.446 1.00 93.44 578 ALA A N 1
ATOM 4511 C CA . ALA A 1 578 ? 0.113 16.240 33.175 1.00 93.44 578 ALA A CA 1
ATOM 4512 C C . ALA A 1 578 ? -0.020 15.292 34.384 1.00 93.44 578 ALA A C 1
ATOM 4514 O O . ALA A 1 578 ? 0.301 15.663 35.512 1.00 93.44 578 ALA A O 1
ATOM 4515 N N . ALA A 1 579 ? -0.530 14.076 34.168 1.00 90.88 579 ALA A N 1
ATOM 4516 C CA . ALA A 1 579 ? -0.647 13.072 35.231 1.00 90.88 579 ALA A CA 1
ATOM 4517 C C . ALA A 1 579 ? 0.668 12.294 35.409 1.00 90.88 579 ALA A C 1
ATOM 4519 O O . ALA A 1 579 ? 1.021 11.879 36.511 1.00 90.88 579 ALA A O 1
ATOM 4520 N N . GLU A 1 580 ? 1.396 12.131 34.310 1.00 92.12 580 GLU A N 1
ATOM 4521 C CA . GLU A 1 580 ? 2.725 11.540 34.210 1.00 92.12 580 GLU A CA 1
ATOM 4522 C C . GLU A 1 580 ? 3.546 12.350 33.190 1.00 92.12 580 GLU A C 1
ATOM 4524 O O . GLU A 1 580 ? 2.951 13.159 32.468 1.00 92.12 580 GLU A O 1
ATOM 4529 N N . PRO A 1 581 ? 4.874 12.149 33.093 1.00 94.31 581 PRO A N 1
ATOM 4530 C CA . PRO A 1 581 ? 5.677 12.864 32.115 1.00 94.31 581 PRO A CA 1
ATOM 4531 C C . PRO A 1 581 ? 5.154 12.592 30.703 1.00 94.31 581 PRO A C 1
ATOM 4533 O O . PRO A 1 581 ? 5.085 11.438 30.263 1.00 94.31 581 PRO A O 1
ATOM 4536 N N . CYS A 1 582 ? 4.728 13.644 30.012 1.00 95.31 582 CYS A N 1
ATOM 4537 C CA . CYS A 1 582 ? 4.005 13.511 28.757 1.00 95.31 582 CYS A CA 1
ATOM 4538 C C . CYS A 1 582 ? 4.552 14.456 27.692 1.00 95.31 582 CYS A C 1
ATOM 4540 O O . CYS A 1 582 ? 5.138 15.497 27.978 1.00 95.31 582 CYS A O 1
ATOM 4542 N N . GLU A 1 583 ? 4.390 14.054 26.437 1.00 95.31 583 GLU A N 1
ATOM 4543 C CA . GLU A 1 583 ? 4.831 14.844 25.293 1.00 95.31 583 GLU A CA 1
ATOM 4544 C C . GLU A 1 583 ? 3.611 15.276 24.491 1.00 95.31 583 GLU A C 1
ATOM 4546 O O . GLU A 1 583 ? 2.763 14.444 24.139 1.00 95.31 583 GLU A O 1
ATOM 4551 N N . VAL A 1 584 ? 3.530 16.570 24.191 1.00 96.06 584 VAL A N 1
ATOM 4552 C CA . VAL A 1 584 ? 2.396 17.169 23.490 1.00 96.06 584 VAL A CA 1
ATOM 4553 C C . VAL A 1 584 ? 2.860 18.014 22.310 1.00 96.06 584 VAL A C 1
ATOM 4555 O O . VAL A 1 584 ? 3.900 18.670 22.361 1.00 96.06 584 VAL A O 1
ATOM 4558 N N . LEU A 1 585 ? 2.063 18.008 21.242 1.00 96.50 585 LEU A N 1
ATOM 4559 C CA . LEU A 1 585 ? 2.205 18.948 20.135 1.00 96.50 585 LEU A CA 1
ATOM 4560 C C . LEU A 1 585 ? 1.163 20.049 20.300 1.00 96.50 585 LEU A C 1
ATOM 4562 O O . LEU A 1 585 ? -0.030 19.757 20.220 1.00 96.50 585 LEU A O 1
ATOM 4566 N N . SER A 1 586 ? 1.594 21.281 20.550 1.00 96.56 586 SER A N 1
ATOM 4567 C CA . SER A 1 586 ? 0.709 22.401 20.860 1.00 96.56 586 SER A CA 1
ATOM 4568 C C . SER A 1 586 ? 0.657 23.449 19.742 1.00 96.56 586 SER A C 1
ATOM 4570 O O . SER A 1 586 ? 1.653 23.751 19.082 1.00 96.56 586 SER A O 1
ATOM 4572 N N . TRP A 1 587 ? -0.532 24.008 19.520 1.00 97.12 587 TRP A N 1
ATOM 4573 C CA . TRP A 1 587 ? -0.805 25.113 18.603 1.00 97.12 587 TRP A CA 1
ATOM 4574 C C . TRP A 1 587 ? -1.406 26.280 19.376 1.00 97.12 587 TRP A C 1
ATOM 4576 O O . TRP A 1 587 ? -2.203 26.073 20.289 1.00 97.12 587 TRP A O 1
ATOM 4586 N N . ASP A 1 588 ? -1.100 27.502 18.950 1.00 96.88 588 ASP A N 1
ATOM 4587 C CA . ASP A 1 588 ? -1.870 28.678 19.351 1.00 96.88 588 ASP A CA 1
ATOM 4588 C C . ASP A 1 588 ? -3.336 28.510 18.918 1.00 96.88 588 ASP A C 1
ATOM 4590 O O . ASP A 1 588 ? -3.621 28.196 17.754 1.00 96.88 588 ASP A O 1
ATOM 4594 N N . VAL A 1 589 ? -4.271 28.672 19.858 1.00 96.06 589 VAL A N 1
ATOM 4595 C CA . VAL A 1 589 ? -5.696 28.412 19.604 1.00 96.06 589 VAL A CA 1
ATOM 4596 C C . VAL A 1 589 ? -6.245 29.353 18.532 1.00 96.06 589 VAL A C 1
ATOM 4598 O O . VAL A 1 589 ? -7.018 28.912 17.681 1.00 96.06 589 VAL A O 1
ATOM 4601 N N . ASP A 1 590 ? -5.876 30.635 18.551 1.00 95.69 590 ASP A N 1
ATOM 4602 C CA . ASP A 1 590 ? -6.408 31.619 17.604 1.00 95.69 590 ASP A CA 1
ATOM 4603 C C . ASP A 1 590 ? -5.897 31.360 16.186 1.00 95.69 590 ASP A C 1
ATOM 4605 O O . ASP A 1 590 ? -6.682 31.365 15.228 1.00 95.69 590 ASP A O 1
ATOM 4609 N N . ALA A 1 591 ? -4.615 31.026 16.052 1.00 95.94 591 ALA A N 1
ATOM 4610 C CA . ALA A 1 591 ? -4.032 30.640 14.779 1.00 95.94 591 ALA A CA 1
ATOM 4611 C C . ALA A 1 591 ? -4.629 29.327 14.246 1.00 95.94 591 ALA A C 1
ATOM 4613 O O . ALA A 1 591 ? -4.960 29.237 13.058 1.00 95.94 591 ALA A O 1
ATOM 4614 N N . LEU A 1 592 ? -4.832 28.325 15.112 1.00 95.81 592 LEU A N 1
ATOM 4615 C CA . LEU A 1 592 ? -5.473 27.065 14.732 1.00 95.81 592 LEU A CA 1
ATOM 4616 C C . LEU A 1 592 ? -6.917 27.299 14.270 1.00 95.81 592 LEU A C 1
ATOM 4618 O O . LEU A 1 592 ? -7.314 26.804 13.215 1.00 95.81 592 LEU A O 1
ATOM 4622 N N . VAL A 1 593 ? -7.700 28.097 14.997 1.00 95.94 593 VAL A N 1
ATOM 4623 C CA . VAL A 1 593 ? -9.082 28.436 14.621 1.00 95.94 593 VAL A CA 1
ATOM 4624 C C . VAL A 1 593 ? -9.126 29.195 13.290 1.00 95.94 593 VAL A C 1
ATOM 4626 O O . VAL A 1 593 ? -9.970 28.891 12.437 1.00 95.94 593 VAL A O 1
ATOM 4629 N N . GLU A 1 594 ? -8.210 30.138 13.053 1.00 94.50 594 GLU A N 1
ATOM 4630 C CA . GLU A 1 594 ? -8.126 30.834 11.766 1.00 94.50 594 GLU A CA 1
ATOM 4631 C C . GLU A 1 594 ? -7.770 29.879 10.613 1.00 94.50 594 GLU A C 1
ATOM 4633 O O . GLU A 1 594 ? -8.361 29.975 9.526 1.00 94.50 594 GLU A O 1
ATOM 4638 N N . PHE A 1 595 ? -6.852 28.941 10.847 1.00 94.88 595 PHE A N 1
ATOM 4639 C CA . PHE A 1 595 ? -6.484 27.910 9.882 1.00 94.88 595 PHE A CA 1
ATOM 4640 C C . PHE A 1 595 ? -7.675 27.001 9.544 1.00 94.88 595 PHE A C 1
ATOM 4642 O O . PHE A 1 595 ? -8.023 26.850 8.367 1.00 94.88 595 PHE A O 1
ATOM 4649 N N . LEU A 1 596 ? -8.381 26.486 10.556 1.00 94.19 596 LEU A N 1
ATOM 4650 C CA . LEU A 1 596 ? -9.574 25.645 10.383 1.00 94.19 596 LEU A CA 1
ATOM 4651 C C . LEU A 1 596 ? -10.718 26.396 9.692 1.00 94.19 596 LEU A C 1
ATOM 4653 O O . LEU A 1 596 ? -11.471 25.816 8.908 1.00 94.19 596 LEU A O 1
ATOM 4657 N N . ARG A 1 597 ? -10.834 27.711 9.908 1.00 93.62 597 ARG A N 1
ATOM 4658 C CA . ARG A 1 597 ? -11.794 28.551 9.179 1.00 93.62 597 ARG A CA 1
ATOM 4659 C C . ARG A 1 597 ? -11.495 28.590 7.677 1.00 93.62 597 ARG A C 1
ATOM 4661 O O . ARG A 1 597 ? -12.430 28.578 6.877 1.00 93.62 597 ARG A O 1
ATOM 4668 N N . LYS A 1 598 ? -10.216 28.653 7.290 1.00 94.00 598 LYS A N 1
ATOM 4669 C CA . LYS A 1 598 ? -9.783 28.696 5.880 1.00 94.00 598 LYS A CA 1
ATOM 4670 C C . LYS A 1 598 ? -9.797 27.313 5.217 1.00 94.00 598 LYS A C 1
ATOM 4672 O O . LYS A 1 598 ? -9.971 27.233 4.003 1.00 94.00 598 LYS A O 1
ATOM 4677 N N . LYS A 1 599 ? -9.624 26.238 5.990 1.00 93.25 599 LYS A N 1
ATOM 4678 C CA . LYS A 1 599 ? -9.469 24.861 5.498 1.00 93.25 599 LYS A CA 1
ATOM 4679 C C . LYS A 1 599 ? -10.591 23.958 6.005 1.00 93.25 599 LYS A C 1
ATOM 4681 O O . LYS A 1 599 ? -10.477 23.308 7.041 1.00 93.25 599 LYS A O 1
ATOM 4686 N N . ARG A 1 600 ? -11.691 23.908 5.244 1.00 88.12 600 ARG A N 1
ATOM 4687 C CA . ARG A 1 600 ? -12.909 23.167 5.613 1.00 88.12 600 ARG A CA 1
ATOM 4688 C C . ARG A 1 600 ? -12.658 21.674 5.843 1.00 88.12 600 ARG A C 1
ATOM 4690 O O . ARG A 1 600 ? -13.215 21.126 6.788 1.00 88.12 600 ARG A O 1
ATOM 4697 N N . ASP A 1 601 ? -11.822 21.045 5.024 1.00 82.88 601 ASP A N 1
ATOM 4698 C CA . ASP A 1 601 ? -11.544 19.608 5.138 1.00 82.88 601 ASP A CA 1
ATOM 4699 C C . ASP A 1 601 ? -10.813 19.310 6.451 1.00 82.88 601 ASP A C 1
ATOM 4701 O O . ASP A 1 601 ? -11.219 18.446 7.223 1.00 82.88 601 ASP A O 1
ATOM 4705 N N . VAL A 1 602 ? -9.826 20.140 6.792 1.00 89.12 602 VAL A N 1
ATOM 4706 C CA . VAL A 1 602 ? -9.087 20.056 8.058 1.00 89.12 602 VAL A CA 1
ATOM 4707 C C . VAL A 1 602 ? -9.998 20.328 9.258 1.00 89.12 602 VAL A C 1
ATOM 4709 O O . VAL A 1 602 ? -9.906 19.641 10.275 1.00 89.12 602 VAL A O 1
ATOM 4712 N N . ARG A 1 603 ? -10.939 21.274 9.133 1.00 90.81 603 ARG A N 1
ATOM 4713 C CA . ARG A 1 603 ? -11.965 21.532 10.155 1.00 90.81 603 ARG A CA 1
ATOM 4714 C C . ARG A 1 603 ? -12.802 20.296 10.455 1.00 90.81 603 ARG A C 1
ATOM 4716 O O . ARG A 1 603 ? -13.075 20.044 11.623 1.00 90.81 603 ARG A O 1
ATOM 4723 N N . LEU A 1 604 ? -13.205 19.531 9.441 1.00 82.69 604 LEU A N 1
ATOM 4724 C CA . LEU A 1 604 ? -13.947 18.284 9.655 1.00 82.69 604 LEU A CA 1
ATOM 4725 C C . LEU A 1 604 ? -13.107 17.268 10.439 1.00 82.69 604 LEU A C 1
ATOM 4727 O O . LEU A 1 604 ? -13.625 16.653 11.366 1.00 82.69 604 LEU A O 1
ATOM 4731 N N . CYS A 1 605 ? -11.809 17.174 10.139 1.00 83.56 605 CYS A N 1
ATOM 4732 C CA . CYS A 1 605 ? -10.877 16.284 10.835 1.00 83.56 605 CYS A CA 1
ATOM 4733 C C . CYS A 1 605 ? -10.711 16.655 12.313 1.00 83.56 605 CYS A C 1
ATOM 4735 O O . CYS A 1 605 ? -10.811 15.804 13.195 1.00 83.56 605 CYS A O 1
ATOM 4737 N N . VAL A 1 606 ? -10.500 17.942 12.600 1.00 87.25 606 VAL A N 1
ATOM 4738 C CA . VAL A 1 606 ? -10.373 18.421 13.982 1.00 87.25 606 VAL A CA 1
ATOM 4739 C C . VAL A 1 606 ? -11.705 18.309 14.721 1.00 87.25 606 VAL A C 1
ATOM 4741 O O . VAL A 1 606 ? -11.724 17.886 15.870 1.00 87.25 606 VAL A O 1
ATOM 4744 N N . ASN A 1 607 ? -12.835 18.587 14.070 1.00 86.44 607 ASN A N 1
ATOM 4745 C CA . ASN A 1 607 ? -14.153 18.376 14.669 1.00 86.44 607 ASN A CA 1
ATOM 4746 C C . ASN A 1 607 ? -14.408 16.904 15.013 1.00 86.44 607 ASN A C 1
ATOM 4748 O O . ASN A 1 607 ? -15.021 16.630 16.042 1.00 86.44 607 ASN A O 1
ATOM 4752 N N . ALA A 1 608 ? -13.930 15.968 14.191 1.00 79.56 608 ALA A N 1
ATOM 4753 C CA . ALA A 1 608 ? -13.995 14.546 14.499 1.00 79.56 608 ALA A CA 1
ATOM 4754 C C . ALA A 1 608 ? -13.138 14.198 15.727 1.00 79.56 608 ALA A C 1
ATOM 4756 O O . ALA A 1 608 ? -13.651 13.522 16.614 1.00 79.56 608 ALA A O 1
ATOM 4757 N N . LEU A 1 609 ? -11.914 14.742 15.850 1.00 82.44 609 LEU A N 1
ATOM 4758 C CA . LEU A 1 609 ? -11.093 14.608 17.070 1.00 82.44 609 LEU A CA 1
ATOM 4759 C C . LEU A 1 609 ? -11.805 15.154 18.314 1.00 82.44 609 LEU A C 1
ATOM 4761 O O . LEU A 1 609 ? -11.824 14.506 19.364 1.00 82.44 609 LEU A O 1
ATOM 4765 N N . ILE A 1 610 ? -12.411 16.338 18.194 1.00 83.88 610 ILE A N 1
ATOM 4766 C CA . ILE A 1 610 ? -13.188 16.973 19.267 1.00 83.88 610 ILE A CA 1
ATOM 4767 C C . I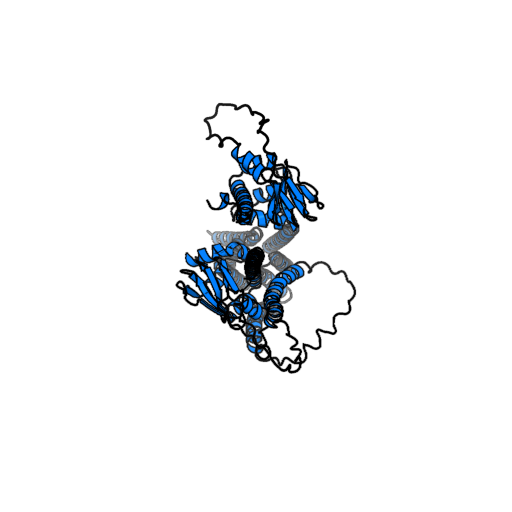LE A 1 610 ? -14.383 16.084 19.644 1.00 83.88 610 ILE A C 1
ATOM 4769 O O . ILE A 1 610 ? -14.674 15.900 20.826 1.00 83.88 610 ILE A O 1
ATOM 4773 N N . ALA A 1 611 ? -15.076 15.516 18.655 1.00 76.25 611 ALA A N 1
ATOM 4774 C CA . ALA A 1 611 ? -16.215 14.636 18.879 1.00 76.25 611 ALA A CA 1
ATOM 4775 C C . ALA A 1 611 ? -15.801 13.325 19.558 1.00 76.25 611 ALA A C 1
ATOM 4777 O O . ALA A 1 611 ? -16.478 12.917 20.498 1.00 76.25 611 ALA A O 1
ATOM 4778 N N . THR A 1 612 ? -14.686 12.703 19.156 1.00 71.81 612 THR A N 1
ATOM 4779 C CA . THR A 1 612 ? -14.149 11.504 19.824 1.00 71.81 612 THR A CA 1
ATOM 4780 C C . THR A 1 612 ? -13.759 11.792 21.269 1.00 71.81 612 THR A C 1
ATOM 4782 O O . THR A 1 612 ? -14.171 11.048 22.154 1.00 71.81 612 THR A O 1
ATOM 4785 N N . ALA A 1 613 ? -13.098 12.924 21.537 1.00 69.94 613 ALA A N 1
ATOM 4786 C CA . ALA A 1 613 ? -12.767 13.334 22.902 1.00 69.94 613 ALA A CA 1
ATOM 4787 C C . ALA A 1 613 ? -14.033 13.568 23.752 1.00 69.94 613 ALA A C 1
ATOM 4789 O O . ALA A 1 613 ? -14.104 13.164 24.915 1.00 69.94 613 ALA A O 1
ATOM 4790 N N . LYS A 1 614 ? -15.081 14.167 23.165 1.00 70.25 614 LYS A N 1
ATOM 4791 C CA . LYS A 1 614 ? -16.385 14.310 23.829 1.00 70.25 614 LYS A CA 1
ATOM 4792 C C . LYS A 1 614 ? -17.053 12.957 24.074 1.00 70.25 614 LYS A C 1
ATOM 4794 O O . LYS A 1 614 ? -17.549 12.749 25.176 1.00 70.25 614 LYS A O 1
ATOM 4799 N N . LEU A 1 615 ? -17.067 12.046 23.105 1.00 60.94 615 LEU A N 1
ATOM 4800 C CA . LEU A 1 615 ? -17.673 10.712 23.225 1.00 60.94 615 LEU A CA 1
ATOM 4801 C C . LEU A 1 615 ? -16.999 9.870 24.309 1.00 60.94 615 LEU A C 1
ATOM 4803 O O . LEU A 1 615 ? -17.703 9.336 25.165 1.00 60.94 615 LEU A O 1
ATOM 4807 N N . GLU A 1 616 ? -15.667 9.835 24.346 1.00 57.91 616 GLU A N 1
ATOM 4808 C CA . GLU A 1 616 ? -14.910 9.212 25.442 1.00 57.91 616 GLU A CA 1
ATOM 4809 C C . GLU A 1 616 ? -15.288 9.837 26.792 1.00 57.91 616 GLU A C 1
ATOM 4811 O O . GLU A 1 616 ? -15.487 9.142 27.790 1.00 57.91 616 GLU A O 1
ATOM 4816 N N . SER A 1 617 ? -15.517 11.155 26.816 1.00 53.75 617 SER A N 1
ATOM 4817 C CA . SER A 1 617 ? -16.015 11.830 28.010 1.00 53.75 617 SER A CA 1
ATOM 4818 C C . SER A 1 617 ? -17.459 11.424 28.382 1.00 53.75 617 SER A C 1
ATOM 4820 O O . SER A 1 617 ? -17.788 11.326 29.564 1.00 53.75 617 SER A O 1
ATOM 4822 N N . TYR A 1 618 ? -18.348 11.153 27.431 1.00 48.75 618 TYR A N 1
ATOM 4823 C CA . TYR A 1 618 ? -19.715 10.735 27.761 1.00 48.75 618 TYR A CA 1
ATOM 4824 C C . TYR A 1 618 ? -19.784 9.269 28.208 1.00 48.75 618 TYR A C 1
ATOM 4826 O O . TYR A 1 618 ? -20.572 8.948 29.096 1.00 48.75 618 TYR A O 1
ATOM 4834 N N . MET A 1 619 ? -18.924 8.395 27.678 1.00 45.41 619 MET A N 1
ATOM 4835 C CA . MET A 1 619 ? -18.918 6.968 28.031 1.00 45.41 619 MET A CA 1
ATOM 4836 C C . MET A 1 619 ? -18.381 6.672 29.443 1.00 45.41 619 MET A C 1
ATOM 4838 O O . MET A 1 619 ? -18.700 5.626 30.004 1.00 45.41 619 MET A O 1
ATOM 4842 N N . HIS A 1 620 ? -17.637 7.600 30.052 1.00 46.41 620 HIS A N 1
ATOM 4843 C CA . HIS A 1 620 ? -17.120 7.480 31.423 1.00 46.41 620 HIS A CA 1
ATOM 4844 C C . HIS A 1 620 ? -17.923 8.256 32.482 1.00 46.41 620 HIS A C 1
ATOM 4846 O O . HIS A 1 620 ? -17.428 8.492 33.586 1.00 46.41 620 HIS A O 1
ATOM 4852 N N . LEU A 1 621 ? -19.155 8.680 32.181 1.00 39.78 621 LEU A N 1
ATOM 4853 C CA . LEU A 1 621 ? -20.036 9.256 33.200 1.00 39.78 621 LEU A CA 1
ATOM 4854 C C . LEU A 1 621 ? -20.470 8.194 34.221 1.00 39.78 621 LEU A C 1
ATOM 4856 O O . LEU A 1 621 ? -20.894 7.094 33.872 1.00 39.78 621 LEU A O 1
ATOM 4860 N N . ASP A 1 622 ? -20.362 8.564 35.496 1.00 41.59 622 ASP A N 1
ATOM 4861 C CA . ASP A 1 622 ? -20.804 7.788 36.648 1.00 41.59 622 ASP A CA 1
ATOM 4862 C C . ASP A 1 622 ? -22.302 7.446 36.519 1.00 41.59 622 ASP A C 1
ATOM 4864 O O . ASP A 1 622 ? -23.154 8.331 36.400 1.00 41.59 622 ASP A O 1
ATOM 4868 N N . ALA A 1 623 ? -22.630 6.150 36.534 1.00 42.97 623 ALA A N 1
ATOM 4869 C CA . ALA A 1 623 ? -23.997 5.636 36.388 1.00 42.97 623 ALA A CA 1
ATOM 4870 C C . ALA A 1 623 ? -24.917 5.999 37.572 1.00 42.97 623 ALA A C 1
ATOM 4872 O O . ALA A 1 623 ? -26.107 5.667 37.564 1.00 42.97 623 ALA A O 1
ATOM 4873 N N . THR A 1 624 ? -24.373 6.654 38.600 1.00 43.44 624 THR A N 1
ATOM 4874 C CA . THR A 1 624 ? -25.115 7.139 39.766 1.00 43.44 624 THR A CA 1
ATOM 4875 C C . THR A 1 624 ? -25.765 8.511 39.557 1.00 43.44 624 THR A C 1
ATOM 4877 O O . THR A 1 624 ? -26.650 8.876 40.332 1.00 43.44 624 THR A O 1
ATOM 4880 N N . ASN A 1 625 ? -25.408 9.259 38.505 1.00 41.59 625 ASN A N 1
ATOM 4881 C CA . ASN A 1 625 ? -25.989 10.577 38.242 1.00 41.59 625 ASN A CA 1
ATOM 4882 C C . ASN A 1 625 ? -27.339 10.449 37.503 1.00 41.59 625 ASN A C 1
ATOM 4884 O O . ASN A 1 625 ? -27.391 10.083 36.335 1.00 41.59 625 ASN A O 1
ATOM 4888 N N . GLU A 1 626 ? -28.463 10.751 38.161 1.00 38.84 626 GLU A N 1
ATOM 4889 C CA . GLU A 1 626 ? -29.805 10.587 37.564 1.00 38.84 626 GLU A CA 1
ATOM 4890 C C . GLU A 1 626 ? -30.049 11.447 36.311 1.00 38.84 626 GLU A C 1
ATOM 4892 O O . GLU A 1 626 ? -30.931 11.125 35.513 1.00 38.84 626 GLU A O 1
ATOM 4897 N N . ARG A 1 627 ? -29.252 12.501 36.091 1.00 37.66 627 ARG A N 1
ATOM 4898 C CA . ARG A 1 627 ? -29.357 13.358 34.899 1.00 37.66 627 ARG A CA 1
ATOM 4899 C C . ARG A 1 627 ? -28.815 12.728 33.615 1.00 37.66 627 ARG A C 1
ATOM 4901 O O . ARG A 1 627 ? -29.184 13.200 32.551 1.00 37.66 627 ARG A O 1
ATOM 4908 N N . THR A 1 628 ? -27.988 11.682 33.687 1.00 37.75 628 THR A N 1
ATOM 4909 C CA . THR A 1 628 ? -27.411 11.007 32.504 1.00 37.75 628 THR A CA 1
ATOM 4910 C C . THR A 1 628 ? -28.238 9.812 32.015 1.00 37.75 628 THR A C 1
ATOM 4912 O O . THR A 1 628 ? -27.822 9.112 31.096 1.00 37.75 628 THR A O 1
ATOM 4915 N N . LYS A 1 629 ? -29.407 9.558 32.626 1.00 36.91 629 LYS A N 1
ATOM 4916 C CA . LYS A 1 629 ? -30.370 8.526 32.193 1.00 36.91 629 LYS A CA 1
ATOM 4917 C C . LYS A 1 629 ? -31.340 8.990 31.096 1.00 36.91 629 LYS A C 1
ATOM 4919 O O . LYS A 1 629 ? -32.025 8.139 30.532 1.00 36.91 629 LYS A O 1
ATOM 4924 N N . TRP A 1 630 ? -31.416 10.294 30.842 1.00 29.95 630 TRP A N 1
ATOM 4925 C CA . TRP A 1 630 ? -32.144 10.904 29.725 1.00 29.95 630 TRP A CA 1
ATOM 4926 C C . TRP A 1 630 ? -31.154 11.263 28.624 1.00 29.95 630 TRP A C 1
ATOM 4928 O O . TRP A 1 630 ? -31.566 11.200 27.445 1.00 29.95 630 TRP A O 1
#

Foldseek 3Di:
DDPPPLVVVLVVLVVQLLVLLLVLLVDPDLQSNLVSQLVSLVSQLVNQVSDVVRPVVSNVLSVLLNVLSVVVNCVVCVQPVDDDDDPLLVLLCVLLVLLCVQPRVVLSVVLLVQWDKDKAFAFGFPFKADLQADQKKKAWSAAKKFWAKPVRHTPWIAHHLAMGRVLLLLCLLVVPDPPVPPDPDPIITTIGTHGITIITMHRSNVSSVSCNVPVSSLLSVLVSNVVNVVVGVVVVVVVVVVVVPPPPPPPPPPPDPDDDDDDDDDDDDDDPPPPDDPPVVVVVVVSVVVSVVSSVVSSVVSVVVVVVVVPPPDDDDDDDDPDPPPVVVVPPDDDDPDPCVVCCVVCVVVCVVVVVVVVLVCCLVVVLCVQDVPPPDLSNLLSQLSSQLSVLSSDPDLLSSLVSNLVSLVSQLVSQVPDPDRPVVSNVSSVSSNVSSVVSNCCVVPVPVPCCPPQPPQLVQLLSLLCVLLPPLDDSVLSSCLQQNDPLFHGWDKDKAAFFRWDDLQKWKQWQDAWKWWAALPPRDTDIDHHSAIPNLVVLVVVLVPDDDDPDPDPPDDDDDDDDDPDDPDPDGTIIGGNHTTIITIGRSVSVSRSCVVPVSSVSSSVSSSVVNVVVVLVPDDPPDPVNVD

Radius of gyration: 35.28 Å; Cα contacts (8 Å, |Δi|>4): 744; chains: 1; bounding box: 73×84×137 Å

Sequence (630 aa):
MAPVLPWVLDGILANVSQGTALATYFFIDPWNLQAVALFSATTQVLFYFLQRPPVWIFVFWNVLQFCINTVQIVRLAVDTSEVQFDERELQALALTLHCFDSVPSRKIARVLRSGEWLQTKNGDTVCTLEDGEGDHVHFVVEGTVEAVSRDGHVCYRADTGGFVGEASLAHAVSGTLPDYDALDVPDAARCVALGDVRTLRWPVRRLARVLRRDAELLDAFREALALDFYAKLEREEAAARKNDQSPPKRPSIRRTPRAPETTCCRKPPVVRRTLTPPQSASSRRTRRRDGVKAVADFVTGARTSLYRQTMTYSSIESPPTRYEDASQSAAATSRPRDDLSLKKAYQYREKIARSLRSMLCCVVVGASIFLAYDDGVGSFLGNASQTLVTGAFAIQDPLRLNVVAGVGSLFQILFFVIRDERIWSAIYWSVAQLGLNFWAIYRLYTKPLDSTHVFGDKQLFVARVLQRAGGLHLSPPDLHQLLLGGSLLPPPVWDYLEPGEHIPVDRAALLCNGSVLVTRPEDGSSRTALRGALLHSDVVAKKLDALPPTPKPLAKGQLVKSRSFSSFNEEPPTTCAAAEPCEVLSWDVDALVEFLRKKRDVRLCVNALIATAKLESYMHLDATNERTKW

Organism: NCBI:txid35677

InterPro domains:
  IPR000595 Cyclic nucleotide-binding domain [PS50042] (130-228)
  IPR000595 Cyclic nucleotide-binding domain [SM00100] (99-226)
  IPR014710 RmlC-like jelly roll fold [G3DSA:2.60.120.10] (95-241)
  IPR018490 Cyclic nucleotide-binding domain superfamily [SSF51206] (95-226)

Solvent-accessible surface area (backbone atoms only — not comparable to full-atom values): 35087 Å² total; per-residue (Å²): 136,76,83,57,66,63,58,54,50,50,54,49,37,50,50,53,19,52,53,33,47,55,50,28,71,76,46,83,51,70,67,59,22,34,54,36,40,31,50,14,24,52,37,43,29,54,40,32,58,70,39,89,77,55,44,59,71,60,28,52,54,25,50,53,42,29,53,53,29,48,53,50,48,50,48,47,48,63,74,62,59,79,76,84,66,53,74,69,52,47,50,48,43,65,61,41,39,94,38,41,76,89,42,61,66,64,62,53,48,54,52,59,70,66,32,48,82,45,79,40,47,56,72,36,75,77,50,62,20,57,70,60,28,32,72,40,30,35,36,27,63,37,42,31,36,35,30,25,35,79,88,70,47,76,74,50,66,30,41,58,59,20,61,43,30,59,48,30,37,31,27,54,55,72,67,53,66,78,71,74,90,79,59,95,64,91,52,48,26,41,24,28,20,54,44,65,22,36,30,41,34,28,49,24,73,60,49,25,55,55,30,73,74,33,67,65,56,33,45,26,50,34,50,44,51,44,56,39,50,51,56,44,52,53,52,52,53,53,52,52,53,56,59,71,68,48,74,78,75,70,77,75,79,74,76,70,79,85,73,82,91,79,84,87,85,82,87,80,82,88,77,83,73,80,77,72,73,77,67,70,64,62,56,53,58,58,54,56,48,51,55,52,42,47,40,48,54,44,35,46,51,44,55,50,51,57,52,55,71,64,57,81,77,70,94,75,91,79,82,90,77,97,68,70,80,72,66,61,72,75,68,76,76,79,81,89,78,78,62,63,62,58,50,46,50,49,50,46,51,52,46,44,53,48,42,47,53,47,45,49,48,47,50,51,51,45,50,28,49,62,62,16,70,82,64,47,72,53,38,34,29,45,36,51,11,53,48,29,40,50,52,17,76,75,45,84,50,66,63,61,18,30,53,38,30,27,54,12,25,53,32,40,35,52,24,38,67,70,38,91,75,65,51,62,69,62,37,52,51,27,52,51,48,30,51,48,23,51,49,44,44,45,47,69,70,64,37,62,75,77,56,72,61,73,54,50,75,67,51,45,49,50,50,49,51,50,38,68,42,36,41,96,64,64,50,70,71,59,52,44,28,67,69,58,17,52,100,67,27,74,60,46,46,81,46,77,36,52,62,68,40,65,63,60,87,67,35,30,31,38,31,70,37,53,33,30,32,41,29,37,61,91,77,64,52,68,42,79,45,52,61,69,36,54,43,56,38,64,60,50,47,54,56,58,67,68,46,76,76,80,74,70,90,66,77,90,82,79,89,79,81,85,77,84,91,84,82,76,84,80,71,67,69,67,46,37,25,23,66,34,66,23,35,31,47,29,36,53,38,69,44,50,46,53,35,34,70,76,34,63,61,54,32,52,15,53,50,37,40,40,48,51,50,50,49,58,55,60,74,68,56,67,89,82,48,78,79,78,77,115

pLDDT: mean 74.38, std 19.65, range [26.98, 97.38]